Protein AF-0000000074762137 (afdb_homodimer)

Organism: Mortierella alpina (NCBI:txid64518)

Solvent-accessible surface area (backbone atoms only — not comparable to full-atom values): 25986 Å² total; per-residue (Å²): 135,83,81,79,80,78,79,80,78,77,78,78,76,76,74,76,74,73,74,70,76,70,67,78,69,64,58,69,73,72,64,32,48,86,67,64,44,75,36,52,52,67,51,71,64,16,57,84,41,72,77,62,87,37,82,50,92,53,89,66,45,33,40,42,50,35,51,41,64,38,83,47,46,50,62,51,43,52,52,36,68,73,30,60,91,70,42,69,62,80,65,45,64,85,84,57,38,41,32,61,74,41,46,25,63,53,36,62,71,46,37,36,79,34,67,49,49,71,65,58,52,49,47,63,38,29,36,68,95,82,43,31,42,48,27,56,45,54,67,42,70,55,20,36,21,48,36,66,48,69,41,82,88,83,62,45,79,33,32,31,35,28,39,21,52,34,71,41,62,51,56,40,50,52,34,44,52,49,48,50,54,35,41,74,53,65,32,64,44,17,60,52,47,49,75,80,63,68,47,35,34,63,53,30,18,29,98,48,81,78,51,59,91,74,62,41,41,64,43,78,49,12,50,54,26,42,49,45,74,85,134,85,78,78,80,78,80,78,79,78,77,78,76,76,75,76,74,72,73,72,76,71,66,77,69,63,61,68,70,74,64,30,48,87,64,63,45,74,36,52,52,67,51,71,65,17,56,84,41,72,76,62,87,38,83,50,91,53,88,64,43,35,42,42,49,34,49,42,64,37,81,48,47,48,62,51,43,52,49,35,68,74,30,58,90,70,42,69,61,80,64,47,64,84,86,58,37,40,34,62,75,41,46,25,64,52,36,62,72,47,36,36,80,33,67,50,49,71,66,57,52,49,47,62,38,28,36,68,95,79,42,32,41,48,24,54,44,54,65,41,71,54,21,36,21,48,37,67,48,68,39,80,82,86,62,44,78,32,33,32,35,27,38,21,51,35,70,44,61,50,57,38,52,52,34,44,52,50,48,50,53,34,41,74,52,66,31,64,44,18,60,52,45,50,74,77,63,68,48,36,33,63,53,30,16,28,99,46,81,78,49,59,92,75,60,41,41,64,44,78,49,14,50,51,25,41,49,45,73,86

Nearest PDB structures (foldseek):
  1tzz-assembly2_B  TM=5.280E-01  e=1.641E+00  Bradyrhizobium japonicum
  2e2d-assembly1_C  TM=5.302E-01  e=4.550E+00  Bos taurus
  6z88-assembly1_E  TM=2.402E-01  e=9.347E+00  Homo sapiens
  1tzz-assembly2_B  TM=5.204E-01  e=1.436E+00  Bradyrhizobium japonicum
  6z88-assembly1_E  TM=2.472E-01  e=7.737E+00  Homo sapiens

Structure (mmCIF, N/CA/C/O backbone):
data_AF-0000000074762137-model_v1
#
loop_
_entity.id
_entity.type
_entity.pdbx_description
1 polymer 'Swiss Army Knife 2H phosphoesterase domain-containing protein'
#
loop_
_atom_site.group_PDB
_atom_site.id
_atom_site.type_symbol
_atom_site.label_atom_id
_atom_site.label_alt_id
_atom_site.label_comp_id
_atom_site.label_asym_id
_atom_site.label_entity_id
_atom_site.label_seq_id
_atom_site.pdbx_PDB_ins_code
_atom_site.Cartn_x
_atom_site.Cartn_y
_atom_site.Cartn_z
_atom_site.occupancy
_atom_site.B_iso_or_equiv
_atom_site.auth_seq_id
_atom_site.auth_comp_id
_atom_site.auth_asym_id
_atom_site.auth_atom_id
_atom_site.pdbx_PDB_model_num
ATOM 1 N N . MET A 1 1 ? 57.438 55.312 -39.281 1 32.16 1 MET A N 1
ATOM 2 C CA . MET A 1 1 ? 57.188 53.938 -38.781 1 32.16 1 MET A CA 1
ATOM 3 C C . MET A 1 1 ? 55.812 53.844 -38.125 1 32.16 1 MET A C 1
ATOM 5 O O . MET A 1 1 ? 55.594 54.438 -37.062 1 32.16 1 MET A O 1
ATOM 9 N N . ARG A 1 2 ? 54.75 53.844 -38.906 1 40.16 2 ARG A N 1
ATOM 10 C CA . ARG A 1 2 ? 53.312 53.875 -38.594 1 40.16 2 ARG A CA 1
ATOM 11 C C . ARG A 1 2 ? 52.875 52.625 -37.844 1 40.16 2 ARG A C 1
ATOM 13 O O . ARG A 1 2 ? 53.125 51.5 -38.312 1 40.16 2 ARG A O 1
ATOM 20 N N . PHE A 1 3 ? 52.812 52.688 -36.5 1 39.47 3 PHE A N 1
ATOM 21 C CA . PHE A 1 3 ? 52.438 51.688 -35.531 1 39.47 3 PHE A CA 1
ATOM 22 C C . PHE A 1 3 ? 50.969 51.281 -35.719 1 39.47 3 PHE A C 1
ATOM 24 O O . PHE A 1 3 ? 50.062 52.094 -35.719 1 39.47 3 PHE A O 1
ATOM 31 N N . PHE A 1 4 ? 50.719 50.312 -36.656 1 39.91 4 PHE A N 1
ATOM 32 C CA . PHE A 1 4 ? 49.406 49.719 -36.906 1 39.91 4 PHE A CA 1
ATOM 33 C C . PHE A 1 4 ? 48.875 49.031 -35.656 1 39.91 4 PHE A C 1
ATOM 35 O O . PHE A 1 4 ? 49.562 48.188 -35.062 1 39.91 4 PHE A O 1
ATOM 42 N N . ILE A 1 5 ? 48.031 49.75 -34.844 1 35.88 5 ILE A N 1
ATOM 43 C CA . ILE A 1 5 ? 47.312 49.281 -33.688 1 35.88 5 ILE A CA 1
ATOM 44 C C . ILE A 1 5 ? 46.281 48.219 -34.094 1 35.88 5 ILE A C 1
ATOM 46 O O . ILE A 1 5 ? 45.375 48.5 -34.875 1 35.88 5 ILE A O 1
ATOM 50 N N . VAL A 1 6 ? 46.688 46.969 -34.25 1 34.56 6 VAL A N 1
ATOM 51 C CA . VAL A 1 6 ? 45.75 45.875 -34.469 1 34.56 6 VAL A CA 1
ATOM 52 C C . VAL A 1 6 ? 44.812 45.719 -33.312 1 34.56 6 VAL A C 1
ATOM 54 O O . VAL A 1 6 ? 45.219 45.562 -32.156 1 34.56 6 VAL A O 1
ATOM 57 N N . LEU A 1 7 ? 43.594 46.312 -33.406 1 34.81 7 LEU A N 1
ATOM 58 C CA . LEU A 1 7 ? 42.469 46.156 -32.5 1 34.81 7 LEU A CA 1
ATOM 59 C C . LEU A 1 7 ? 42 44.688 -32.5 1 34.81 7 LEU A C 1
ATOM 61 O O . LEU A 1 7 ? 41.562 44.188 -33.531 1 34.81 7 LEU A O 1
ATOM 65 N N . LEU A 1 8 ? 42.594 43.844 -31.688 1 33.62 8 LEU A N 1
ATOM 66 C CA . LEU A 1 8 ? 42.156 42.469 -31.453 1 33.62 8 LEU A CA 1
ATOM 67 C C . LEU A 1 8 ? 40.75 42.438 -30.844 1 33.62 8 LEU A C 1
ATOM 69 O O . LEU A 1 8 ? 40.531 42.969 -29.75 1 33.62 8 LEU A O 1
ATOM 73 N N . LEU A 1 9 ? 39.719 42.469 -31.688 1 31.39 9 LEU A N 1
ATOM 74 C CA . LEU A 1 9 ? 38.312 42.219 -31.281 1 31.39 9 LEU A CA 1
ATOM 75 C C . LEU A 1 9 ? 38.156 40.844 -30.656 1 31.39 9 LEU A C 1
ATOM 77 O O . LEU A 1 9 ? 38.438 39.844 -31.297 1 31.39 9 LEU A O 1
ATOM 81 N N . THR A 1 10 ? 38.344 40.688 -29.328 1 29.91 10 THR A N 1
ATOM 82 C CA . THR A 1 10 ? 38.062 39.5 -28.547 1 29.91 10 THR A CA 1
ATOM 83 C C . THR A 1 10 ? 36.562 39.156 -28.625 1 29.91 10 THR A C 1
ATOM 85 O O . THR A 1 10 ? 35.719 39.969 -28.25 1 29.91 10 THR A O 1
ATOM 88 N N . VAL A 1 11 ? 36.125 38.438 -29.641 1 35.62 11 VAL A N 1
ATOM 89 C CA . VAL A 1 11 ? 34.781 37.844 -29.703 1 35.62 11 VAL A CA 1
ATOM 90 C C . VAL A 1 11 ? 34.531 36.969 -28.469 1 35.62 11 VAL A C 1
ATOM 92 O O . VAL A 1 11 ? 35.25 36 -28.25 1 35.62 11 VAL A O 1
ATOM 95 N N . ALA A 1 12 ? 33.969 37.594 -27.422 1 32.97 12 ALA A N 1
ATOM 96 C CA . ALA A 1 12 ? 33.438 36.906 -26.266 1 32.97 12 ALA A CA 1
ATOM 97 C C . ALA A 1 12 ? 32.375 35.875 -26.703 1 32.97 12 ALA A C 1
ATOM 99 O O . ALA A 1 12 ? 31.297 36.281 -27.172 1 32.97 12 ALA A O 1
ATOM 100 N N . LEU A 1 13 ? 32.75 34.719 -27.25 1 30.59 13 LEU A N 1
ATOM 101 C CA . LEU A 1 13 ? 31.812 33.625 -27.406 1 30.59 13 LEU A CA 1
ATOM 102 C C . LEU A 1 13 ? 31.156 33.25 -26.078 1 30.59 13 LEU A C 1
ATOM 104 O O . LEU A 1 13 ? 31.828 32.844 -25.141 1 30.59 13 LEU A O 1
ATOM 108 N N . ALA A 1 14 ? 30.125 33.938 -25.719 1 26.42 14 ALA A N 1
ATOM 109 C CA . ALA A 1 14 ? 29.234 33.5 -24.656 1 26.42 14 ALA A CA 1
ATOM 110 C C . ALA A 1 14 ? 28.734 32.062 -24.922 1 26.42 14 ALA A C 1
ATOM 112 O O . ALA A 1 14 ? 28.016 31.828 -25.891 1 26.42 14 ALA A O 1
ATOM 113 N N . ALA A 1 15 ? 29.516 31 -24.625 1 30.72 15 ALA A N 1
ATOM 114 C CA . ALA A 1 15 ? 29.016 29.641 -24.516 1 30.72 15 ALA A CA 1
ATOM 115 C C . ALA A 1 15 ? 27.719 29.594 -23.703 1 30.72 15 ALA A C 1
ATOM 117 O O . ALA A 1 15 ? 27.703 29.922 -22.516 1 30.72 15 ALA A O 1
ATOM 118 N N . SER A 1 16 ? 26.641 29.828 -24.266 1 28.28 16 SER A N 1
ATOM 119 C CA . SER A 1 16 ? 25.391 29.453 -23.625 1 28.28 16 SER A CA 1
ATOM 120 C C . SER A 1 16 ? 25.438 28 -23.156 1 28.28 16 SER A C 1
ATOM 122 O O . SER A 1 16 ? 25.516 27.078 -23.969 1 28.28 16 SER A O 1
ATOM 124 N N . ALA A 1 17 ? 26.078 27.719 -22.031 1 29.42 17 ALA A N 1
ATOM 125 C CA . ALA A 1 17 ? 25.844 26.438 -21.375 1 29.42 17 ALA A CA 1
ATOM 126 C C . ALA A 1 17 ? 24.344 26.172 -21.219 1 29.42 17 ALA A C 1
ATOM 128 O O . ALA A 1 17 ? 23.656 26.859 -20.469 1 29.42 17 ALA A O 1
ATOM 129 N N . VAL A 1 18 ? 23.688 25.766 -22.266 1 32.69 18 VAL A N 1
ATOM 130 C CA . VAL A 1 18 ? 22.406 25.109 -22.047 1 32.69 18 VAL A CA 1
ATOM 131 C C . VAL A 1 18 ? 22.562 24.047 -20.969 1 32.69 18 VAL A C 1
ATOM 133 O O . VAL A 1 18 ? 23.234 23.031 -21.172 1 32.69 18 VAL A O 1
ATOM 136 N N . LEU A 1 19 ? 22.562 24.406 -19.719 1 31.77 19 LEU A N 1
ATOM 137 C CA . LEU A 1 19 ? 22.297 23.422 -18.688 1 31.77 19 LEU A CA 1
ATOM 138 C C . LEU A 1 19 ? 21.125 22.516 -19.078 1 31.77 19 LEU A C 1
ATOM 140 O O . LEU A 1 19 ? 19.984 22.984 -19.172 1 31.77 19 LEU A O 1
ATOM 144 N N . GLY A 1 20 ? 21.422 21.578 -20.016 1 31.55 20 GLY A N 1
ATOM 145 C CA . GLY A 1 20 ? 20.438 20.516 -20.172 1 31.55 20 GLY A CA 1
ATOM 146 C C . GLY A 1 20 ? 19.859 20.031 -18.859 1 31.55 20 GLY A C 1
ATOM 147 O O . GLY A 1 20 ? 20.609 19.75 -17.906 1 31.55 20 GLY A O 1
ATOM 148 N N . GLU A 1 21 ? 18.703 20.484 -18.547 1 31.92 21 GLU A N 1
ATOM 149 C CA . GLU A 1 21 ? 17.906 19.953 -17.438 1 31.92 21 GLU A CA 1
ATOM 150 C C . GLU A 1 21 ? 17.906 18.422 -17.453 1 31.92 21 GLU A C 1
ATOM 152 O O . GLU A 1 21 ? 17.391 17.797 -18.375 1 31.92 21 GLU A O 1
ATOM 157 N N . SER A 1 22 ? 19.016 17.812 -17.031 1 31.2 22 SER A N 1
ATOM 158 C CA . SER A 1 22 ? 18.969 16.375 -16.812 1 31.2 22 SER A CA 1
ATOM 159 C C . SER A 1 22 ? 17.703 15.969 -16.062 1 31.2 22 SER A C 1
ATOM 161 O O . SER A 1 22 ? 17.531 16.328 -14.891 1 31.2 22 SER A O 1
ATOM 163 N N . THR A 1 23 ? 16.672 15.898 -16.734 1 32.59 23 THR A N 1
ATOM 164 C CA . THR A 1 23 ? 15.586 15.172 -16.094 1 32.59 23 THR A CA 1
ATOM 165 C C . THR A 1 23 ? 16.094 13.875 -15.469 1 32.59 23 THR A C 1
ATOM 167 O O . THR A 1 23 ? 16.703 13.047 -16.156 1 32.59 23 THR A O 1
ATOM 170 N N . PRO A 1 24 ? 16.438 13.914 -14.266 1 33.12 24 PRO A N 1
ATOM 171 C CA . PRO A 1 24 ? 16.906 12.648 -13.703 1 33.12 24 PRO A CA 1
ATOM 172 C C . PRO A 1 24 ? 16.109 11.453 -14.203 1 33.12 24 PRO A C 1
ATOM 174 O O . PRO A 1 24 ? 14.875 11.445 -14.109 1 33.12 24 PRO A O 1
ATOM 177 N N . GLN A 1 25 ? 16.5 10.789 -15.234 1 34.84 25 GLN A N 1
ATOM 178 C CA . GLN A 1 25 ? 16 9.492 -15.672 1 34.84 25 GLN A CA 1
ATOM 179 C C . GLN A 1 25 ? 15.734 8.578 -14.477 1 34.84 25 GLN A C 1
ATOM 181 O O . GLN A 1 25 ? 16.531 8.531 -13.539 1 34.84 25 GLN A O 1
ATOM 186 N N . ARG A 1 26 ? 14.586 8.25 -14.305 1 40.72 26 ARG A N 1
ATOM 187 C CA . ARG A 1 26 ? 14.195 7.297 -13.273 1 40.72 26 ARG A CA 1
ATOM 188 C C . ARG A 1 26 ? 15.156 6.113 -13.227 1 40.72 26 ARG A C 1
ATOM 190 O O . ARG A 1 26 ? 15.336 5.41 -14.219 1 40.72 26 ARG A O 1
ATOM 197 N N . PRO A 1 27 ? 16.125 6.137 -12.406 1 40.28 27 PRO A N 1
ATOM 198 C CA . PRO A 1 27 ? 17.125 5.059 -12.336 1 40.28 27 PRO A CA 1
ATOM 199 C C . PRO A 1 27 ? 16.516 3.68 -12.578 1 40.28 27 PRO A C 1
ATOM 201 O O . PRO A 1 27 ? 17.234 2.725 -12.875 1 40.28 27 PRO A O 1
ATOM 204 N N . LEU A 1 28 ? 15.281 3.445 -12.133 1 43.53 28 LEU A N 1
ATOM 205 C CA . LEU A 1 28 ? 14.883 2.041 -12.172 1 43.53 28 LEU A CA 1
ATOM 206 C C . LEU A 1 28 ? 14.961 1.501 -13.602 1 43.53 28 LEU A C 1
ATOM 208 O O . LEU A 1 28 ? 15.32 0.338 -13.805 1 43.53 28 LEU A O 1
ATOM 212 N N . SER A 1 29 ? 14.516 2.258 -14.562 1 42.09 29 SER A N 1
ATOM 213 C CA . SER A 1 29 ? 14.539 1.721 -15.914 1 42.09 29 SER A CA 1
ATOM 214 C C . SER A 1 29 ? 15.969 1.466 -16.391 1 42.09 29 SER A C 1
ATOM 216 O O . SER A 1 29 ? 16.234 0.48 -17.078 1 42.09 29 SER A O 1
ATOM 218 N N . SER A 1 30 ? 16.875 2.324 -15.992 1 45.06 30 SER A N 1
ATOM 219 C CA . SER A 1 30 ? 18.203 2.197 -16.594 1 45.06 30 SER A CA 1
ATOM 220 C C . SER A 1 30 ? 18.969 1.028 -15.984 1 45.06 30 SER A C 1
ATOM 222 O O . SER A 1 30 ? 19.984 0.599 -16.531 1 45.06 30 SER A O 1
ATOM 224 N N . LYS A 1 31 ? 18.609 0.609 -14.781 1 51.12 31 LYS A N 1
ATOM 225 C CA . LYS A 1 31 ? 19.5 -0.382 -14.172 1 51.12 31 LYS A CA 1
ATOM 226 C C . LYS A 1 31 ? 18.984 -1.799 -14.422 1 51.12 31 LYS A C 1
ATOM 228 O O . LYS A 1 31 ? 19.562 -2.768 -13.922 1 51.12 31 LYS A O 1
ATOM 233 N N . 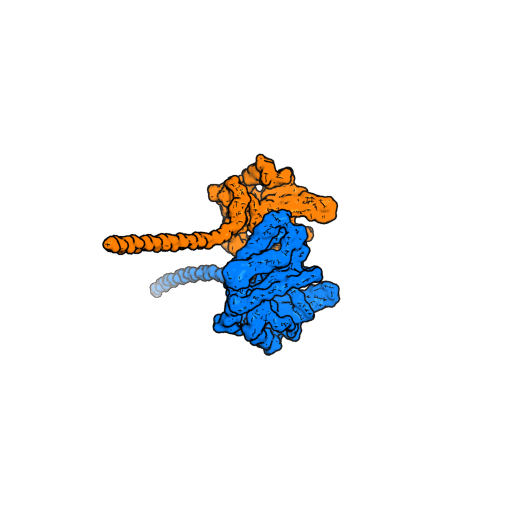LEU A 1 32 ? 17.672 -1.84 -15.039 1 63.25 32 LEU A N 1
ATOM 234 C CA . LEU A 1 32 ? 17.312 -3.217 -15.352 1 63.25 32 LEU A CA 1
ATOM 235 C C . LEU A 1 32 ? 18.297 -3.828 -16.344 1 63.25 32 LEU A C 1
ATOM 237 O O . LEU A 1 32 ? 18.797 -3.143 -17.234 1 63.25 32 LEU A O 1
ATOM 241 N N . LYS A 1 33 ? 18.891 -4.84 -15.828 1 60.72 33 LYS A N 1
ATOM 242 C CA . LYS A 1 33 ? 19.844 -5.516 -16.703 1 60.72 33 LYS A CA 1
ATOM 243 C C . LYS A 1 33 ? 19.234 -5.785 -18.078 1 60.72 33 LYS A C 1
ATOM 245 O O . LYS A 1 33 ? 18.016 -5.969 -18.188 1 60.72 33 LYS A O 1
ATOM 250 N N . ASP A 1 34 ? 19.953 -5.602 -19.109 1 62.69 34 ASP A N 1
ATOM 251 C CA . ASP A 1 34 ? 19.672 -5.59 -20.547 1 62.69 34 ASP A CA 1
ATOM 252 C C . ASP A 1 34 ? 18.938 -6.863 -20.969 1 62.69 34 ASP A C 1
ATOM 254 O O . ASP A 1 34 ? 18.156 -6.852 -21.922 1 62.69 34 ASP A O 1
ATOM 258 N N . ASP A 1 35 ? 19.078 -7.973 -20.094 1 74.94 35 ASP A N 1
ATOM 259 C CA . ASP A 1 35 ? 18.453 -9.164 -20.656 1 74.94 35 ASP A CA 1
ATOM 260 C C . ASP A 1 35 ? 16.969 -9.234 -20.281 1 74.94 35 ASP A C 1
ATOM 262 O O . ASP A 1 35 ? 16.609 -9.195 -19.109 1 74.94 35 ASP A O 1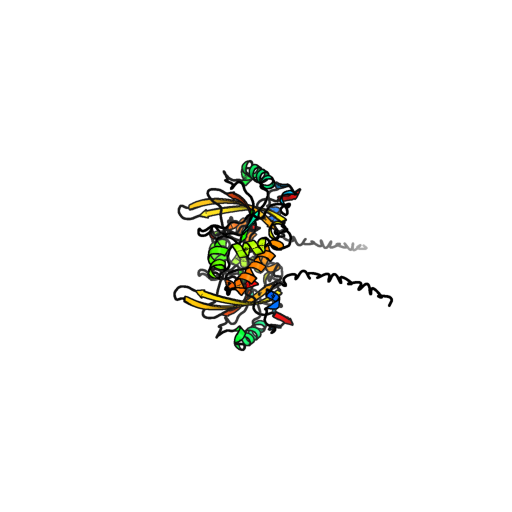
ATOM 266 N N . THR A 1 36 ? 16.172 -9.188 -21.328 1 87.19 36 THR A N 1
ATOM 267 C CA . THR A 1 36 ? 14.711 -9.195 -21.234 1 87.19 36 THR A CA 1
ATOM 268 C C . THR A 1 36 ? 14.18 -10.617 -21.141 1 87.19 36 THR A C 1
ATOM 270 O O . THR A 1 36 ? 14.695 -11.523 -21.812 1 87.19 36 THR A O 1
ATOM 273 N N . ILE A 1 37 ? 13.328 -10.875 -20.219 1 93.19 37 ILE A N 1
ATOM 274 C CA . ILE A 1 37 ? 12.609 -12.141 -20.125 1 93.19 37 ILE A CA 1
ATOM 275 C C . ILE A 1 37 ? 11.383 -12.117 -21.031 1 93.19 37 ILE A C 1
ATOM 277 O O . ILE A 1 37 ? 10.586 -11.18 -20.969 1 93.19 37 ILE A O 1
ATOM 281 N N . VAL A 1 38 ? 11.305 -13.164 -21.844 1 94.25 38 VAL A N 1
ATOM 282 C CA . VAL A 1 38 ? 10.172 -13.242 -22.75 1 94.25 38 VAL A CA 1
ATOM 283 C C . VAL A 1 38 ? 9.141 -14.234 -22.203 1 94.25 38 VAL A C 1
ATOM 285 O O . VAL A 1 38 ? 9.492 -15.359 -21.844 1 94.25 38 VAL A O 1
ATOM 288 N N . ILE A 1 39 ? 7.922 -13.812 -22.219 1 96.69 39 ILE A N 1
ATOM 289 C CA . ILE A 1 39 ? 6.828 -14.664 -21.75 1 96.69 39 ILE A CA 1
ATOM 290 C C . ILE A 1 39 ? 5.801 -14.828 -22.875 1 96.69 39 ILE A C 1
ATOM 292 O O . ILE A 1 39 ? 5.508 -13.883 -23.594 1 96.69 39 ILE A O 1
ATOM 296 N N . ASP A 1 40 ? 5.289 -16 -23 1 96.81 40 ASP A N 1
ATOM 297 C CA . ASP A 1 40 ? 4.262 -16.312 -23.984 1 96.81 40 ASP A CA 1
ATOM 298 C C . ASP A 1 40 ? 2.99 -15.516 -23.719 1 96.81 40 ASP A C 1
ATOM 300 O O . ASP A 1 40 ? 2.484 -15.484 -22.594 1 96.81 40 ASP A O 1
ATOM 304 N N . ARG A 1 41 ? 2.447 -14.914 -24.75 1 96.88 41 ARG A N 1
ATOM 305 C CA . ARG A 1 41 ? 1.282 -14.039 -24.641 1 96.88 41 ARG A CA 1
ATOM 306 C C . ARG A 1 41 ? 0.063 -14.812 -24.156 1 96.88 41 ARG A C 1
ATOM 308 O O . ARG A 1 41 ? -0.865 -14.227 -23.594 1 96.88 41 ARG A O 1
ATOM 315 N N . ASN A 1 42 ? 0.061 -16.094 -24.297 1 96.81 42 ASN A N 1
ATOM 316 C CA . ASN A 1 42 ? -1.079 -16.922 -23.906 1 96.81 42 ASN A CA 1
ATOM 317 C C . ASN A 1 42 ? -1.221 -17 -22.391 1 96.81 42 ASN A C 1
ATOM 319 O O . ASN A 1 42 ? -2.242 -17.469 -21.875 1 96.81 42 ASN A O 1
ATOM 323 N N . VAL A 1 43 ? -0.239 -16.453 -21.703 1 97.31 43 VAL A N 1
ATOM 324 C CA . VAL A 1 43 ? -0.301 -16.391 -20.234 1 97.31 43 VAL A CA 1
ATOM 325 C C . VAL A 1 43 ? -1.521 -15.57 -19.812 1 97.31 43 VAL A C 1
ATOM 327 O O . VAL A 1 43 ? -2.057 -15.781 -18.719 1 97.31 43 VAL A O 1
ATOM 330 N N . PHE A 1 44 ? -1.996 -14.727 -20.688 1 97.56 44 PHE A N 1
ATOM 331 C CA . PHE A 1 44 ? -3.105 -13.836 -20.359 1 97.56 44 PHE A CA 1
ATOM 332 C C . PHE A 1 44 ? -4.441 -14.508 -20.656 1 97.56 44 PHE A C 1
ATOM 334 O O . PHE A 1 44 ? -5.5 -13.984 -20.312 1 97.56 44 PHE A O 1
ATOM 341 N N . ASN A 1 45 ? -4.406 -15.688 -21.281 1 95.88 45 ASN A N 1
ATOM 342 C CA . ASN A 1 45 ? -5.645 -16.391 -21.609 1 95.88 45 ASN A CA 1
ATOM 343 C C . ASN A 1 45 ? -6.195 -17.141 -20.406 1 95.88 45 ASN A C 1
ATOM 345 O O . ASN A 1 45 ? -6.277 -18.375 -20.438 1 95.88 45 ASN A O 1
ATOM 349 N N . THR A 1 46 ? -6.676 -16.375 -19.484 1 96.56 46 THR A N 1
ATOM 350 C CA . THR A 1 46 ? -7.141 -17 -18.25 1 96.56 46 THR A CA 1
ATOM 351 C C . THR A 1 46 ? -8.656 -17.156 -18.266 1 96.56 46 THR A C 1
ATOM 353 O O . THR A 1 46 ? -9.219 -17.875 -17.438 1 96.56 46 THR A O 1
ATOM 356 N N . ALA A 1 47 ? -9.312 -16.625 -19.172 1 93.19 47 ALA A N 1
ATOM 357 C CA . ALA A 1 47 ? -10.773 -16.609 -19.219 1 93.19 47 ALA A CA 1
ATOM 358 C C . ALA A 1 47 ? -11.344 -18.016 -19.281 1 93.19 47 ALA A C 1
ATOM 360 O O . ALA A 1 47 ? -12.43 -18.297 -18.766 1 93.19 47 ALA A O 1
ATOM 361 N N . ASP A 1 48 ? -10.586 -18.906 -19.922 1 87.19 48 ASP A N 1
ATOM 362 C CA . ASP A 1 48 ? -11.094 -20.266 -20.078 1 87.19 48 ASP A CA 1
ATOM 363 C C . ASP A 1 48 ? -10.555 -21.188 -18.984 1 87.19 48 ASP A C 1
ATOM 365 O O . ASP A 1 48 ? -10.891 -22.375 -18.953 1 87.19 48 ASP A O 1
ATOM 369 N N . THR A 1 49 ? -9.727 -20.688 -18.156 1 89.75 49 THR A N 1
ATOM 370 C CA . THR A 1 49 ? -9.25 -21.438 -17.016 1 89.75 49 THR A CA 1
ATOM 371 C C . THR A 1 49 ? -10.289 -21.422 -15.891 1 89.75 49 THR A C 1
ATOM 373 O O . THR A 1 49 ? -10.773 -20.344 -15.5 1 89.75 49 THR A O 1
ATOM 376 N N . PRO A 1 50 ? -10.617 -22.562 -15.422 1 90.06 50 PRO A N 1
ATOM 377 C CA . PRO A 1 50 ? -11.617 -22.578 -14.352 1 90.06 50 PRO A CA 1
ATOM 378 C C . PRO A 1 50 ? -11.141 -21.891 -13.078 1 90.06 50 PRO A C 1
ATOM 380 O O . PRO A 1 50 ? -9.969 -21.984 -12.719 1 90.06 50 PRO A O 1
ATOM 383 N N . PHE A 1 51 ? -12.125 -21.188 -12.508 1 94.75 51 PHE A N 1
ATOM 384 C CA . PHE A 1 51 ? -11.859 -20.641 -11.18 1 94.75 51 PHE A CA 1
ATOM 385 C C . PHE A 1 51 ? -11.656 -21.766 -10.164 1 94.75 51 PHE A C 1
ATOM 387 O O . PHE A 1 51 ? -12.422 -22.734 -10.133 1 94.75 51 PHE A O 1
ATOM 394 N N . ARG A 1 52 ? -10.602 -21.688 -9.398 1 95.12 52 ARG A N 1
ATOM 395 C CA . ARG A 1 52 ? -10.305 -22.672 -8.375 1 95.12 52 ARG A CA 1
ATOM 396 C C . ARG A 1 52 ? -10.523 -22.094 -6.977 1 95.12 52 ARG A C 1
ATOM 398 O O . ARG A 1 52 ? -9.766 -21.234 -6.539 1 95.12 52 ARG A O 1
ATOM 405 N N . PRO A 1 53 ? -11.508 -22.609 -6.25 1 96.38 53 PRO A N 1
ATOM 406 C CA . PRO A 1 53 ? -11.688 -22.172 -4.863 1 96.38 53 PRO A CA 1
ATOM 407 C C . PRO A 1 53 ? -10.594 -22.703 -3.936 1 96.38 53 PRO A C 1
ATOM 409 O O . PRO A 1 53 ? -10.117 -23.828 -4.113 1 96.38 53 PRO A O 1
ATOM 412 N N . HIS A 1 54 ? -10.211 -21.922 -2.949 1 97 54 HIS A N 1
ATOM 413 C CA . HIS A 1 54 ? -9.289 -22.328 -1.892 1 97 54 HIS A CA 1
ATOM 414 C C . HIS A 1 54 ? -9.922 -22.156 -0.515 1 97 54 HIS A C 1
ATOM 416 O O . HIS A 1 54 ? -9.656 -21.188 0.181 1 97 54 HIS A O 1
ATOM 422 N N . ASN A 1 55 ? -10.695 -23.172 -0.204 1 96.56 55 ASN A N 1
ATOM 423 C CA . ASN A 1 55 ? -11.508 -23.156 1.003 1 96.56 55 ASN A CA 1
ATOM 424 C C . ASN A 1 55 ? -11.086 -24.234 1.991 1 96.56 55 ASN A C 1
ATOM 426 O O . ASN A 1 55 ? -11.344 -25.422 1.766 1 96.56 55 ASN A O 1
ATOM 430 N N . GLY A 1 56 ? -10.359 -23.859 2.955 1 93.62 56 GLY A N 1
ATOM 431 C CA . GLY A 1 56 ? -9.938 -24.828 3.963 1 93.62 56 GLY A CA 1
ATOM 432 C C . GLY A 1 56 ? -10.57 -24.578 5.32 1 93.62 56 GLY A C 1
ATOM 433 O O . GLY A 1 56 ? -11.227 -23.562 5.527 1 93.62 56 GLY A O 1
ATOM 434 N N . THR A 1 57 ? -10.453 -25.516 6.203 1 93.38 57 THR A N 1
ATOM 435 C CA . THR A 1 57 ? -11.039 -25.422 7.531 1 93.38 57 THR A CA 1
ATOM 436 C C . THR A 1 57 ? -10.023 -24.891 8.539 1 93.38 57 THR A C 1
ATOM 438 O O . THR A 1 57 ? -10.398 -24.422 9.617 1 93.38 57 THR A O 1
ATOM 441 N N . LYS A 1 58 ? -8.797 -24.969 8.094 1 94.56 58 LYS A N 1
ATOM 442 C CA . LYS A 1 58 ? -7.746 -24.5 9 1 94.56 58 LYS A CA 1
ATOM 443 C C . LYS A 1 58 ? -7.461 -23.016 8.797 1 94.56 58 LYS A C 1
ATOM 445 O O . LYS A 1 58 ? -7.758 -22.453 7.738 1 94.56 58 LYS A O 1
ATOM 450 N N . PRO A 1 59 ? -6.902 -22.391 9.875 1 94.44 59 PRO A N 1
ATOM 451 C CA . PRO A 1 59 ? -6.496 -21 9.719 1 94.44 59 PRO A CA 1
ATOM 452 C C . PRO A 1 59 ? -5.531 -20.797 8.555 1 94.44 59 PRO A C 1
ATOM 454 O O . PRO A 1 59 ? -4.676 -21.641 8.297 1 94.44 59 PRO A O 1
ATOM 457 N N . PHE A 1 60 ? -5.789 -19.719 7.824 1 94.75 60 PHE A N 1
ATOM 458 C CA . PHE A 1 60 ? -4.898 -19.203 6.785 1 94.75 60 PHE A CA 1
ATOM 459 C C . PHE A 1 60 ? -4.871 -20.156 5.586 1 94.75 60 PHE A C 1
ATOM 461 O O . PHE A 1 60 ? -3.875 -20.219 4.863 1 94.75 60 PHE A O 1
ATOM 468 N N . THR A 1 61 ? -5.914 -20.906 5.422 1 96.31 61 THR A N 1
ATOM 469 C CA . THR A 1 61 ? -6.023 -21.781 4.254 1 96.31 61 THR A CA 1
ATOM 470 C C . THR A 1 61 ? -7.027 -21.203 3.252 1 96.31 61 THR A C 1
ATOM 472 O O . THR A 1 61 ? -7.145 -21.719 2.131 1 96.31 61 THR A O 1
ATOM 475 N N . ASN A 1 62 ? -7.695 -20.156 3.701 1 98.25 62 ASN A N 1
ATOM 476 C CA . ASN A 1 62 ? -8.703 -19.531 2.846 1 98.25 62 ASN A CA 1
ATOM 477 C C . ASN A 1 62 ? -8.141 -18.297 2.139 1 98.25 62 ASN A C 1
ATOM 479 O O . ASN A 1 62 ? -7.605 -17.391 2.783 1 98.25 62 ASN A O 1
ATOM 483 N N . TRP A 1 63 ? -8.289 -18.344 0.861 1 98.19 63 TRP A N 1
ATOM 484 C CA . TRP A 1 63 ? -7.871 -17.203 0.054 1 98.19 63 TRP A CA 1
ATOM 485 C C . TRP A 1 63 ? -8.523 -17.25 -1.323 1 98.19 63 TRP A C 1
ATOM 487 O O . TRP A 1 63 ? -9.164 -18.234 -1.687 1 98.19 63 TRP A O 1
ATOM 497 N N . VAL A 1 64 ? -8.469 -16.141 -2.039 1 98.69 64 VAL A N 1
ATOM 498 C CA . VAL A 1 64 ? -9.016 -16.031 -3.389 1 98.69 64 VAL A CA 1
ATOM 499 C C . VAL A 1 64 ? -7.906 -15.656 -4.367 1 98.69 64 VAL A C 1
ATOM 501 O O . VAL A 1 64 ? -7.086 -14.781 -4.078 1 98.69 64 VAL A O 1
ATOM 504 N N . GLY A 1 65 ? -7.91 -16.344 -5.449 1 98.38 65 GLY A N 1
ATOM 505 C CA . GLY A 1 65 ? -6.891 -16.031 -6.434 1 98.38 65 GLY A CA 1
ATOM 506 C C . GLY A 1 65 ? -7.34 -16.266 -7.859 1 98.38 65 GLY A C 1
ATOM 507 O O . GLY A 1 65 ? -8.352 -16.938 -8.094 1 98.38 65 GLY A O 1
ATOM 508 N N . LEU A 1 66 ? -6.703 -15.617 -8.805 1 98.44 66 LEU A N 1
ATOM 509 C CA . LEU A 1 66 ? -6.805 -15.859 -10.234 1 98.44 66 LEU A CA 1
ATOM 510 C C . LEU A 1 66 ? -5.777 -16.891 -10.688 1 98.44 66 LEU A C 1
ATOM 512 O O . LEU A 1 66 ? -4.574 -16.688 -10.523 1 98.44 66 LEU A O 1
ATOM 516 N N . THR A 1 67 ? -6.266 -17.984 -11.258 1 97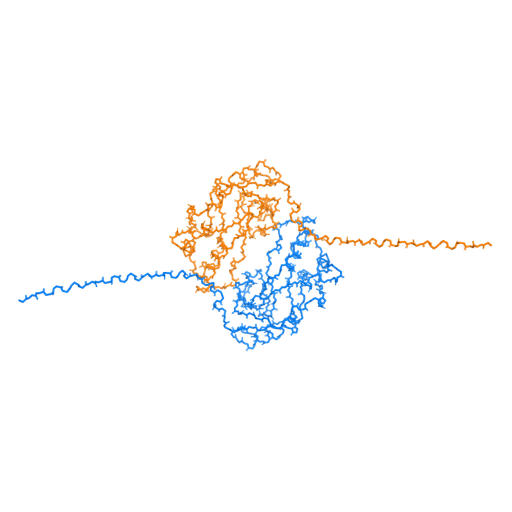.5 67 THR A N 1
ATOM 517 C CA . THR A 1 67 ? -5.41 -19.109 -11.648 1 97.5 67 THR A CA 1
ATOM 518 C C . THR A 1 67 ? -4.867 -18.906 -13.062 1 97.5 67 THR A C 1
ATOM 520 O O . THR A 1 67 ? -5.602 -18.484 -13.961 1 97.5 67 THR A O 1
ATOM 523 N N . LEU A 1 68 ? -3.576 -19.188 -13.203 1 97.44 68 LEU A N 1
ATOM 524 C CA . LEU A 1 68 ? -2.945 -19.141 -14.523 1 97.44 68 LEU A CA 1
ATOM 525 C C . LEU A 1 68 ? -2.551 -20.547 -14.984 1 97.44 68 LEU A C 1
ATOM 527 O O . LEU A 1 68 ? -2.355 -21.438 -14.156 1 97.44 68 LEU A O 1
ATOM 531 N N . ASP A 1 69 ? -2.5 -20.672 -16.297 1 96.62 69 ASP A N 1
ATOM 532 C CA . ASP A 1 69 ? -1.925 -21.891 -16.859 1 96.62 69 ASP A CA 1
ATOM 533 C C . ASP A 1 69 ? -0.416 -21.938 -16.625 1 96.62 69 ASP A C 1
ATOM 535 O O . ASP A 1 69 ? 0.334 -21.172 -17.234 1 96.62 69 ASP A O 1
ATOM 539 N N . TYR A 1 70 ? 0.01 -22.891 -15.891 1 96.62 70 TYR A N 1
ATOM 540 C CA . TYR A 1 70 ? 1.404 -22.984 -15.469 1 96.62 70 TYR A CA 1
ATOM 541 C C . TYR A 1 70 ? 2.312 -23.281 -16.656 1 96.62 70 TYR A C 1
ATOM 543 O O . TYR A 1 70 ? 3.518 -23.031 -16.609 1 96.62 70 TYR A O 1
ATOM 551 N N . SER A 1 71 ? 1.783 -23.797 -17.703 1 96.69 71 SER A N 1
ATOM 552 C CA . SER A 1 71 ? 2.602 -24.141 -18.859 1 96.69 71 SER A CA 1
ATOM 553 C C . SER A 1 71 ? 3.234 -22.906 -19.484 1 96.69 71 SER A C 1
ATOM 555 O O . SER A 1 71 ? 4.258 -23 -20.172 1 96.69 71 SER A O 1
ATOM 557 N N . TYR A 1 72 ? 2.689 -21.703 -19.188 1 96.88 72 TYR A N 1
ATOM 558 C CA . TYR A 1 72 ? 3.246 -20.469 -19.734 1 96.88 72 TYR A CA 1
ATOM 559 C C . TYR A 1 72 ? 4.191 -19.812 -18.734 1 96.88 72 TYR A C 1
ATOM 561 O O . TYR A 1 72 ? 4.898 -18.859 -19.062 1 96.88 72 TYR A O 1
ATOM 569 N N . ILE A 1 73 ? 4.254 -20.312 -17.516 1 97.38 73 ILE A N 1
ATOM 570 C CA . ILE A 1 73 ? 5.074 -19.766 -16.438 1 97.38 73 ILE A CA 1
ATOM 571 C C . ILE A 1 73 ? 6.301 -20.641 -16.219 1 97.38 73 ILE A C 1
ATOM 573 O O . ILE A 1 73 ? 7.387 -20.141 -15.922 1 97.38 73 ILE A O 1
ATOM 577 N N . GLN A 1 74 ? 6.125 -21.938 -16.422 1 97.69 74 GLN A N 1
ATOM 578 C CA . GLN A 1 74 ? 7.18 -22.922 -16.172 1 97.69 74 GLN A CA 1
ATOM 579 C C . GLN A 1 74 ? 8.438 -22.578 -16.969 1 97.69 74 GLN A C 1
ATOM 581 O O . GLN A 1 74 ? 9.547 -22.656 -16.438 1 97.69 74 GLN A O 1
ATOM 586 N N . PRO A 1 75 ? 8.328 -22.203 -18.25 1 97.06 75 PRO A N 1
ATOM 587 C CA . PRO A 1 75 ? 9.539 -21.859 -19 1 97.06 75 PRO A CA 1
ATOM 588 C C . PRO A 1 75 ? 10.297 -20.688 -18.391 1 97.06 75 PRO A C 1
ATOM 590 O O . PRO A 1 75 ? 11.531 -20.625 -18.469 1 97.06 75 PRO A O 1
ATOM 593 N N . VAL A 1 76 ? 9.578 -19.766 -17.828 1 96.81 76 VAL A N 1
ATOM 594 C CA . VAL A 1 76 ? 10.211 -18.609 -17.203 1 96.81 76 VAL A CA 1
ATOM 595 C C . VAL A 1 76 ? 10.992 -19.062 -15.969 1 96.81 76 VAL A C 1
ATOM 597 O O . VAL A 1 76 ? 12.141 -18.656 -15.781 1 96.81 76 VAL A O 1
ATOM 600 N N . PHE A 1 77 ? 10.422 -19.922 -15.172 1 97.56 77 PHE A N 1
ATOM 601 C CA . PHE A 1 77 ? 11.102 -20.484 -14.008 1 97.56 77 PHE A CA 1
ATOM 602 C C . PHE A 1 77 ? 12.367 -21.219 -14.422 1 97.56 77 PHE A C 1
ATOM 604 O O . PHE A 1 77 ? 13.422 -21.047 -13.805 1 97.56 77 PHE A O 1
ATOM 611 N N . ASN A 1 78 ? 12.227 -22.016 -15.445 1 97.19 78 ASN A N 1
ATOM 612 C CA . ASN A 1 78 ? 13.375 -22.766 -15.938 1 97.19 78 ASN A CA 1
ATOM 613 C C . ASN A 1 78 ? 14.508 -21.844 -16.375 1 97.19 78 ASN A C 1
ATOM 615 O O . ASN A 1 78 ? 15.672 -22.094 -16.094 1 97.19 78 ASN A O 1
ATOM 619 N N . LEU A 1 79 ? 14.109 -20.797 -17.047 1 95.62 79 LEU A N 1
ATOM 620 C CA . LEU A 1 79 ? 15.102 -19.812 -17.484 1 95.62 79 LEU A CA 1
ATOM 621 C C . LEU A 1 79 ? 15.805 -19.203 -16.281 1 95.62 79 LEU A C 1
ATOM 623 O O . LEU A 1 79 ? 17.031 -19.062 -16.281 1 95.62 79 LEU A O 1
ATOM 627 N N . ILE A 1 80 ? 15.07 -18.828 -15.281 1 95.38 80 ILE A N 1
ATOM 628 C CA . ILE A 1 80 ? 15.617 -18.234 -14.07 1 95.38 80 ILE A CA 1
ATOM 629 C C . ILE A 1 80 ? 16.594 -19.203 -13.406 1 95.38 80 ILE A C 1
ATOM 631 O O . ILE A 1 80 ? 17.703 -18.812 -13.047 1 95.38 80 ILE A O 1
ATOM 635 N N . MET A 1 81 ? 16.188 -20.438 -13.328 1 96 81 MET A N 1
ATOM 636 C CA . MET A 1 81 ? 16.984 -21.453 -12.648 1 96 81 MET A CA 1
ATOM 637 C C . MET A 1 81 ? 18.281 -21.719 -13.406 1 96 81 MET A C 1
ATOM 639 O O . MET A 1 81 ? 19.297 -22.094 -12.812 1 96 81 MET A O 1
ATOM 643 N N . SER A 1 82 ? 18.234 -21.438 -14.672 1 94.81 82 SER A N 1
ATOM 644 C CA . SER A 1 82 ? 19.422 -21.688 -15.5 1 94.81 82 SER A CA 1
ATOM 645 C C . SER A 1 82 ? 20.312 -20.453 -15.57 1 94.81 82 SER A C 1
ATOM 647 O O . SER A 1 82 ? 21.391 -20.484 -16.172 1 94.81 82 SER A O 1
ATOM 649 N N . THR A 1 83 ? 19.844 -19.375 -15.008 1 93.5 83 THR A N 1
ATOM 650 C CA . THR A 1 83 ? 20.594 -18.109 -15.008 1 93.5 83 THR A CA 1
ATOM 651 C C . THR A 1 83 ? 21.016 -17.734 -13.586 1 93.5 83 THR A C 1
ATOM 653 O O . THR A 1 83 ? 20.266 -17.078 -12.859 1 93.5 83 THR A O 1
ATOM 656 N N . GLU A 1 84 ? 22.203 -17.922 -13.258 1 92 84 GLU A N 1
ATOM 657 C CA . GLU A 1 84 ? 22.688 -17.75 -11.883 1 92 84 GLU A CA 1
ATOM 658 C C . GLU A 1 84 ? 22.547 -16.312 -11.422 1 92 84 GLU A C 1
ATOM 660 O O . GLU A 1 84 ? 22.219 -16.047 -10.258 1 92 84 GLU A O 1
ATOM 665 N N . SER A 1 85 ? 22.75 -15.422 -12.305 1 89.69 85 SER A N 1
ATOM 666 C CA . SER A 1 85 ? 22.703 -14.008 -11.938 1 89.69 85 SER A CA 1
ATOM 667 C C . SER A 1 85 ? 21.297 -13.594 -11.539 1 89.69 85 SER A C 1
ATOM 669 O O . SER A 1 85 ? 21.109 -12.578 -10.867 1 89.69 85 SER A O 1
ATOM 671 N N . ILE A 1 86 ? 20.344 -14.414 -11.914 1 92.56 86 ILE A N 1
ATOM 672 C CA . ILE A 1 86 ? 18.953 -14.102 -11.57 1 92.56 86 ILE A CA 1
ATOM 673 C C . ILE A 1 86 ? 18.531 -14.938 -10.367 1 92.56 86 ILE A C 1
ATOM 675 O O . ILE A 1 86 ? 18.062 -14.391 -9.359 1 92.56 86 ILE A O 1
ATOM 679 N N . ALA A 1 87 ? 18.797 -16.219 -10.469 1 93.12 87 ALA A N 1
ATOM 680 C CA . ALA A 1 87 ? 18.312 -17.141 -9.453 1 93.12 87 ALA A CA 1
ATOM 681 C C . ALA A 1 87 ? 19.031 -16.938 -8.125 1 93.12 87 ALA A C 1
ATOM 683 O O . ALA A 1 87 ? 18.422 -17 -7.059 1 93.12 87 ALA A O 1
ATOM 684 N N . ASN A 1 88 ? 20.281 -16.703 -8.234 1 92.12 88 ASN A N 1
ATOM 685 C CA . ASN A 1 88 ? 21.109 -16.578 -7.039 1 92.12 88 ASN A CA 1
ATOM 686 C C . ASN A 1 88 ? 20.906 -17.75 -6.09 1 92.12 88 ASN A C 1
ATOM 688 O O . ASN A 1 88 ? 20.609 -17.562 -4.91 1 92.12 88 ASN A O 1
ATOM 692 N N . GLY A 1 89 ? 21.016 -18.984 -6.547 1 92.38 89 GLY A N 1
ATOM 693 C CA . GLY A 1 89 ? 20.797 -20.203 -5.785 1 92.38 89 GLY A CA 1
ATOM 694 C C . GLY A 1 89 ? 19.641 -21.031 -6.293 1 92.38 89 GLY A C 1
ATOM 695 O O . GLY A 1 89 ? 19.031 -20.703 -7.309 1 92.38 89 GLY A O 1
ATOM 696 N N . THR A 1 90 ? 19.406 -22.094 -5.551 1 94.62 90 THR A N 1
ATOM 697 C CA . THR A 1 90 ? 18.328 -23 -5.949 1 94.62 90 THR A CA 1
ATOM 698 C C . THR A 1 90 ? 16.984 -22.516 -5.395 1 94.62 90 THR A C 1
ATOM 700 O O . THR A 1 90 ? 16.875 -22.219 -4.203 1 94.62 90 THR A O 1
ATOM 703 N N . LEU A 1 91 ? 16.031 -22.453 -6.289 1 97.31 91 LEU A N 1
ATOM 704 C CA . LEU A 1 91 ? 14.68 -22.062 -5.906 1 97.31 91 LEU A CA 1
ATOM 705 C C . LEU A 1 91 ? 13.719 -23.25 -6.031 1 97.31 91 LEU A C 1
ATOM 707 O O . LEU A 1 91 ? 13.93 -24.141 -6.859 1 97.31 91 LEU A O 1
ATOM 711 N N . ARG A 1 92 ? 12.703 -23.188 -5.188 1 96.81 92 ARG A N 1
ATOM 712 C CA . ARG A 1 92 ? 11.594 -24.125 -5.273 1 96.81 92 ARG A CA 1
ATOM 713 C C . ARG A 1 92 ? 10.359 -23.469 -5.879 1 96.81 92 ARG A C 1
ATOM 715 O O . ARG A 1 92 ? 10.188 -22.25 -5.77 1 96.81 92 ARG A O 1
ATOM 722 N N . THR A 1 93 ? 9.555 -24.297 -6.496 1 95.75 93 THR A N 1
ATOM 723 C CA . THR A 1 93 ? 8.281 -23.828 -7.043 1 95.75 93 THR A CA 1
ATOM 724 C C . THR A 1 93 ? 7.129 -24.688 -6.539 1 95.75 93 THR A C 1
ATOM 726 O O . THR A 1 93 ? 7.332 -25.828 -6.113 1 95.75 93 THR A O 1
ATOM 729 N N . ARG A 1 94 ? 5.953 -24.141 -6.621 1 92.19 94 ARG A N 1
ATOM 730 C CA . ARG A 1 94 ? 4.754 -24.891 -6.23 1 92.19 94 ARG A CA 1
ATOM 731 C C . ARG A 1 94 ? 4.227 -25.719 -7.395 1 92.19 94 ARG A C 1
ATOM 733 O O . ARG A 1 94 ? 3.307 -26.516 -7.219 1 92.19 94 ARG A O 1
ATOM 740 N N . GLY A 1 95 ? 4.688 -25.531 -8.555 1 94.81 95 GLY A N 1
ATOM 741 C CA . GLY A 1 95 ? 4.18 -26.219 -9.727 1 94.81 95 GLY A CA 1
ATOM 742 C C . GLY A 1 95 ? 2.846 -25.688 -10.203 1 94.81 95 GLY A C 1
ATOM 743 O O . GLY A 1 95 ? 2.082 -26.391 -10.859 1 94.81 95 GLY A O 1
ATOM 744 N N . GLU A 1 96 ? 2.504 -24.547 -9.75 1 96.06 96 GLU A N 1
ATOM 745 C CA . GLU A 1 96 ? 1.307 -23.812 -10.148 1 96.06 96 GLU A CA 1
ATOM 746 C C . GLU A 1 96 ? 1.564 -22.312 -10.164 1 96.06 96 GLU A C 1
ATOM 748 O O . GLU A 1 96 ? 2.611 -21.844 -9.711 1 96.06 96 GLU A O 1
ATOM 753 N N . ALA A 1 97 ? 0.665 -21.609 -10.82 1 96.94 97 ALA A N 1
ATOM 754 C CA . ALA A 1 97 ? 0.762 -20.156 -10.875 1 96.94 97 ALA A CA 1
ATOM 755 C C . ALA A 1 97 ? -0.595 -19.5 -10.617 1 96.94 97 ALA A C 1
ATOM 757 O O . ALA A 1 97 ? -1.619 -19.969 -11.117 1 96.94 97 ALA A O 1
ATOM 758 N N . HIS A 1 98 ? -0.554 -18.484 -9.828 1 98.06 98 HIS A N 1
ATOM 759 C CA . HIS A 1 98 ? -1.761 -17.719 -9.547 1 98.06 98 HIS A CA 1
ATOM 760 C C . HIS A 1 98 ? -1.419 -16.297 -9.109 1 98.06 98 HIS A C 1
ATOM 762 O O . HIS A 1 98 ? -0.268 -16 -8.773 1 98.06 98 HIS A O 1
ATOM 768 N N . ILE A 1 99 ? -2.373 -15.469 -9.195 1 98.5 99 ILE A N 1
ATOM 769 C CA . ILE A 1 99 ? -2.377 -14.156 -8.547 1 98.5 99 ILE A CA 1
ATOM 770 C C . ILE A 1 99 ? -3.283 -14.195 -7.32 1 98.5 99 ILE A C 1
ATOM 772 O O . ILE A 1 99 ? -4.496 -14.375 -7.441 1 98.5 99 ILE A O 1
ATOM 776 N N . THR A 1 100 ? -2.715 -14.047 -6.133 1 98.38 100 THR A N 1
ATOM 777 C CA . THR A 1 100 ? -3.539 -13.945 -4.934 1 98.38 100 THR A CA 1
ATOM 778 C C . THR A 1 100 ? -4.211 -12.578 -4.855 1 98.38 100 THR A C 1
ATOM 780 O O . THR A 1 100 ? -3.543 -11.547 -4.922 1 98.38 100 THR A O 1
ATOM 783 N N . VAL A 1 101 ? -5.496 -12.602 -4.723 1 98.81 101 VAL A N 1
ATOM 784 C CA . VAL A 1 101 ? -6.254 -11.359 -4.75 1 98.81 101 VAL A CA 1
ATOM 785 C C . VAL A 1 101 ? -6.723 -11.008 -3.338 1 98.81 101 VAL A C 1
ATOM 787 O O . VAL A 1 101 ? -6.746 -9.836 -2.955 1 98.81 101 VAL A O 1
ATOM 790 N N . ILE A 1 102 ? -7.188 -11.953 -2.594 1 98.81 102 ILE A N 1
ATOM 791 C CA . ILE A 1 102 ? -7.414 -11.859 -1.155 1 98.81 102 ILE A CA 1
ATOM 792 C C . ILE A 1 102 ? -6.484 -12.828 -0.427 1 98.81 102 ILE A C 1
ATOM 794 O O . ILE A 1 102 ? -6.531 -14.039 -0.664 1 98.81 102 ILE A O 1
ATOM 798 N N . THR A 1 103 ? -5.676 -12.344 0.43 1 97.88 103 THR A N 1
ATOM 799 C CA . THR A 1 103 ? -4.684 -13.172 1.106 1 97.88 103 THR A CA 1
ATOM 800 C C . THR A 1 103 ? -5.301 -13.875 2.312 1 97.88 103 THR A C 1
ATOM 802 O O . THR A 1 103 ? -6.312 -13.43 2.85 1 97.88 103 THR A O 1
ATOM 805 N N . PRO A 1 104 ? -4.641 -14.938 2.736 1 97.56 104 PRO A N 1
ATOM 806 C CA . PRO A 1 104 ? -5.148 -15.633 3.92 1 97.56 104 PRO A CA 1
ATOM 807 C C . PRO A 1 104 ? -5.25 -14.727 5.141 1 97.56 104 PRO A C 1
ATOM 809 O O . PRO A 1 104 ? -6.27 -14.719 5.836 1 97.56 104 PRO A O 1
ATOM 812 N N . PRO A 1 105 ? -4.266 -13.844 5.418 1 96.94 105 PRO A N 1
ATOM 813 C CA . PRO A 1 105 ? -4.418 -12.953 6.574 1 96.94 105 PRO A CA 1
ATOM 814 C C . PRO A 1 105 ? -5.57 -11.961 6.41 1 96.94 105 PRO A C 1
ATOM 816 O O . PRO A 1 105 ? -6.27 -11.656 7.379 1 96.94 105 PRO A O 1
ATOM 819 N N . GLU A 1 106 ? -5.77 -11.461 5.23 1 97.94 106 GLU A N 1
ATOM 820 C CA . GLU A 1 106 ? -6.895 -10.562 5.008 1 97.94 106 GLU A CA 1
ATOM 821 C C . GLU A 1 106 ? -8.219 -11.25 5.316 1 97.94 106 GLU A C 1
ATOM 823 O O . GLU A 1 106 ? -9.109 -10.648 5.934 1 97.94 106 GLU A O 1
ATOM 828 N N . PHE A 1 107 ? -8.32 -12.484 4.871 1 98.69 107 PHE A N 1
ATOM 829 C CA . PHE A 1 107 ? -9.57 -13.195 5.113 1 98.69 107 PHE A CA 1
ATOM 830 C C . PHE A 1 107 ? -9.734 -13.508 6.598 1 98.69 107 PHE A C 1
ATOM 832 O O . PHE A 1 107 ? -10.734 -13.133 7.207 1 98.69 107 PHE A O 1
ATOM 839 N N . ASP A 1 108 ? -8.727 -14.117 7.172 1 98.38 108 ASP A N 1
ATOM 840 C CA . ASP A 1 108 ? -8.852 -14.711 8.5 1 98.38 108 ASP A CA 1
ATOM 841 C C . ASP A 1 108 ? -8.891 -13.633 9.578 1 98.38 108 ASP A C 1
ATOM 843 O O . ASP A 1 108 ? -9.586 -13.781 10.586 1 98.38 108 ASP A O 1
ATOM 847 N N . ARG A 1 109 ? -8.164 -12.539 9.375 1 97.19 109 ARG A N 1
ATOM 848 C CA . ARG A 1 109 ? -7.992 -11.586 10.469 1 97.19 109 ARG A CA 1
ATOM 849 C C . ARG A 1 109 ? -8.922 -10.391 10.305 1 97.19 109 ARG A C 1
ATOM 851 O O . ARG A 1 109 ? -9.188 -9.664 11.266 1 97.19 109 ARG A O 1
ATOM 858 N N . VAL A 1 110 ? -9.422 -10.227 9.109 1 98.06 110 VAL A N 1
ATOM 859 C CA . VAL A 1 110 ? -10.164 -8.992 8.875 1 98.06 110 VAL A CA 1
ATOM 860 C C . VAL A 1 110 ? -11.578 -9.32 8.398 1 98.06 110 VAL A C 1
ATOM 862 O O . VAL A 1 110 ? -12.555 -8.992 9.078 1 98.06 110 VAL A O 1
ATOM 865 N N . LEU A 1 111 ? -11.719 -10.047 7.375 1 98.75 111 LEU A N 1
ATOM 866 C CA . LEU A 1 111 ? -13.008 -10.234 6.719 1 98.75 111 LEU A CA 1
ATOM 867 C C . LEU A 1 111 ? -13.883 -11.211 7.5 1 98.75 111 LEU A C 1
ATOM 869 O O . LEU A 1 111 ? -15.047 -10.922 7.766 1 98.75 111 LEU A O 1
ATOM 873 N N . ARG A 1 112 ? -13.328 -12.297 7.844 1 98.56 112 ARG A N 1
ATOM 874 C CA . ARG A 1 112 ? -14.07 -13.367 8.5 1 98.56 112 ARG A CA 1
ATOM 875 C C . ARG A 1 112 ? -14.672 -12.883 9.82 1 98.56 112 ARG A C 1
ATOM 877 O O . ARG A 1 112 ? -15.844 -13.141 10.102 1 98.56 112 ARG A O 1
ATOM 884 N N . PRO A 1 113 ? -13.938 -12.188 10.672 1 97.88 113 PRO A N 1
ATOM 885 C CA . PRO A 1 113 ? -14.508 -11.719 11.938 1 97.88 113 PRO A CA 1
ATOM 886 C C . PRO A 1 113 ? -15.727 -10.82 11.742 1 97.88 113 PRO A C 1
ATOM 888 O O . PRO A 1 113 ? -16.562 -10.703 12.641 1 97.88 113 PRO A O 1
ATOM 891 N N . ALA A 1 114 ? -15.836 -10.211 10.586 1 98.19 114 ALA A N 1
ATOM 892 C CA . ALA A 1 114 ? -16.969 -9.344 10.297 1 98.19 114 ALA A CA 1
ATOM 893 C C . ALA A 1 114 ? -18.141 -10.141 9.719 1 98.19 114 ALA A C 1
ATOM 895 O O . ALA A 1 114 ? -19.188 -9.57 9.383 1 98.19 114 ALA A O 1
ATOM 896 N N . GLY A 1 115 ? -17.906 -11.422 9.508 1 98.31 115 GLY A N 1
ATOM 897 C CA . GLY A 1 115 ? -18.984 -12.273 9.047 1 98.31 115 GLY A CA 1
ATOM 898 C C . GLY A 1 115 ? -18.906 -12.586 7.562 1 98.31 115 GLY A C 1
ATOM 899 O O . GLY A 1 115 ? -19.797 -13.234 7.008 1 98.31 115 GLY A O 1
ATOM 900 N N . VAL A 1 116 ? -17.906 -12.102 6.883 1 98.75 116 VAL A N 1
ATOM 901 C CA . VAL A 1 116 ? -17.703 -12.438 5.477 1 98.75 116 VAL A CA 1
ATOM 902 C C . VAL A 1 116 ? -17.266 -13.891 5.348 1 98.75 116 VAL A C 1
ATOM 904 O O . VAL A 1 116 ? -16.328 -14.328 6.039 1 98.75 116 VAL A O 1
ATOM 907 N N . THR A 1 117 ? -17.875 -14.656 4.48 1 98.5 117 THR A N 1
ATOM 908 C CA . THR A 1 117 ? -17.484 -16.047 4.293 1 98.5 117 THR A CA 1
ATOM 909 C C . THR A 1 117 ? -16.672 -16.219 3.018 1 98.5 117 THR A C 1
ATOM 911 O O . THR A 1 117 ? -16.766 -15.406 2.098 1 98.5 117 THR A O 1
ATOM 914 N N . ILE A 1 118 ? -15.914 -17.281 2.998 1 98.62 118 ILE A N 1
ATOM 915 C CA . ILE A 1 118 ? -15.109 -17.547 1.815 1 98.62 118 ILE A CA 1
ATOM 916 C C . ILE A 1 118 ? -16.016 -17.859 0.627 1 98.62 118 ILE A C 1
ATOM 918 O O . ILE A 1 118 ? -15.695 -17.5 -0.512 1 98.62 118 ILE A O 1
ATOM 922 N N . ASN A 1 119 ? -17.141 -18.438 0.871 1 98.19 119 ASN A N 1
ATOM 923 C CA . ASN A 1 119 ? -18.109 -18.719 -0.191 1 98.19 119 ASN A CA 1
ATOM 924 C C . ASN A 1 119 ? -18.641 -17.438 -0.827 1 98.19 119 ASN A C 1
ATOM 926 O O . ASN A 1 119 ? -18.828 -17.375 -2.043 1 98.19 119 ASN A O 1
ATOM 930 N N . GLU A 1 120 ? -18.875 -16.438 -0.026 1 98.69 120 GLU A N 1
ATOM 931 C CA . GLU A 1 120 ? -19.328 -15.148 -0.557 1 98.69 120 GLU A CA 1
ATOM 932 C C . GLU A 1 120 ? -18.25 -14.523 -1.455 1 98.69 120 GLU A C 1
ATOM 934 O O . GLU A 1 120 ? -18.578 -13.93 -2.488 1 98.69 120 GLU A O 1
ATOM 939 N N . LEU A 1 121 ? -17.016 -14.648 -1.048 1 98.81 121 LEU A N 1
ATOM 940 C CA . LEU A 1 121 ? -15.922 -14.141 -1.872 1 98.81 121 LEU A CA 1
ATOM 941 C C . LEU A 1 121 ? -15.828 -14.914 -3.184 1 98.81 121 LEU A C 1
ATOM 943 O O . LEU A 1 121 ? -15.602 -14.328 -4.242 1 98.81 121 LEU A O 1
ATOM 947 N N . ASP A 1 122 ? -16 -16.203 -3.086 1 98.5 122 ASP A N 1
ATOM 948 C CA . ASP A 1 122 ? -16.016 -17.031 -4.293 1 98.5 122 ASP A CA 1
ATOM 949 C C . ASP A 1 122 ? -17.172 -16.625 -5.215 1 98.5 122 ASP A C 1
ATOM 951 O O . ASP A 1 122 ? -17.016 -16.594 -6.434 1 98.5 122 ASP A O 1
ATOM 955 N N . ASP A 1 123 ? -18.297 -16.359 -4.629 1 98.19 123 ASP A N 1
ATOM 956 C CA . ASP A 1 123 ? -19.453 -15.922 -5.414 1 98.19 123 ASP A CA 1
ATOM 957 C C . ASP A 1 123 ? -19.156 -14.625 -6.164 1 98.19 123 ASP A C 1
ATOM 959 O O . ASP A 1 123 ? -19.5 -14.492 -7.34 1 98.19 123 ASP A O 1
ATOM 963 N N . LEU A 1 124 ? -18.531 -13.68 -5.484 1 98.38 124 LEU A N 1
ATOM 964 C CA . LEU A 1 124 ? -18.125 -12.445 -6.145 1 98.38 124 LEU A CA 1
ATOM 965 C C . LEU A 1 124 ? -17.125 -12.727 -7.262 1 98.38 124 LEU A C 1
ATOM 967 O O . LEU A 1 124 ? -17.172 -12.094 -8.32 1 98.38 124 LEU A O 1
ATOM 971 N N . ALA A 1 125 ? -16.234 -13.68 -7.043 1 98.56 125 ALA A N 1
ATOM 972 C CA . ALA A 1 125 ? -15.18 -14.008 -7.988 1 98.56 125 ALA A CA 1
ATOM 973 C C . ALA A 1 125 ? -15.742 -14.68 -9.242 1 98.56 125 ALA A C 1
ATOM 975 O O . ALA A 1 125 ? -15.141 -14.609 -10.312 1 98.56 125 ALA A O 1
ATOM 976 N N . THR A 1 126 ? -16.875 -15.312 -9.055 1 97.5 126 THR A N 1
ATOM 977 C CA . THR A 1 126 ? -17.469 -16.047 -10.164 1 97.5 126 THR A CA 1
ATOM 978 C C . THR A 1 126 ? -18.734 -15.367 -10.656 1 97.5 126 THR A C 1
ATOM 980 O O . THR A 1 126 ? -19.562 -15.992 -11.328 1 97.5 126 THR A O 1
ATOM 983 N N . ALA A 1 127 ? -18.859 -14.164 -10.336 1 94.06 127 ALA A N 1
ATOM 984 C CA . ALA A 1 127 ? -20.047 -13.43 -10.727 1 94.06 127 ALA A CA 1
ATOM 985 C C . ALA A 1 127 ? -20.156 -13.32 -12.242 1 94.06 127 ALA A C 1
ATOM 987 O O . ALA A 1 127 ? -19.156 -13.438 -12.953 1 94.06 127 ALA A O 1
ATOM 988 N N . GLY A 1 128 ? -21.406 -13.109 -12.727 1 87.94 128 GLY A N 1
ATOM 989 C CA . GLY A 1 128 ? -21.672 -12.953 -14.148 1 87.94 128 GLY A CA 1
ATOM 990 C C . GLY A 1 128 ? -22.156 -14.234 -14.812 1 87.94 128 GLY A C 1
ATOM 991 O O . GLY A 1 128 ? -22.094 -15.312 -14.203 1 87.94 128 GLY A O 1
ATOM 992 N N . PRO A 1 129 ? -22.484 -14.117 -15.984 1 85.62 129 PRO A N 1
ATOM 993 C CA . PRO A 1 129 ? -23.125 -15.242 -16.672 1 85.62 129 PRO A CA 1
ATOM 994 C C . PRO A 1 129 ? -22.172 -16.422 -16.891 1 85.62 129 PRO A C 1
ATOM 996 O O . PRO A 1 129 ? -22.594 -17.578 -16.844 1 85.62 129 PRO A O 1
ATOM 999 N N . GLN A 1 130 ? -20.906 -16.094 -17.047 1 84.94 130 GLN A N 1
ATOM 1000 C CA . GLN A 1 130 ? -19.938 -17.141 -17.344 1 84.94 130 GLN A CA 1
ATOM 1001 C C . GLN A 1 130 ? -19.281 -17.672 -16.062 1 84.94 130 GLN A C 1
ATOM 1003 O O . GLN A 1 130 ? -18.484 -18.594 -16.109 1 84.94 130 GLN A O 1
ATOM 1008 N N . ARG A 1 131 ? -19.625 -17.031 -14.969 1 87.44 131 ARG A N 1
ATOM 1009 C CA . ARG A 1 131 ? -19.125 -17.438 -13.664 1 87.44 131 ARG A CA 1
ATOM 1010 C C . ARG A 1 131 ? -17.594 -17.438 -13.648 1 87.44 131 ARG A C 1
ATOM 1012 O O . ARG A 1 131 ? -16.984 -18.406 -13.211 1 87.44 131 ARG A O 1
ATOM 1019 N N . ASN A 1 132 ? -17.031 -16.484 -14.195 1 93.44 132 ASN A N 1
ATOM 1020 C CA . ASN A 1 132 ? -15.586 -16.438 -14.305 1 93.44 132 ASN A CA 1
ATOM 1021 C C . ASN A 1 132 ? -15.07 -15 -14.242 1 93.44 132 ASN A C 1
ATOM 1023 O O . ASN A 1 132 ? -14.109 -14.648 -14.93 1 93.44 132 ASN A O 1
ATOM 1027 N N . ARG A 1 133 ? -15.672 -14.195 -13.391 1 96.69 133 ARG A N 1
ATOM 1028 C CA . ARG A 1 133 ? -15.344 -12.773 -13.312 1 96.69 133 ARG A CA 1
ATOM 1029 C C . ARG A 1 133 ? -13.852 -12.57 -13.086 1 96.69 133 ARG A C 1
ATOM 1031 O O . ARG A 1 133 ? -13.195 -11.859 -13.852 1 96.69 133 ARG A O 1
ATOM 1038 N N . LEU A 1 134 ? -13.328 -13.219 -12.07 1 97.94 134 LEU A N 1
ATOM 1039 C CA . LEU A 1 134 ? -11.922 -13.016 -11.742 1 97.94 134 LEU A CA 1
ATOM 1040 C C . LEU A 1 134 ? -11.016 -13.602 -12.82 1 97.94 134 LEU A C 1
ATOM 1042 O O . LEU A 1 134 ? -10 -13 -13.18 1 97.94 134 LEU A O 1
ATOM 1046 N N . GLN A 1 135 ? -11.422 -14.727 -13.375 1 98 135 GLN A N 1
ATOM 1047 C CA . GLN A 1 135 ? -10.633 -15.375 -14.414 1 98 135 GLN A CA 1
ATOM 1048 C C . GLN A 1 135 ? -10.625 -14.547 -15.695 1 98 135 GLN A C 1
ATOM 1050 O O . GLN A 1 135 ? -9.734 -14.703 -16.531 1 98 135 GLN A O 1
ATOM 1055 N N . LYS A 1 136 ? -11.539 -13.633 -15.852 1 97.44 136 LYS A N 1
ATOM 1056 C CA . LYS A 1 136 ? -11.602 -12.781 -17.031 1 97.44 136 LYS A CA 1
ATOM 1057 C C . LYS A 1 136 ? -10.883 -11.453 -16.797 1 97.44 136 LYS A C 1
ATOM 1059 O O . LYS A 1 136 ? -10.773 -10.633 -17.703 1 97.44 136 LYS A O 1
ATOM 1064 N N . ALA A 1 137 ? -10.422 -11.258 -15.586 1 97.94 137 ALA A N 1
ATOM 1065 C CA . ALA A 1 137 ? -9.789 -9.992 -15.242 1 97.94 137 ALA A CA 1
ATOM 1066 C C . ALA A 1 137 ? -8.547 -9.75 -16.094 1 97.94 137 ALA A C 1
ATOM 1068 O O . ALA A 1 137 ? -7.762 -10.672 -16.344 1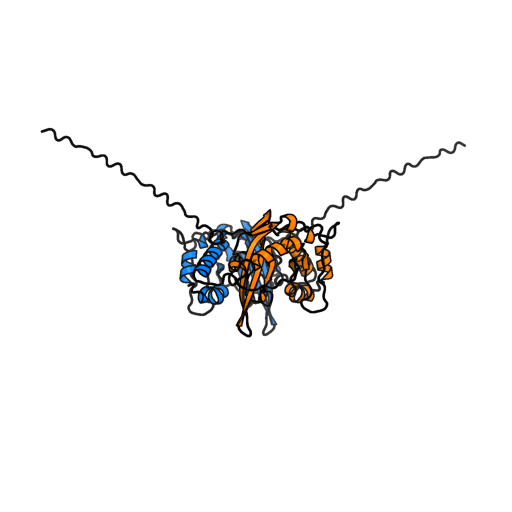 97.94 137 ALA A O 1
ATOM 1069 N N . LYS A 1 138 ? -8.414 -8.547 -16.531 1 97.69 138 LYS A N 1
ATOM 1070 C CA . LYS A 1 138 ? -7.227 -8.141 -17.281 1 97.69 138 LYS A CA 1
ATOM 1071 C C . LYS A 1 138 ? -6.102 -7.711 -16.344 1 97.69 138 LYS A C 1
ATOM 1073 O O . LYS A 1 138 ? -6.355 -7.102 -15.305 1 97.69 138 LYS A O 1
ATOM 1078 N N . PHE A 1 139 ? -4.883 -8.023 -16.781 1 98.19 139 PHE A N 1
ATOM 1079 C CA . PHE A 1 139 ? -3.68 -7.578 -16.094 1 98.19 139 PHE A CA 1
ATOM 1080 C C . PHE A 1 139 ? -2.49 -7.547 -17.047 1 98.19 139 PHE A C 1
ATOM 1082 O O . PHE A 1 139 ? -2.531 -8.156 -18.109 1 98.19 139 PHE A O 1
ATOM 1089 N N . GLY A 1 140 ? -1.509 -6.723 -16.672 1 98 140 GLY A N 1
ATOM 1090 C CA . GLY A 1 140 ? -0.243 -6.699 -17.391 1 98 140 GLY A CA 1
ATOM 1091 C C . GLY A 1 140 ? 0.931 -7.145 -16.531 1 98 140 GLY A C 1
ATOM 1092 O O . GLY A 1 140 ? 0.778 -7.395 -15.336 1 98 140 GLY A O 1
ATOM 1093 N N . MET A 1 141 ? 2.045 -7.324 -17.156 1 97.75 141 MET A N 1
ATOM 1094 C CA . MET A 1 141 ? 3.281 -7.688 -16.469 1 97.75 141 MET A CA 1
ATOM 1095 C C . MET A 1 141 ? 4.277 -6.531 -16.5 1 97.75 141 MET A C 1
ATOM 1097 O O . MET A 1 141 ? 4.59 -6.004 -17.562 1 97.75 141 MET A O 1
ATOM 1101 N N . GLU A 1 142 ? 4.711 -6.199 -15.328 1 96.94 142 GLU A N 1
ATOM 1102 C CA . GLU A 1 142 ? 5.582 -5.039 -15.164 1 96.94 142 GLU A CA 1
ATOM 1103 C C . GLU A 1 142 ? 7.051 -5.43 -15.289 1 96.94 142 GLU A C 1
ATOM 1105 O O . GLU A 1 142 ? 7.793 -4.84 -16.078 1 96.94 142 GLU A O 1
ATOM 1110 N N . CYS A 1 143 ? 7.523 -6.422 -14.586 1 97.44 143 CYS A N 1
ATOM 1111 C CA . CYS A 1 143 ? 8.922 -6.82 -14.531 1 97.44 143 CYS A CA 1
ATOM 1112 C C . CYS A 1 143 ? 9.102 -8.102 -13.734 1 97.44 143 CYS A C 1
ATOM 1114 O O . CYS A 1 143 ? 8.141 -8.609 -13.141 1 97.44 143 CYS A O 1
ATOM 1116 N N . LEU A 1 144 ? 10.289 -8.656 -13.859 1 97.56 144 LEU A N 1
ATOM 1117 C CA . LEU A 1 144 ? 10.734 -9.672 -12.914 1 97.56 144 LEU A CA 1
ATOM 1118 C C . LEU A 1 144 ? 11.25 -9.023 -11.633 1 97.56 144 LEU A C 1
ATOM 1120 O O . LEU A 1 144 ? 12.148 -8.18 -11.672 1 97.56 144 LEU A O 1
ATOM 1124 N N . GLY A 1 145 ? 10.648 -9.43 -10.539 1 97.19 145 GLY A N 1
ATOM 1125 C CA . GLY A 1 145 ? 11.055 -8.898 -9.25 1 97.19 145 GLY A CA 1
ATOM 1126 C C . GLY A 1 145 ? 11.773 -9.914 -8.383 1 97.19 145 GLY A C 1
ATOM 1127 O O . GLY A 1 145 ? 11.5 -11.117 -8.469 1 97.19 145 GLY A O 1
ATOM 1128 N N . ARG A 1 146 ? 12.664 -9.422 -7.555 1 96.81 146 ARG A N 1
ATOM 1129 C CA . ARG A 1 146 ? 13.359 -10.242 -6.566 1 96.81 146 ARG A CA 1
ATOM 1130 C C . ARG A 1 146 ? 13.344 -9.57 -5.195 1 96.81 146 ARG A C 1
ATOM 1132 O O . ARG A 1 146 ? 13.625 -8.375 -5.078 1 96.81 146 ARG A O 1
ATOM 1139 N N . VAL A 1 147 ? 12.961 -10.312 -4.199 1 97.44 147 VAL A N 1
ATOM 1140 C CA . VAL A 1 147 ? 13.023 -9.844 -2.818 1 97.44 147 VAL A CA 1
ATOM 1141 C C . VAL A 1 147 ? 13.898 -10.789 -1.996 1 97.44 147 VAL A C 1
ATOM 1143 O O . VAL A 1 147 ? 13.836 -12.008 -2.164 1 97.44 147 VAL A O 1
ATOM 1146 N N . GLN A 1 148 ? 14.711 -10.211 -1.206 1 96.06 148 GLN A N 1
ATOM 1147 C CA . GLN A 1 148 ? 15.609 -10.922 -0.308 1 96.06 148 GLN A CA 1
ATOM 1148 C C . GLN A 1 148 ? 15.539 -10.359 1.107 1 96.06 148 GLN A C 1
ATOM 1150 O O . GLN A 1 148 ? 15.453 -9.141 1.29 1 96.06 148 GLN A O 1
ATOM 1155 N N . VAL A 1 149 ? 15.5 -11.289 2.07 1 95.75 149 VAL A N 1
ATOM 1156 C CA . VAL A 1 149 ? 15.461 -10.828 3.455 1 95.75 149 VAL A CA 1
ATOM 1157 C C . VAL A 1 149 ? 16.031 -11.906 4.371 1 95.75 149 VAL A C 1
ATOM 1159 O O . VAL A 1 149 ? 16.016 -13.094 4.035 1 95.75 149 VAL A O 1
ATOM 1162 N N . VAL A 1 150 ? 16.594 -11.445 5.426 1 93.81 150 VAL A N 1
ATOM 1163 C CA . VAL A 1 150 ? 17 -12.367 6.484 1 93.81 150 VAL A CA 1
ATOM 1164 C C . VAL A 1 150 ? 15.93 -12.398 7.574 1 93.81 150 VAL A C 1
ATOM 1166 O O . VAL A 1 150 ? 15.578 -11.359 8.141 1 93.81 150 VAL A O 1
ATOM 1169 N N . THR A 1 151 ? 15.352 -13.492 7.785 1 90.62 151 THR A N 1
ATOM 1170 C CA . THR A 1 151 ? 14.25 -13.602 8.734 1 90.62 151 THR A CA 1
ATOM 1171 C C . THR A 1 151 ? 14.719 -14.234 10.039 1 90.62 151 THR A C 1
ATOM 1173 O O . THR A 1 151 ? 15.648 -15.039 10.047 1 90.62 151 THR A O 1
ATOM 1176 N N . LYS A 1 152 ? 14.008 -13.742 11.156 1 80.38 152 LYS A N 1
ATOM 1177 C CA . LYS A 1 152 ? 14.219 -14.289 12.492 1 80.38 152 LYS A CA 1
ATOM 1178 C C . LYS A 1 152 ? 13.211 -15.391 12.797 1 80.38 152 LYS A C 1
ATOM 1180 O O . LYS A 1 152 ? 12.156 -15.477 12.164 1 80.38 152 LYS A O 1
ATOM 1185 N N . PRO A 1 153 ? 13.336 -16.562 13.664 1 77.69 153 PRO A N 1
ATOM 1186 C CA . PRO A 1 153 ? 14.578 -16.797 14.398 1 77.69 153 PRO A CA 1
ATOM 1187 C C . PRO A 1 153 ? 15.625 -17.531 13.562 1 77.69 153 PRO A C 1
ATOM 1189 O O . PRO A 1 153 ? 15.312 -18.047 12.484 1 77.69 153 PRO A O 1
ATOM 1192 N N . LYS A 1 154 ? 16.844 -17.266 13.57 1 80.25 154 LYS A N 1
ATOM 1193 C CA . LYS A 1 154 ? 18 -18.016 13.086 1 80.25 154 LYS A CA 1
ATOM 1194 C C . LYS A 1 154 ? 18.734 -17.25 11.984 1 80.25 154 LYS A C 1
ATOM 1196 O O . LYS A 1 154 ? 19.672 -17.766 11.383 1 80.25 154 LYS A O 1
ATOM 1201 N N . ASN A 1 155 ? 18.078 -16.188 11.656 1 89.25 155 ASN A N 1
ATOM 1202 C CA . ASN A 1 155 ? 18.734 -15.359 10.641 1 89.25 155 ASN A CA 1
ATOM 1203 C C . ASN A 1 155 ? 18.844 -16.094 9.305 1 89.25 155 ASN A C 1
ATOM 1205 O O . ASN A 1 155 ? 19.922 -16.156 8.719 1 89.25 155 ASN A O 1
ATOM 1209 N N . VAL A 1 156 ? 17.75 -16.688 8.773 1 91.94 156 VAL A N 1
ATOM 1210 C CA . VAL A 1 156 ? 17.688 -17.469 7.535 1 91.94 156 VAL A CA 1
ATOM 1211 C C . VAL A 1 156 ? 17.531 -16.516 6.348 1 91.94 156 VAL A C 1
ATOM 1213 O O . VAL A 1 156 ? 16.641 -15.664 6.34 1 91.94 156 VAL A O 1
ATOM 1216 N N . PHE A 1 157 ? 18.438 -16.734 5.418 1 94.56 157 PHE A N 1
ATOM 1217 C CA . PHE A 1 157 ? 18.328 -15.992 4.168 1 94.56 157 PHE A CA 1
ATOM 1218 C C . PHE A 1 157 ? 17.188 -16.531 3.312 1 94.56 157 PHE A C 1
ATOM 1220 O O . PHE A 1 157 ? 17.172 -17.719 2.969 1 94.56 157 PHE A O 1
ATOM 1227 N N . GLN A 1 158 ? 16.266 -15.609 3.039 1 95.56 158 GLN A N 1
ATOM 1228 C CA . GLN A 1 158 ? 15.117 -15.922 2.184 1 95.56 158 GLN A CA 1
ATOM 1229 C C . GLN A 1 158 ? 15.18 -15.133 0.877 1 95.56 158 GLN A C 1
ATOM 1231 O O . GLN A 1 158 ? 15.711 -14.016 0.842 1 95.56 158 GLN A O 1
ATOM 1236 N N . GLN A 1 159 ? 14.625 -15.766 -0.121 1 97 159 GLN A N 1
ATOM 1237 C CA . GLN A 1 159 ? 14.539 -15.117 -1.426 1 97 159 GLN A CA 1
ATOM 1238 C C . GLN A 1 159 ? 13.289 -15.57 -2.178 1 97 159 GLN A C 1
ATOM 1240 O O . GLN A 1 159 ? 12.898 -16.734 -2.107 1 97 159 GLN A O 1
ATOM 1245 N N . ALA A 1 160 ? 12.695 -14.641 -2.842 1 97.75 160 ALA A N 1
ATOM 1246 C CA . ALA A 1 160 ? 11.578 -14.969 -3.727 1 97.75 160 ALA A CA 1
ATOM 1247 C C . ALA A 1 160 ? 11.68 -14.195 -5.039 1 97.75 160 ALA A C 1
ATOM 1249 O O . ALA A 1 160 ? 12.086 -13.031 -5.051 1 97.75 160 ALA A O 1
ATOM 1250 N N . LEU A 1 161 ? 11.391 -14.859 -6.109 1 97.94 161 LEU A N 1
ATOM 1251 C CA . LEU A 1 161 ? 11.25 -14.25 -7.426 1 97.94 161 LEU A CA 1
ATOM 1252 C C . LEU A 1 161 ? 9.797 -14.266 -7.883 1 97.94 161 LEU A C 1
ATOM 1254 O O . LEU A 1 161 ? 9.094 -15.258 -7.699 1 97.94 161 LEU A O 1
ATOM 1258 N N . GLN A 1 162 ? 9.398 -13.133 -8.43 1 98 162 GLN A N 1
ATOM 1259 C CA . GLN A 1 162 ? 8.008 -12.992 -8.836 1 98 162 GLN A CA 1
ATOM 1260 C C . GLN A 1 162 ? 7.883 -12.102 -10.07 1 98 162 GLN A C 1
ATOM 1262 O O . GLN A 1 162 ? 8.789 -11.32 -10.367 1 98 162 GLN A O 1
ATOM 1267 N N . ILE A 1 163 ? 6.848 -12.273 -10.781 1 98.38 163 ILE A N 1
ATOM 1268 C CA . ILE A 1 163 ? 6.453 -11.312 -11.797 1 98.38 163 ILE A CA 1
ATOM 1269 C C . ILE A 1 163 ? 5.559 -10.242 -11.18 1 98.38 163 ILE A C 1
ATOM 1271 O O . ILE A 1 163 ? 4.477 -10.547 -10.672 1 98.38 163 ILE A O 1
ATOM 1275 N N . ILE A 1 164 ? 6.062 -9.039 -11.211 1 98.25 164 ILE A N 1
ATOM 1276 C CA . ILE A 1 164 ? 5.285 -7.898 -10.734 1 98.25 164 ILE A CA 1
ATOM 1277 C C . ILE A 1 164 ? 4.262 -7.492 -11.789 1 98.25 164 ILE A C 1
ATOM 1279 O O . ILE A 1 164 ? 4.574 -7.461 -12.984 1 98.25 164 ILE A O 1
ATOM 1283 N N . LEU A 1 165 ? 3.076 -7.156 -11.312 1 98.62 165 LEU A N 1
ATOM 1284 C CA . LEU A 1 165 ? 2.004 -6.898 -12.266 1 98.62 165 LEU A CA 1
ATOM 1285 C C . LEU A 1 165 ? 1.751 -5.402 -12.406 1 98.62 165 LEU A C 1
ATOM 1287 O O . LEU A 1 165 ? 2.135 -4.617 -11.539 1 98.62 165 LEU A O 1
ATOM 1291 N N . LYS A 1 166 ? 1.169 -5.062 -13.531 1 97.75 166 LYS A N 1
ATOM 1292 C CA . LYS A 1 166 ? 0.631 -3.736 -13.82 1 97.75 166 LYS A CA 1
ATOM 1293 C C . LYS A 1 166 ? -0.745 -3.832 -14.469 1 97.75 166 LYS A C 1
ATOM 1295 O O . LYS A 1 166 ? -1.207 -4.926 -14.805 1 97.75 166 LYS A O 1
ATOM 1300 N N . GLU A 1 167 ? -1.458 -2.746 -14.531 1 97.56 167 GLU A N 1
ATOM 1301 C CA . GLU A 1 167 ? -2.742 -2.658 -15.219 1 97.56 167 GLU A CA 1
ATOM 1302 C C . GLU A 1 167 ? -3.715 -3.721 -14.711 1 97.56 167 GLU A C 1
ATOM 1304 O O . GLU A 1 167 ? -4.293 -4.469 -15.5 1 97.56 167 GLU A O 1
ATOM 1309 N N . TYR A 1 168 ? -3.92 -3.779 -13.445 1 98.31 168 TYR A N 1
ATOM 1310 C CA . TYR A 1 168 ? -4.75 -4.797 -12.805 1 98.31 168 TYR A CA 1
ATOM 1311 C C . TYR A 1 168 ? -6.004 -4.172 -12.203 1 98.31 168 TYR A C 1
ATOM 1313 O O . TYR A 1 168 ? -6.434 -4.562 -11.117 1 98.31 168 TYR A O 1
ATOM 1321 N N . GLU A 1 169 ? -6.605 -3.262 -12.859 1 98.12 169 GLU A N 1
ATOM 1322 C CA . GLU A 1 169 ? -7.754 -2.52 -12.344 1 98.12 169 GLU A CA 1
ATOM 1323 C C . GLU A 1 169 ? -8.938 -3.447 -12.07 1 98.12 169 GLU A C 1
ATOM 1325 O O . GLU A 1 169 ? -9.695 -3.23 -11.125 1 98.12 169 GLU A O 1
ATOM 1330 N N . ASP A 1 170 ? -9.094 -4.48 -12.867 1 98.19 170 ASP A N 1
ATOM 1331 C CA . ASP A 1 170 ? -10.188 -5.422 -12.672 1 98.19 170 ASP A CA 1
ATOM 1332 C C . ASP A 1 170 ? -10.07 -6.141 -11.336 1 98.19 170 ASP A C 1
ATOM 1334 O O . ASP A 1 170 ? -11.07 -6.422 -10.68 1 98.19 170 ASP A O 1
ATOM 1338 N N . LEU A 1 171 ? -8.867 -6.445 -10.961 1 98.75 171 LEU A N 1
ATOM 1339 C CA . LEU A 1 171 ? -8.641 -7.113 -9.68 1 98.75 171 LEU A CA 1
ATOM 1340 C C . LEU A 1 171 ? -8.938 -6.18 -8.516 1 98.75 171 LEU A C 1
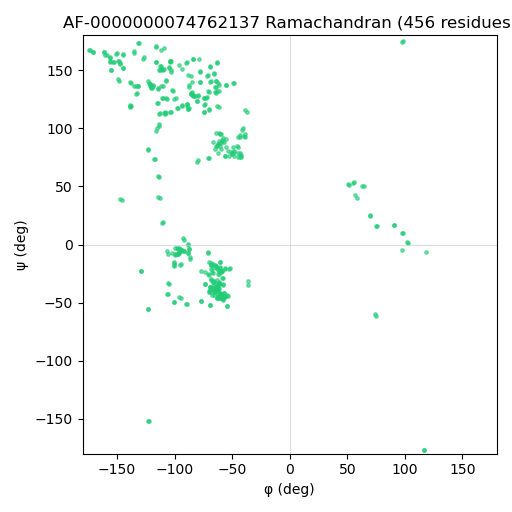ATOM 1342 O O . LEU A 1 171 ? -9.5 -6.605 -7.504 1 98.75 171 LEU A O 1
ATOM 1346 N N . VAL A 1 172 ? -8.609 -4.93 -8.695 1 98.62 172 VAL A N 1
ATOM 1347 C CA . VAL A 1 172 ? -8.898 -3.93 -7.672 1 98.62 172 VAL A CA 1
ATOM 1348 C C . VAL A 1 172 ? -10.414 -3.756 -7.543 1 98.62 172 VAL A C 1
ATOM 1350 O O . VAL A 1 172 ? -10.938 -3.605 -6.434 1 98.62 172 VAL A O 1
ATOM 1353 N N . GLU A 1 173 ? -11.07 -3.809 -8.656 1 98.38 173 GLU A N 1
ATOM 1354 C CA . GLU A 1 173 ? -12.531 -3.701 -8.625 1 98.38 173 GLU A CA 1
ATOM 1355 C C . GLU A 1 173 ? -13.148 -4.836 -7.812 1 98.38 173 GLU A C 1
ATOM 1357 O O . GLU A 1 173 ? -14.078 -4.613 -7.035 1 98.38 173 GLU A O 1
ATOM 1362 N N . TYR A 1 174 ? -12.68 -6.027 -8.062 1 98.62 174 TYR A N 1
ATOM 1363 C CA . TYR A 1 174 ? -13.133 -7.137 -7.234 1 98.62 174 TYR A CA 1
ATOM 1364 C C . TYR A 1 174 ? -12.914 -6.844 -5.758 1 98.62 174 TYR A C 1
ATOM 1366 O O . TYR A 1 174 ? -13.805 -7.07 -4.934 1 98.62 174 TYR A O 1
ATOM 1374 N N . ARG A 1 175 ? -11.766 -6.309 -5.371 1 98.88 175 ARG A N 1
ATOM 1375 C CA . ARG A 1 175 ? -11.453 -6.023 -3.977 1 98.88 175 ARG A CA 1
ATOM 1376 C C . ARG A 1 175 ? -12.359 -4.934 -3.42 1 98.88 175 ARG A C 1
ATOM 1378 O O . ARG A 1 175 ? -12.719 -4.961 -2.24 1 98.88 175 ARG A O 1
ATOM 1385 N N . TRP A 1 176 ? -12.742 -4 -4.258 1 98.75 176 TRP A N 1
ATOM 1386 C CA . TRP A 1 176 ? -13.695 -2.988 -3.826 1 98.75 176 TRP A CA 1
ATOM 1387 C C . TRP A 1 176 ? -15.062 -3.615 -3.549 1 98.75 176 TRP A C 1
ATOM 1389 O O . TRP A 1 176 ? -15.758 -3.213 -2.613 1 98.75 176 TRP A O 1
ATOM 1399 N N . ASP A 1 177 ? -15.445 -4.594 -4.352 1 98.69 177 ASP A N 1
ATOM 1400 C CA . ASP A 1 177 ? -16.688 -5.305 -4.07 1 98.69 177 ASP A CA 1
ATOM 1401 C C . ASP A 1 177 ? -16.609 -6.059 -2.746 1 98.69 177 ASP A C 1
ATOM 1403 O O . ASP A 1 177 ? -17.578 -6.102 -1.989 1 98.69 177 ASP A O 1
ATOM 1407 N N . VAL A 1 178 ? -15.484 -6.613 -2.518 1 98.88 178 VAL A N 1
ATOM 1408 C CA . VAL A 1 178 ? -15.258 -7.281 -1.239 1 98.88 178 VAL A CA 1
ATOM 1409 C C . VAL A 1 178 ? -15.367 -6.266 -0.101 1 98.88 178 VAL A C 1
ATOM 1411 O O . VAL A 1 178 ? -15.992 -6.543 0.927 1 98.88 178 VAL A O 1
ATOM 1414 N N . PHE A 1 179 ? -14.758 -5.121 -0.294 1 98.81 179 PHE A N 1
ATOM 1415 C CA . PHE A 1 179 ? -14.828 -4.039 0.683 1 98.81 179 PHE A CA 1
ATOM 1416 C C . PHE A 1 179 ? -16.266 -3.66 0.973 1 98.81 179 PHE A C 1
ATOM 1418 O O . PHE A 1 179 ? -16.656 -3.518 2.135 1 98.81 179 PHE A O 1
ATOM 1425 N N . ASN A 1 180 ? -17.047 -3.535 -0.037 1 98.44 180 ASN A N 1
ATOM 1426 C CA . ASN A 1 180 ? -18.438 -3.174 0.133 1 98.44 180 ASN A CA 1
ATOM 1427 C C . ASN A 1 180 ? -19.203 -4.234 0.922 1 98.44 180 ASN A C 1
ATOM 1429 O O . ASN A 1 180 ? -19.984 -3.906 1.819 1 98.44 180 ASN A O 1
ATOM 1433 N N . LEU A 1 181 ? -19 -5.43 0.573 1 98.69 181 LEU A N 1
ATOM 1434 C CA . LEU A 1 181 ? -19.609 -6.527 1.319 1 98.69 181 LEU A CA 1
ATOM 1435 C C . LEU A 1 181 ? -19.188 -6.484 2.785 1 98.69 181 LEU A C 1
ATOM 1437 O O . LEU A 1 181 ? -20.016 -6.617 3.68 1 98.69 181 LEU A O 1
ATOM 1441 N N . PHE A 1 182 ? -17.891 -6.285 3.037 1 98.81 182 PHE A N 1
ATOM 1442 C CA . PHE A 1 182 ? -17.297 -6.211 4.363 1 98.81 182 PHE A CA 1
ATOM 1443 C C . PHE A 1 182 ? -17.938 -5.113 5.191 1 98.81 182 PHE A C 1
ATOM 1445 O O . PHE A 1 182 ? -18.344 -5.344 6.336 1 98.81 182 PHE A O 1
ATOM 1452 N N . VAL A 1 183 ? -18.094 -3.986 4.641 1 98.06 183 VAL A N 1
ATOM 1453 C CA . VAL A 1 183 ? -18.672 -2.838 5.336 1 98.06 183 VAL A CA 1
ATOM 1454 C C . VAL A 1 183 ? -20.156 -3.07 5.582 1 98.06 183 VAL A C 1
ATOM 1456 O O . VAL A 1 183 ? -20.672 -2.748 6.656 1 98.06 183 VAL A O 1
ATOM 1459 N N . GLN A 1 184 ? -20.844 -3.621 4.613 1 97.75 184 GLN A N 1
ATOM 1460 C CA . GLN A 1 184 ? -22.266 -3.926 4.75 1 97.75 184 GLN A CA 1
ATOM 1461 C C . GLN A 1 184 ? -22.516 -4.867 5.926 1 97.75 184 GLN A C 1
ATOM 1463 O O . GLN A 1 184 ? -23.531 -4.754 6.617 1 97.75 184 GLN A O 1
ATOM 1468 N N . LYS A 1 185 ? -21.594 -5.625 6.207 1 98.12 185 LYS A N 1
ATOM 1469 C CA . LYS A 1 185 ? -21.734 -6.609 7.277 1 98.12 185 LYS A CA 1
ATOM 1470 C C . LYS A 1 185 ? -21.25 -6.043 8.609 1 98.12 185 LYS A C 1
ATOM 1472 O O . LYS A 1 185 ? -21.141 -6.77 9.594 1 98.12 185 LYS A O 1
ATOM 1477 N N . GLY A 1 186 ? -20.906 -4.852 8.555 1 97.38 186 GLY A N 1
ATOM 1478 C CA . GLY A 1 186 ? -20.547 -4.176 9.789 1 97.38 186 GLY A CA 1
ATOM 1479 C C . GLY A 1 186 ? -19.047 -4.117 10.023 1 97.38 186 GLY A C 1
ATOM 1480 O O . GLY A 1 186 ? -18.609 -3.758 11.117 1 97.38 186 GLY A O 1
ATOM 1481 N N . GLY A 1 187 ? -18.25 -4.492 9 1 98.12 187 GLY A N 1
ATOM 1482 C CA . GLY A 1 187 ? -16.797 -4.402 9.133 1 98.12 187 GLY A CA 1
ATOM 1483 C C . GLY A 1 187 ? -16.297 -2.977 9.258 1 98.12 187 GLY A C 1
ATOM 1484 O O . GLY A 1 187 ? -16.906 -2.049 8.719 1 98.12 187 GLY A O 1
ATOM 1485 N N . ASN A 1 188 ? -15.242 -2.816 9.984 1 97.44 188 ASN A N 1
ATOM 1486 C CA . ASN A 1 188 ? -14.578 -1.524 10.117 1 97.44 188 ASN A CA 1
ATOM 1487 C C . ASN A 1 188 ? -13.789 -1.172 8.859 1 97.44 188 ASN A C 1
ATOM 1489 O O . ASN A 1 188 ? -12.758 -1.782 8.578 1 97.44 188 ASN A O 1
ATOM 1493 N N . PRO A 1 189 ? -14.18 -0.154 8.156 1 97.31 189 PRO A N 1
ATOM 1494 C CA . PRO A 1 189 ? -13.539 0.165 6.875 1 97.31 189 PRO A CA 1
ATOM 1495 C C . PRO A 1 189 ? -12.047 0.436 7.008 1 97.31 189 PRO A C 1
ATOM 1497 O O . PRO A 1 189 ? -11.289 0.249 6.051 1 97.31 189 PRO A O 1
ATOM 1500 N N . ALA A 1 190 ? -11.633 0.805 8.141 1 96.81 190 ALA A N 1
ATOM 1501 C CA . ALA A 1 190 ? -10.234 1.161 8.352 1 96.81 190 ALA A CA 1
ATOM 1502 C C . ALA A 1 190 ? -9.336 -0.066 8.242 1 96.81 190 ALA A C 1
ATOM 1504 O O . ALA A 1 190 ? -8.117 0.06 8.109 1 96.81 190 ALA A O 1
ATOM 1505 N N . LEU A 1 191 ? -9.898 -1.203 8.305 1 97.44 191 LEU A N 1
ATOM 1506 C CA . LEU A 1 191 ? -9.094 -2.402 8.492 1 97.44 191 LEU A CA 1
ATOM 1507 C C . LEU A 1 191 ? -8.852 -3.111 7.164 1 97.44 191 LEU A C 1
ATOM 1509 O O . LEU A 1 191 ? -8.07 -4.062 7.094 1 97.44 191 LEU A O 1
ATOM 1513 N N . PHE A 1 192 ? -9.5 -2.676 6.141 1 98.06 192 PHE A N 1
ATOM 1514 C CA . PHE A 1 192 ? -9.344 -3.281 4.824 1 98.06 192 PHE A CA 1
ATOM 1515 C C . PHE A 1 192 ? -9.266 -2.211 3.74 1 98.06 192 PHE A C 1
ATOM 1517 O O . PHE A 1 192 ? -10.195 -1.421 3.574 1 98.06 192 PHE A O 1
ATOM 1524 N N . ASP A 1 193 ? -8.156 -2.205 3.062 1 97.5 193 ASP A N 1
ATOM 1525 C CA . ASP A 1 193 ? -7.965 -1.299 1.936 1 97.5 193 ASP A CA 1
ATOM 1526 C C . ASP A 1 193 ? -7.871 -2.07 0.621 1 97.5 193 ASP A C 1
ATOM 1528 O O . ASP A 1 193 ? -6.871 -2.744 0.36 1 97.5 193 ASP A O 1
ATOM 1532 N N . PRO A 1 194 ? -8.867 -1.893 -0.244 1 98 194 PRO A N 1
ATOM 1533 C CA . PRO A 1 194 ? -8.852 -2.613 -1.519 1 98 194 PRO A CA 1
ATOM 1534 C C . PRO A 1 194 ? -7.637 -2.268 -2.377 1 98 194 PRO A C 1
ATOM 1536 O O . PRO A 1 194 ? -7.242 -3.055 -3.24 1 98 194 PRO A O 1
ATOM 1539 N N . GLU A 1 195 ? -7.016 -1.133 -2.082 1 96.56 195 GLU A N 1
ATOM 1540 C CA . GLU A 1 195 ? -5.941 -0.682 -2.959 1 96.56 195 GLU A CA 1
ATOM 1541 C C . GLU A 1 195 ? -4.57 -1.002 -2.363 1 96.56 195 GLU A C 1
ATOM 1543 O O . GLU A 1 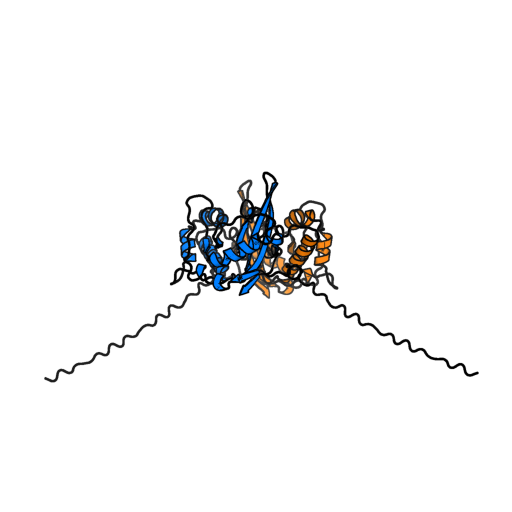195 ? -3.545 -0.825 -3.023 1 96.56 195 GLU A O 1
ATOM 1548 N N . ASN A 1 196 ? -4.578 -1.31 -1.086 1 94.88 196 ASN A N 1
ATOM 1549 C CA . ASN A 1 196 ? -3.355 -1.896 -0.545 1 94.88 196 ASN A CA 1
ATOM 1550 C C . ASN A 1 196 ? -3.137 -3.314 -1.067 1 94.88 196 ASN A C 1
ATOM 1552 O O . ASN A 1 196 ? -3.311 -4.285 -0.33 1 94.88 196 ASN A O 1
ATOM 1556 N N . PHE A 1 197 ? -2.754 -3.365 -2.283 1 94 197 PHE A N 1
ATOM 1557 C CA . PHE A 1 197 ? -2.742 -4.578 -3.092 1 94 197 PHE A CA 1
ATOM 1558 C C . PHE A 1 197 ? -1.479 -4.645 -3.943 1 94 197 PHE A C 1
ATOM 1560 O O . PHE A 1 197 ? -1.176 -3.713 -4.688 1 94 197 PHE A O 1
ATOM 1567 N N . SER A 1 198 ? -0.673 -5.664 -3.727 1 95.75 198 SER A N 1
ATOM 1568 C CA . SER A 1 198 ? 0.563 -5.875 -4.473 1 95.75 198 SER A CA 1
ATOM 1569 C C . SER A 1 198 ? 0.513 -7.176 -5.266 1 95.75 198 SER A C 1
ATOM 1571 O O . SER A 1 198 ? 1.238 -8.125 -4.961 1 95.75 198 SER A O 1
ATOM 1573 N N . PRO A 1 199 ? -0.247 -7.18 -6.32 1 97.75 199 PRO A N 1
ATOM 1574 C CA . PRO A 1 199 ? -0.4 -8.43 -7.062 1 97.75 199 PRO A CA 1
ATOM 1575 C C . PRO A 1 199 ? 0.884 -8.859 -7.773 1 97.75 199 PRO A C 1
ATOM 1577 O O . PRO A 1 199 ? 1.623 -8.008 -8.281 1 97.75 199 PRO A O 1
ATOM 1580 N N . HIS A 1 200 ? 1.127 -10.086 -7.758 1 98.44 200 HIS A N 1
ATOM 1581 C CA . HIS A 1 200 ? 2.297 -10.68 -8.391 1 98.44 200 HIS A CA 1
ATOM 1582 C C . HIS A 1 200 ? 2.086 -12.172 -8.633 1 98.44 200 HIS A C 1
ATOM 1584 O O . HIS A 1 200 ? 1.129 -12.758 -8.125 1 98.44 200 HIS A O 1
ATOM 1590 N N . ILE A 1 201 ? 2.867 -12.711 -9.453 1 98.31 201 ILE A N 1
ATOM 1591 C CA . ILE A 1 201 ? 2.955 -14.148 -9.68 1 98.31 201 ILE A CA 1
ATOM 1592 C C . ILE A 1 201 ? 4.266 -14.688 -9.102 1 98.31 201 ILE A C 1
ATOM 1594 O O . ILE A 1 201 ? 5.348 -14.359 -9.602 1 98.31 201 ILE A O 1
ATOM 1598 N N . THR A 1 202 ? 4.164 -15.469 -8.086 1 98.12 202 THR A N 1
ATOM 1599 C CA . THR A 1 202 ? 5.359 -16.062 -7.508 1 98.12 202 THR A CA 1
ATOM 1600 C C . THR A 1 202 ? 5.918 -17.156 -8.43 1 98.12 202 THR A C 1
ATOM 1602 O O . THR A 1 202 ? 5.199 -18.062 -8.828 1 98.12 202 THR A O 1
ATOM 1605 N N . LEU A 1 203 ? 7.152 -17.031 -8.75 1 98 203 LEU A N 1
ATOM 1606 C CA . LEU A 1 203 ? 7.816 -18 -9.617 1 98 203 LEU A CA 1
ATOM 1607 C C . LEU A 1 203 ? 8.539 -19.062 -8.789 1 98 203 LEU A C 1
ATOM 1609 O O . LEU A 1 203 ? 8.492 -20.25 -9.117 1 98 203 LEU A O 1
ATOM 1613 N N . GLY A 1 204 ? 9.227 -18.641 -7.824 1 98 204 GLY A N 1
ATOM 1614 C CA . GLY A 1 204 ? 9.984 -19.516 -6.957 1 98 204 GLY A CA 1
ATOM 1615 C C . GLY A 1 204 ? 10.555 -18.812 -5.734 1 98 204 GLY A C 1
ATOM 1616 O O . GLY A 1 204 ? 10.508 -17.578 -5.648 1 98 204 GLY A O 1
ATOM 1617 N N . TYR A 1 205 ? 10.984 -19.625 -4.785 1 97.81 205 TYR A N 1
ATOM 1618 C CA . TYR A 1 205 ? 11.516 -19.078 -3.545 1 97.81 205 TYR A CA 1
ATOM 1619 C C . TYR A 1 205 ? 12.508 -20.047 -2.906 1 97.81 205 TYR A C 1
ATOM 1621 O O . TYR A 1 205 ? 12.523 -21.234 -3.232 1 97.81 205 TYR A O 1
ATOM 1629 N N . ARG A 1 206 ? 13.336 -19.438 -2.105 1 95.56 206 ARG A N 1
ATOM 1630 C CA . ARG A 1 206 ? 14.273 -20.234 -1.307 1 95.56 206 ARG A CA 1
ATOM 1631 C C . ARG A 1 206 ? 13.695 -20.531 0.075 1 95.56 206 ARG A C 1
ATOM 1633 O O . ARG A 1 206 ? 13.375 -19.609 0.827 1 95.56 206 ARG A O 1
ATOM 1640 N N . HIS A 1 207 ? 13.469 -21.734 0.531 1 92.25 207 HIS A N 1
ATOM 1641 C CA . HIS A 1 207 ? 12.961 -22.25 1.796 1 92.25 207 HIS A CA 1
ATOM 1642 C C . HIS A 1 207 ? 11.453 -22.047 1.906 1 92.25 207 HIS A C 1
ATOM 1644 O O . HIS A 1 207 ? 10.703 -23.031 2.012 1 92.25 207 HIS A O 1
ATOM 1650 N N . ARG A 1 208 ? 11.016 -20.797 1.876 1 92.25 208 ARG A N 1
ATOM 1651 C CA . ARG A 1 208 ? 9.586 -20.5 1.871 1 92.25 208 ARG A CA 1
ATOM 1652 C C . ARG A 1 208 ? 9.297 -19.203 1.123 1 92.25 208 ARG A C 1
ATOM 1654 O O . ARG A 1 208 ? 10.211 -18.406 0.873 1 92.25 208 ARG A O 1
ATOM 1661 N N . ASP A 1 209 ? 8.078 -19.031 0.819 1 92.56 209 ASP A N 1
ATOM 1662 C CA . ASP A 1 209 ? 7.688 -17.766 0.228 1 92.56 209 ASP A CA 1
ATOM 1663 C C . ASP A 1 209 ? 7.785 -16.625 1.249 1 92.56 209 ASP A C 1
ATOM 1665 O O . ASP A 1 209 ? 7.777 -16.875 2.457 1 92.56 209 ASP A O 1
ATOM 1669 N N . ILE A 1 210 ? 7.988 -15.469 0.693 1 93.31 210 ILE A N 1
ATOM 1670 C CA . ILE A 1 210 ? 8.117 -14.258 1.499 1 93.31 210 ILE A CA 1
ATOM 1671 C C . ILE A 1 210 ? 6.863 -13.398 1.347 1 93.31 210 ILE A C 1
ATOM 1673 O O . ILE A 1 210 ? 6.309 -13.297 0.252 1 93.31 210 ILE A O 1
ATOM 1677 N N . PHE A 1 211 ? 6.418 -12.789 2.451 1 90.5 211 PHE A N 1
ATOM 1678 C CA . PHE A 1 211 ? 5.195 -11.992 2.441 1 90.5 211 PHE A CA 1
ATOM 1679 C C . PHE A 1 211 ? 5.43 -10.641 3.104 1 90.5 211 PHE A C 1
ATOM 1681 O O . PHE A 1 211 ? 6.516 -10.367 3.619 1 90.5 211 PHE A O 1
ATOM 1688 N N . GLU A 1 212 ? 4.438 -9.812 3.029 1 88.88 212 GLU A N 1
ATOM 1689 C CA . GLU A 1 212 ? 4.531 -8.477 3.609 1 88.88 212 GLU A CA 1
ATOM 1690 C C . GLU A 1 212 ? 4.836 -8.547 5.102 1 88.88 212 GLU A C 1
ATOM 1692 O O . GLU A 1 212 ? 5.531 -7.68 5.641 1 88.88 212 GLU A O 1
ATOM 1697 N N . GLY A 1 213 ? 4.336 -9.492 5.75 1 88.44 213 GLY A N 1
ATOM 1698 C CA . GLY A 1 213 ? 4.598 -9.695 7.168 1 88.44 213 GLY A CA 1
ATOM 1699 C C . GLY A 1 213 ? 6.066 -9.914 7.477 1 88.44 213 GLY A C 1
ATOM 1700 O O . GLY A 1 213 ? 6.488 -9.789 8.633 1 88.44 213 GLY A O 1
ATOM 1701 N N . ASP A 1 214 ? 6.844 -10.195 6.465 1 91.88 214 ASP A N 1
ATOM 1702 C CA . ASP A 1 214 ? 8.289 -10.367 6.617 1 91.88 214 ASP A CA 1
ATOM 1703 C C . ASP A 1 214 ? 9.016 -9.039 6.469 1 91.88 214 ASP A C 1
ATOM 1705 O O . ASP A 1 214 ? 10.25 -9 6.484 1 91.88 214 ASP A O 1
ATOM 1709 N N . GLY A 1 215 ? 8.281 -7.957 6.234 1 91.31 215 GLY A N 1
ATOM 1710 C CA . GLY A 1 215 ? 8.867 -6.625 6.172 1 91.31 215 GLY A CA 1
ATOM 1711 C C . GLY A 1 215 ? 9.312 -6.238 4.773 1 91.31 215 GLY A C 1
ATOM 1712 O O . GLY A 1 215 ? 10.125 -5.328 4.602 1 91.31 215 GLY A O 1
ATOM 1713 N N . VAL A 1 216 ? 8.789 -6.988 3.754 1 96 216 VAL A N 1
ATOM 1714 C CA . VAL A 1 216 ? 9.242 -6.707 2.395 1 96 216 VAL A CA 1
ATOM 1715 C C . VAL A 1 216 ? 8.07 -6.199 1.556 1 96 216 VAL A C 1
ATOM 1717 O O . VAL A 1 216 ? 6.906 -6.449 1.885 1 96 216 VAL A O 1
ATOM 1720 N N . PHE A 1 217 ? 8.422 -5.496 0.521 1 97 217 PHE A N 1
ATOM 1721 C CA . PHE A 1 217 ? 7.461 -5.062 -0.487 1 97 217 PHE A CA 1
ATOM 1722 C C . PHE A 1 217 ? 7.742 -5.723 -1.829 1 97 217 PHE A C 1
ATOM 1724 O O . PHE A 1 217 ? 8.898 -5.809 -2.254 1 97 217 PHE A O 1
ATOM 1731 N N . LYS A 1 218 ? 6.707 -6.219 -2.475 1 96.88 218 LYS A N 1
ATOM 1732 C CA . LYS A 1 218 ? 6.828 -6.914 -3.754 1 96.88 218 LYS A CA 1
ATOM 1733 C C . LYS A 1 218 ? 6.148 -6.125 -4.871 1 96.88 218 LYS A C 1
ATOM 1735 O O . LYS A 1 218 ? 5.254 -6.637 -5.547 1 96.88 218 LYS A O 1
ATOM 1740 N N . ARG A 1 219 ? 6.586 -4.957 -5.066 1 97.25 219 ARG A N 1
ATOM 1741 C CA . ARG A 1 219 ? 6.109 -4.078 -6.129 1 97.25 219 ARG A CA 1
ATOM 1742 C C . ARG A 1 219 ? 7.262 -3.637 -7.031 1 97.25 219 ARG A C 1
ATOM 1744 O O . ARG A 1 219 ? 8.195 -4.402 -7.273 1 97.25 219 ARG A O 1
ATOM 1751 N N . LYS A 1 220 ? 7.191 -2.547 -7.613 1 97.25 220 LYS A N 1
ATOM 1752 C CA . LYS A 1 220 ? 8.211 -2.078 -8.555 1 97.25 220 LYS A CA 1
ATOM 1753 C C . LYS A 1 220 ? 9.562 -1.912 -7.859 1 97.25 220 LYS A C 1
ATOM 1755 O O . LYS A 1 220 ? 10.602 -1.94 -8.516 1 97.25 220 LYS A O 1
ATOM 1760 N N . ASN A 1 221 ? 9.555 -1.694 -6.582 1 97.19 221 ASN A N 1
ATOM 1761 C CA . ASN A 1 221 ? 10.781 -1.6 -5.809 1 97.19 221 ASN A CA 1
ATOM 1762 C C . ASN A 1 221 ? 11.641 -2.855 -5.957 1 97.19 221 ASN A C 1
ATOM 1764 O O . ASN A 1 221 ? 12.852 -2.812 -5.75 1 97.19 221 ASN A O 1
ATOM 1768 N N . ALA A 1 222 ? 11.039 -3.961 -6.367 1 97 222 ALA A N 1
ATOM 1769 C CA . ALA A 1 222 ? 11.711 -5.262 -6.387 1 97 222 ALA A CA 1
ATOM 1770 C C . ALA A 1 222 ? 12.203 -5.598 -7.789 1 97 222 ALA A C 1
ATOM 1772 O O . ALA A 1 222 ? 12.836 -6.637 -8 1 97 222 ALA A O 1
ATOM 1773 N N . CYS A 1 223 ? 11.93 -4.762 -8.742 1 97.06 223 CYS A N 1
ATOM 1774 C CA . CYS A 1 223 ? 12.203 -5.082 -10.133 1 97.06 223 CYS A CA 1
ATOM 1775 C C . CYS A 1 223 ? 13.703 -5.234 -10.375 1 97.06 223 CYS A C 1
ATOM 1777 O O . CYS A 1 223 ? 14.492 -4.367 -9.992 1 97.06 223 CYS A O 1
ATOM 1779 N N . ILE A 1 224 ? 14.047 -6.312 -11.141 1 95.06 224 ILE A N 1
ATOM 1780 C CA . ILE A 1 224 ? 15.461 -6.52 -11.414 1 95.06 224 ILE A CA 1
ATOM 1781 C C . ILE A 1 224 ? 15.672 -6.711 -12.922 1 95.06 224 ILE A C 1
ATOM 1783 O O . ILE A 1 224 ? 16.797 -6.586 -13.414 1 95.06 224 ILE A O 1
ATOM 1787 N N . ARG A 1 225 ? 14.578 -7.145 -13.641 1 95.38 225 ARG A N 1
ATOM 1788 C CA . ARG A 1 225 ? 14.672 -7.359 -15.078 1 95.38 225 ARG A CA 1
ATOM 1789 C C . ARG A 1 225 ? 13.367 -6.992 -15.781 1 95.38 225 ARG A C 1
ATOM 1791 O O . ARG A 1 225 ? 12.281 -7.156 -15.211 1 95.38 225 ARG A O 1
ATOM 1798 N N . ASN A 1 226 ? 13.523 -6.598 -17.047 1 95.12 226 ASN A N 1
ATOM 1799 C CA . ASN A 1 226 ? 12.352 -6.32 -17.859 1 95.12 226 ASN A CA 1
ATOM 1800 C C . ASN A 1 226 ? 11.703 -7.609 -18.359 1 95.12 226 ASN A C 1
ATOM 1802 O O . ASN A 1 226 ? 12.391 -8.609 -18.578 1 95.12 226 ASN A O 1
ATOM 1806 N N . ILE A 1 227 ? 10.422 -7.469 -18.5 1 95.62 227 ILE A N 1
ATOM 1807 C CA . ILE A 1 227 ? 9.648 -8.555 -19.094 1 95.62 227 ILE A CA 1
ATOM 1808 C C . ILE A 1 227 ? 8.984 -8.07 -20.375 1 95.62 227 ILE A C 1
ATOM 1810 O O . ILE A 1 227 ? 8.469 -6.945 -20.422 1 95.62 227 ILE A O 1
ATOM 1814 N N . VAL A 1 228 ? 9.055 -8.914 -21.391 1 94.12 228 VAL A N 1
ATOM 1815 C CA . VAL A 1 228 ? 8.312 -8.68 -22.625 1 94.12 228 VAL A CA 1
ATOM 1816 C C . VAL A 1 228 ? 7.375 -9.852 -22.906 1 94.12 228 VAL A C 1
ATOM 1818 O O . VAL A 1 228 ? 7.742 -11.008 -22.688 1 94.12 228 VAL A O 1
ATOM 1821 N N . VAL A 1 229 ? 6.211 -9.5 -23.328 1 94 229 VAL A N 1
ATOM 1822 C CA . VAL A 1 229 ? 5.223 -10.523 -23.656 1 94 229 VAL A CA 1
ATOM 1823 C C . VAL A 1 229 ? 5.059 -10.617 -25.172 1 94 229 VAL A C 1
ATOM 1825 O O . VAL A 1 229 ? 4.828 -9.602 -25.844 1 94 229 VAL A O 1
ATOM 1828 N N . GLU A 1 230 ? 5.215 -11.766 -25.734 1 90.56 230 GLU A N 1
ATOM 1829 C CA . GLU A 1 230 ? 5.129 -12.008 -27.172 1 90.56 230 GLU A CA 1
ATOM 1830 C C . GLU A 1 230 ? 4.184 -13.164 -27.484 1 90.56 230 GLU A C 1
ATOM 1832 O O . GLU A 1 230 ? 4.055 -14.094 -26.688 1 90.56 230 GLU A O 1
ATOM 1837 N N . MET B 1 1 ? -72.75 -21.406 -45.312 1 31.67 1 MET B N 1
ATOM 1838 C CA . MET B 1 1 ? -72.312 -20.844 -44.062 1 31.67 1 MET B CA 1
ATOM 1839 C C . MET B 1 1 ? -70.812 -20.656 -44.031 1 31.67 1 MET B C 1
ATOM 1841 O O . MET B 1 1 ? -70.062 -21.625 -44.031 1 31.67 1 MET B O 1
ATOM 1845 N N . ARG B 1 2 ? -70.312 -19.609 -44.688 1 38.81 2 ARG B N 1
ATOM 1846 C CA . ARG B 1 2 ? -68.938 -19.188 -44.969 1 38.81 2 ARG B CA 1
ATOM 1847 C C . ARG B 1 2 ? -68.25 -18.797 -43.688 1 38.81 2 ARG B C 1
ATOM 1849 O O . ARG B 1 2 ? -68.688 -17.906 -42.969 1 38.81 2 ARG B O 1
ATOM 1856 N N . PHE B 1 3 ? -67.625 -19.797 -43 1 38.81 3 PHE B N 1
ATOM 1857 C CA . PHE B 1 3 ? -66.875 -19.672 -41.75 1 38.81 3 PHE B CA 1
ATOM 1858 C C . PHE B 1 3 ? -65.688 -18.75 -41.938 1 38.81 3 PHE B C 1
ATOM 1860 O O . PHE B 1 3 ? -64.875 -18.969 -42.812 1 38.81 3 PHE B O 1
ATOM 1867 N N . PHE B 1 4 ? -65.875 -17.453 -41.719 1 39.28 4 PHE B N 1
ATOM 1868 C CA . PHE B 1 4 ? -64.875 -16.391 -41.688 1 39.28 4 PHE B CA 1
ATOM 1869 C C . PHE B 1 4 ? -63.812 -16.688 -40.625 1 39.28 4 PHE B C 1
ATOM 1871 O O . PHE B 1 4 ? -64.125 -16.875 -39.438 1 39.28 4 PHE B O 1
ATOM 1878 N N . ILE B 1 5 ? -62.688 -17.375 -40.969 1 35.5 5 ILE B N 1
ATOM 1879 C CA . ILE B 1 5 ? -61.5 -17.672 -40.156 1 35.5 5 ILE B CA 1
ATOM 1880 C C . ILE B 1 5 ? -60.812 -16.375 -39.812 1 35.5 5 ILE B C 1
ATOM 1882 O O . ILE B 1 5 ? -60.344 -15.633 -40.688 1 35.5 5 ILE B O 1
ATOM 1886 N N . VAL B 1 6 ? -61.25 -15.688 -38.75 1 33.72 6 VAL B N 1
ATOM 1887 C CA . VAL B 1 6 ? -60.562 -14.539 -38.188 1 33.72 6 VAL B CA 1
ATOM 1888 C C . VAL B 1 6 ? -59.156 -14.953 -37.75 1 33.72 6 VAL B C 1
ATOM 1890 O O . VAL B 1 6 ? -59 -15.852 -36.906 1 33.72 6 VAL B O 1
ATOM 1893 N N . LEU B 1 7 ? -58.125 -14.758 -38.594 1 35.66 7 LEU B N 1
ATOM 1894 C CA . LEU B 1 7 ? -56.688 -14.898 -38.312 1 35.66 7 LEU B CA 1
ATOM 1895 C C . LEU B 1 7 ? -56.25 -13.906 -37.25 1 35.66 7 LEU B C 1
ATOM 1897 O O . LEU B 1 7 ? -56.281 -12.695 -37.469 1 35.66 7 LEU B O 1
ATOM 1901 N N . LEU B 1 8 ? -56.5 -14.164 -35.969 1 33.34 8 LEU B N 1
ATOM 1902 C CA . LEU B 1 8 ? -55.969 -13.359 -34.875 1 33.34 8 LEU B CA 1
ATOM 1903 C C . LEU B 1 8 ? -54.438 -13.359 -34.875 1 33.34 8 LEU B C 1
ATOM 1905 O O . LEU B 1 8 ? -53.812 -14.414 -34.719 1 33.34 8 LEU B O 1
ATOM 1909 N N . LEU B 1 9 ? -53.844 -12.43 -35.625 1 31.91 9 LEU B N 1
ATOM 1910 C CA . LEU B 1 9 ? -52.406 -12.141 -35.594 1 31.91 9 LEU B CA 1
ATOM 1911 C C . LEU B 1 9 ? -51.969 -11.703 -34.188 1 31.91 9 LEU B C 1
ATOM 1913 O O . LEU B 1 9 ? -52.438 -10.672 -33.688 1 31.91 9 LEU B O 1
ATOM 1917 N N . THR B 1 10 ? -51.719 -12.617 -33.25 1 29.52 10 THR B N 1
ATOM 1918 C CA . THR B 1 10 ? -51.125 -12.32 -31.969 1 29.52 10 THR B CA 1
ATOM 1919 C C . THR B 1 10 ? -49.75 -11.672 -32.156 1 29.52 10 THR B C 1
ATOM 1921 O O . THR B 1 10 ? -48.844 -12.258 -32.781 1 29.52 10 THR B O 1
ATOM 1924 N N . VAL B 1 11 ? -49.656 -10.352 -32.25 1 36.06 11 VAL B N 1
ATOM 1925 C CA . VAL B 1 11 ? -48.406 -9.57 -32.188 1 36.06 11 VAL B CA 1
ATOM 1926 C C . VAL B 1 11 ? -47.688 -9.875 -30.875 1 36.06 11 VAL B C 1
ATOM 1928 O O . VAL B 1 11 ? -48.219 -9.617 -29.797 1 36.06 11 VAL B O 1
ATOM 1931 N N . ALA B 1 12 ? -46.844 -10.922 -30.875 1 30.81 12 ALA B N 1
ATOM 1932 C CA . ALA B 1 12 ? -45.906 -11.172 -29.797 1 30.81 12 ALA B CA 1
ATOM 1933 C C . ALA B 1 12 ? -45 -9.977 -29.578 1 30.81 12 ALA B C 1
ATOM 1935 O O . ALA B 1 12 ? -44.188 -9.641 -30.453 1 30.81 12 ALA B O 1
ATOM 1936 N N . LEU B 1 13 ? -45.5 -8.891 -28.938 1 31.36 13 LEU B N 1
ATOM 1937 C CA . LEU B 1 13 ? -44.594 -7.859 -28.438 1 31.36 13 LEU B CA 1
ATOM 1938 C C . LEU B 1 13 ? -43.438 -8.477 -27.625 1 31.36 13 LEU B C 1
ATOM 1940 O O . LEU B 1 13 ? -43.688 -9.047 -26.562 1 31.36 13 LEU B O 1
ATOM 1944 N N . ALA B 1 14 ? -42.406 -8.922 -28.281 1 31.69 14 ALA B N 1
ATOM 1945 C CA . ALA B 1 14 ? -41.125 -9.211 -27.641 1 31.69 14 ALA B CA 1
ATOM 1946 C C . ALA B 1 14 ? -40.656 -8.031 -26.797 1 31.69 14 ALA B C 1
ATOM 1948 O O . ALA B 1 14 ? -40.375 -6.949 -27.328 1 31.69 14 ALA B O 1
ATOM 1949 N N . ALA B 1 15 ? -41.188 -7.844 -25.562 1 29.27 15 ALA B N 1
ATOM 1950 C CA . ALA B 1 15 ? -40.531 -6.969 -24.578 1 29.27 15 ALA B CA 1
ATOM 1951 C C . ALA B 1 15 ? -39.031 -7.234 -24.5 1 29.27 15 ALA B C 1
ATOM 1953 O O . ALA B 1 15 ? -38.625 -8.336 -24.141 1 29.27 15 ALA B O 1
ATOM 1954 N N . SER B 1 16 ? -38.25 -6.66 -25.328 1 29.55 16 SER B N 1
ATOM 1955 C CA . SER B 1 16 ? -36.812 -6.594 -25.062 1 29.55 16 SER B CA 1
ATOM 1956 C C . SER B 1 16 ? -36.531 -6.02 -23.688 1 29.55 16 SER B C 1
ATOM 1958 O O . SER B 1 16 ? -36.812 -4.848 -23.422 1 29.55 16 SER B O 1
ATOM 1960 N N . ALA B 1 17 ? -36.719 -6.801 -22.625 1 29.41 17 ALA B N 1
ATOM 1961 C CA . ALA B 1 17 ? -36.094 -6.398 -21.359 1 29.41 17 ALA B CA 1
ATOM 1962 C C . ALA B 1 17 ? -34.625 -6.039 -21.562 1 29.41 17 ALA B C 1
ATOM 1964 O O . ALA B 1 17 ? -33.812 -6.91 -21.859 1 29.41 17 ALA B O 1
ATOM 1965 N N . VAL B 1 18 ? -34.375 -4.863 -22.047 1 32.06 18 VAL B N 1
ATOM 1966 C CA . VAL B 1 18 ? -33.031 -4.344 -21.844 1 32.06 18 VAL B CA 1
ATOM 1967 C C . VAL B 1 18 ? -32.625 -4.508 -20.391 1 32.06 18 VAL B C 1
ATOM 1969 O O . VAL B 1 18 ? -33.188 -3.855 -19.5 1 32.06 18 VAL B O 1
ATOM 1972 N N . LEU B 1 19 ? -32.281 -5.691 -19.969 1 31.03 19 LEU B N 1
ATOM 1973 C CA . LEU B 1 19 ? -31.5 -5.762 -18.734 1 31.03 19 LEU B CA 1
ATOM 1974 C C . LEU B 1 19 ? -30.422 -4.695 -18.703 1 31.03 19 LEU B C 1
ATOM 1976 O O . LEU B 1 19 ? -29.5 -4.723 -19.516 1 31.03 19 LEU B O 1
ATOM 1980 N N . GLY B 1 20 ? -30.828 -3.422 -18.406 1 31.2 20 GLY B N 1
ATOM 1981 C CA . GLY B 1 20 ? -29.828 -2.438 -18.031 1 31.2 20 GLY B CA 1
ATOM 1982 C C . GLY B 1 20 ? -28.734 -3.008 -17.156 1 31.2 20 GLY B C 1
ATOM 1983 O O . GLY B 1 20 ? -29.016 -3.66 -16.141 1 31.2 20 GLY B O 1
ATOM 1984 N N . GLU B 1 21 ? -27.672 -3.389 -17.75 1 31.34 21 GLU B N 1
ATOM 1985 C CA . GLU B 1 21 ? -26.453 -3.73 -17.031 1 31.34 21 GLU B CA 1
ATOM 1986 C C . GLU B 1 21 ? -26.172 -2.73 -15.906 1 31.34 21 GLU B C 1
ATOM 1988 O O . GLU B 1 21 ? -25.922 -1.554 -16.172 1 31.34 21 GLU B O 1
ATOM 1993 N N . SER B 1 22 ? -26.906 -2.807 -14.805 1 31.42 22 SER B N 1
ATOM 1994 C CA . SER B 1 22 ? -26.516 -2.039 -13.633 1 31.42 22 SER B CA 1
ATOM 1995 C C . SER B 1 22 ? -25.016 -2.121 -13.398 1 31.42 22 SER B C 1
ATOM 1997 O O . SER B 1 22 ? -24.484 -3.191 -13.086 1 31.42 22 SER B O 1
ATOM 1999 N N . THR B 1 23 ? -24.328 -1.394 -14.125 1 32.94 23 THR B N 1
ATOM 2000 C CA . THR B 1 23 ? -22.969 -1.196 -13.633 1 32.94 23 THR B CA 1
ATOM 2001 C C . THR B 1 23 ? -22.953 -0.947 -12.125 1 32.94 23 THR B C 1
ATOM 2003 O O . THR B 1 23 ? -23.609 -0.02 -11.648 1 32.94 23 THR B O 1
ATOM 2006 N N . PRO B 1 24 ? -22.812 -1.924 -11.375 1 32.31 24 PRO B N 1
ATOM 2007 C CA . PRO B 1 24 ? -22.797 -1.636 -9.945 1 32.31 24 PRO B CA 1
ATOM 2008 C C . PRO B 1 24 ? -22.016 -0.359 -9.609 1 32.31 24 PRO B C 1
ATOM 2010 O O . PRO B 1 24 ? -20.875 -0.203 -10.016 1 32.31 24 PRO B O 1
ATOM 2013 N N . GLN B 1 25 ? -22.641 0.766 -9.523 1 34.19 25 GLN B N 1
ATOM 2014 C CA . GLN B 1 25 ? -22.078 1.992 -8.969 1 34.19 25 GLN B CA 1
ATOM 2015 C C . GLN B 1 25 ? -21.188 1.692 -7.77 1 34.19 25 GLN B C 1
ATOM 2017 O O . GLN B 1 25 ? -21.547 0.892 -6.902 1 34.19 25 GLN B O 1
ATOM 2022 N N . ARG B 1 26 ? -19.984 1.927 -7.871 1 38.69 26 ARG B N 1
ATOM 2023 C CA . ARG B 1 26 ? -19.031 1.796 -6.77 1 38.69 26 ARG B CA 1
ATOM 2024 C C . ARG B 1 26 ? -19.625 2.336 -5.469 1 38.69 26 ARG B C 1
ATOM 2026 O O . ARG B 1 26 ? -20.047 3.49 -5.406 1 38.69 26 ARG B O 1
ATOM 2033 N N . PRO B 1 27 ? -20.125 1.509 -4.656 1 40.25 27 PRO B N 1
ATOM 2034 C CA . PRO B 1 27 ? -20.797 1.895 -3.41 1 40.25 27 PRO B CA 1
ATOM 2035 C C . PRO B 1 27 ? -20.141 3.105 -2.746 1 40.25 27 PRO B C 1
ATOM 2037 O O . PRO B 1 27 ? -20.75 3.754 -1.897 1 40.25 27 PRO B O 1
ATOM 2040 N N . LEU B 1 28 ? -18.812 3.273 -2.91 1 45.03 28 LEU B N 1
ATOM 2041 C CA . LEU B 1 28 ? -18.281 4.348 -2.076 1 45.03 28 LEU B CA 1
ATOM 2042 C C . LEU B 1 28 ? -18.953 5.676 -2.406 1 45.03 28 LEU B C 1
ATOM 2044 O O . LEU B 1 28 ? -19.188 6.5 -1.518 1 45.03 28 LEU B O 1
ATOM 2048 N N . SER B 1 29 ? -19.109 5.945 -3.684 1 42.69 29 SER B N 1
ATOM 2049 C CA . SER B 1 29 ? -19.656 7.258 -4.02 1 42.69 29 SER B CA 1
ATOM 2050 C C . SER B 1 29 ? -21.078 7.426 -3.475 1 42.69 29 SER B C 1
ATOM 2052 O O . SER B 1 29 ? -21.438 8.516 -3.025 1 42.69 29 SER B O 1
ATOM 2054 N N . SER B 1 30 ? -21.844 6.379 -3.521 1 45 30 SER B N 1
ATOM 2055 C CA . SER B 1 30 ? -23.25 6.586 -3.18 1 45 30 SER B CA 1
ATOM 2056 C C . SER B 1 30 ? -23.422 6.785 -1.68 1 45 30 SER B C 1
ATOM 2058 O O . SER B 1 30 ? -24.484 7.242 -1.23 1 45 30 SER B O 1
ATOM 2060 N N . LYS B 1 31 ? -22.484 6.297 -0.885 1 50.59 31 LYS B N 1
ATOM 2061 C CA . LYS B 1 31 ? -22.797 6.352 0.541 1 50.59 31 LYS B CA 1
ATOM 2062 C C . LYS B 1 31 ? -22.188 7.594 1.188 1 50.59 31 LYS B C 1
ATOM 2064 O O . LYS B 1 31 ? -22.281 7.773 2.402 1 50.59 31 LYS B O 1
ATOM 2069 N N . LEU B 1 32 ? -21.328 8.336 0.302 1 62.56 32 LEU B N 1
ATOM 2070 C CA . LEU B 1 32 ? -20.859 9.562 0.958 1 62.56 32 LEU B CA 1
ATOM 2071 C C . LEU B 1 32 ? -22.047 10.477 1.276 1 62.56 32 LEU B C 1
ATOM 2073 O O . LEU B 1 32 ? -23 10.562 0.501 1 62.56 32 LEU B O 1
ATOM 2077 N N . LYS B 1 33 ? -22.141 10.688 2.531 1 60.53 33 LYS B N 1
ATOM 2078 C CA . LYS B 1 33 ? -23.219 11.578 2.938 1 60.53 33 LYS B CA 1
ATOM 2079 C C . LYS B 1 33 ? -23.219 12.859 2.111 1 60.53 33 LYS B C 1
ATOM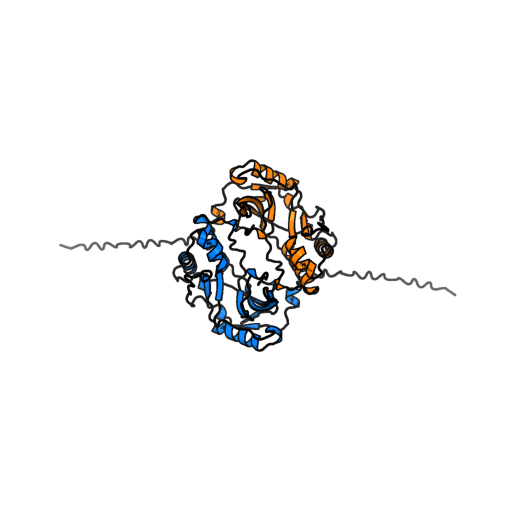 2081 O O . LYS B 1 33 ? -22.172 13.312 1.661 1 60.53 33 LYS B O 1
ATOM 2086 N N . ASP B 1 34 ? -24.328 13.344 1.71 1 62.81 34 ASP B N 1
ATOM 2087 C CA . ASP B 1 34 ? -24.703 14.414 0.788 1 62.81 34 ASP B CA 1
ATOM 2088 C C . ASP B 1 34 ? -23.984 15.711 1.14 1 62.81 34 ASP B C 1
ATOM 2090 O O . ASP B 1 34 ? -23.703 16.531 0.261 1 62.81 34 ASP B O 1
ATOM 2094 N N . ASP B 1 35 ? -23.484 15.805 2.449 1 74.94 35 ASP B N 1
ATOM 2095 C CA . ASP B 1 35 ? -22.938 17.125 2.699 1 74.94 35 ASP B CA 1
ATOM 2096 C C . ASP B 1 35 ? -21.453 17.203 2.312 1 74.94 35 ASP B C 1
ATOM 2098 O O . ASP B 1 35 ? -20.656 16.391 2.773 1 74.94 35 ASP B O 1
ATOM 2102 N N . THR B 1 36 ? -21.219 18.078 1.384 1 87.31 36 THR B N 1
ATOM 2103 C CA . THR B 1 36 ? -19.891 18.312 0.812 1 87.31 36 THR B CA 1
ATOM 2104 C C . THR B 1 36 ? -19.094 19.312 1.652 1 87.31 36 THR B C 1
ATOM 2106 O O . THR B 1 36 ? -19.656 20.297 2.141 1 87.31 36 THR B O 1
ATOM 2109 N N . ILE B 1 37 ? -17.906 18.984 2.006 1 93.06 37 ILE B N 1
ATOM 2110 C CA . ILE B 1 37 ? -16.984 19.906 2.656 1 93.06 37 ILE B CA 1
ATOM 2111 C C . ILE B 1 37 ? -16.281 20.766 1.607 1 93.06 37 ILE B C 1
ATOM 2113 O O . ILE B 1 37 ? -15.742 20.25 0.631 1 93.06 37 ILE B O 1
ATOM 2117 N N . VAL B 1 38 ? -16.359 22.062 1.85 1 94.31 38 VAL B N 1
ATOM 2118 C CA . VAL B 1 38 ? -15.734 22.984 0.914 1 94.31 38 VAL B CA 1
ATOM 2119 C C . VAL B 1 38 ? -14.398 23.469 1.482 1 94.31 38 VAL B C 1
ATOM 2121 O O . VAL B 1 38 ? -14.328 23.891 2.637 1 94.31 38 VAL B O 1
ATOM 2124 N N . ILE B 1 39 ? -13.398 23.422 0.654 1 96.81 39 ILE B N 1
ATOM 2125 C CA . ILE B 1 39 ? -12.07 23.875 1.052 1 96.81 39 ILE B CA 1
ATOM 2126 C C . ILE B 1 39 ? -11.602 24.984 0.113 1 96.81 39 ILE B C 1
ATOM 2128 O O . ILE B 1 39 ? -11.828 24.922 -1.098 1 96.81 39 ILE B O 1
ATOM 2132 N N . ASP B 1 40 ? -10.992 25.984 0.659 1 96.94 40 ASP B N 1
ATOM 2133 C CA . ASP B 1 40 ? -10.445 27.094 -0.106 1 96.94 40 ASP B CA 1
ATOM 2134 C C . ASP B 1 40 ? -9.367 26.625 -1.072 1 96.94 40 ASP B C 1
ATOM 2136 O O . ASP B 1 40 ? -8.438 25.922 -0.676 1 96.94 40 ASP B O 1
ATOM 2140 N N . ARG B 1 41 ? -9.438 27.047 -2.316 1 96.94 41 ARG B N 1
ATOM 2141 C CA . ARG B 1 41 ? -8.531 26.609 -3.369 1 96.94 41 ARG B CA 1
ATOM 2142 C C . ARG B 1 41 ? -7.098 27.016 -3.061 1 96.94 41 ARG B C 1
ATOM 2144 O O . ARG B 1 41 ? -6.148 26.406 -3.553 1 96.94 41 ARG B O 1
ATOM 2151 N N . ASN B 1 42 ? -6.906 28 -2.215 1 96.94 42 ASN B N 1
ATOM 2152 C CA . ASN B 1 42 ? -5.574 28.5 -1.895 1 96.94 42 ASN B CA 1
ATOM 2153 C C . ASN B 1 42 ? -4.789 27.5 -1.055 1 96.94 42 ASN B C 1
ATOM 2155 O O . ASN B 1 42 ? -3.578 27.641 -0.876 1 96.94 42 ASN B O 1
ATOM 2159 N N . VAL B 1 43 ? -5.469 26.438 -0.65 1 97.38 43 VAL B N 1
ATOM 2160 C CA . VAL B 1 43 ? -4.805 25.375 0.09 1 97.38 43 VAL B CA 1
ATOM 2161 C C . VAL B 1 43 ? -3.703 24.75 -0.769 1 97.38 43 VAL B C 1
ATOM 2163 O O . VAL B 1 43 ? -2.725 24.219 -0.243 1 97.38 43 VAL B O 1
ATOM 2166 N N . PHE B 1 44 ? -3.83 24.891 -2.055 1 97.69 44 PHE B N 1
ATOM 2167 C CA . PHE B 1 44 ? -2.885 24.266 -2.98 1 97.69 44 PHE B CA 1
ATOM 2168 C C . PHE B 1 44 ? -1.702 25.203 -3.236 1 97.69 44 PHE B C 1
ATOM 2170 O O . PHE B 1 44 ? -0.722 24.797 -3.871 1 97.69 44 PHE B O 1
ATOM 2177 N N . ASN B 1 45 ? -1.773 26.438 -2.744 1 95.94 45 ASN B N 1
ATOM 2178 C CA . ASN B 1 45 ? -0.684 27.391 -2.951 1 95.94 45 ASN B CA 1
ATOM 2179 C C . ASN B 1 45 ? 0.46 27.141 -1.968 1 95.94 45 ASN B C 1
ATOM 2181 O O . ASN B 1 45 ? 0.725 27.984 -1.104 1 95.94 45 ASN B O 1
ATOM 2185 N N . THR B 1 46 ? 1.165 26.078 -2.229 1 96.62 46 THR B N 1
ATOM 2186 C CA . THR B 1 46 ? 2.223 25.703 -1.296 1 96.62 46 THR B CA 1
ATOM 2187 C C . THR B 1 46 ? 3.59 26.109 -1.836 1 96.62 46 THR B C 1
ATOM 2189 O O . THR B 1 46 ? 4.578 26.125 -1.099 1 96.62 46 THR B O 1
ATOM 2192 N N . ALA B 1 47 ? 3.656 26.547 -2.996 1 93.5 47 ALA B N 1
ATOM 2193 C CA . ALA B 1 47 ? 4.926 26.844 -3.652 1 93.5 47 ALA B CA 1
ATOM 2194 C C . ALA B 1 47 ? 5.676 27.953 -2.924 1 93.5 47 ALA B C 1
ATOM 2196 O O . ALA B 1 47 ? 6.906 27.969 -2.902 1 93.5 47 ALA B O 1
ATOM 2197 N N . ASP B 1 48 ? 4.926 28.844 -2.312 1 87.75 48 ASP B N 1
ATOM 2198 C CA . ASP B 1 48 ? 5.57 29.984 -1.654 1 87.75 48 ASP B CA 1
ATOM 2199 C C . ASP B 1 48 ? 5.746 29.719 -0.16 1 87.75 48 ASP B C 1
ATOM 2201 O O . ASP B 1 48 ? 6.289 30.562 0.562 1 87.75 48 ASP B O 1
ATOM 2205 N N . THR B 1 49 ? 5.258 28.625 0.289 1 90.06 49 THR B N 1
ATOM 2206 C CA . THR B 1 49 ? 5.484 28.219 1.672 1 90.06 49 THR B CA 1
ATOM 2207 C C . THR B 1 49 ? 6.871 27.609 1.838 1 90.06 49 THR B C 1
ATOM 2209 O O . THR B 1 49 ? 7.25 26.703 1.086 1 90.06 49 THR B O 1
ATOM 2212 N N . PRO B 1 50 ? 7.574 28.109 2.779 1 90.44 50 PRO B N 1
ATOM 2213 C CA . PRO B 1 50 ? 8.922 27.562 2.963 1 90.44 50 PRO B CA 1
ATOM 2214 C C . PRO B 1 50 ? 8.906 26.078 3.375 1 90.44 50 PRO B C 1
ATOM 2216 O O . PRO B 1 50 ? 8.039 25.672 4.148 1 90.44 50 PRO B O 1
ATOM 2219 N N . PHE B 1 51 ? 9.891 25.406 2.766 1 94.88 51 PHE B N 1
ATOM 2220 C CA . PHE B 1 51 ? 10.117 24.031 3.232 1 94.88 51 PHE B CA 1
ATOM 2221 C C . PHE B 1 51 ? 10.594 24.031 4.684 1 94.88 51 PHE B C 1
ATOM 2223 O O . PHE B 1 51 ? 11.477 24.812 5.055 1 94.88 51 PHE B O 1
ATOM 2230 N N . ARG B 1 52 ? 9.969 23.219 5.496 1 95.12 52 ARG B N 1
ATOM 2231 C CA . ARG B 1 52 ? 10.336 23.109 6.902 1 95.12 52 ARG B CA 1
ATOM 2232 C C . ARG B 1 52 ? 11.008 21.766 7.184 1 95.12 52 ARG B C 1
ATOM 2234 O O . ARG B 1 52 ? 10.367 20.719 7.141 1 95.12 52 ARG B O 1
ATOM 2241 N N . PRO B 1 53 ? 12.281 21.797 7.523 1 96.38 53 PRO B N 1
ATOM 2242 C CA . PRO B 1 53 ? 12.945 20.547 7.914 1 96.38 53 PRO B CA 1
ATOM 2243 C C . PRO B 1 53 ? 12.484 20.031 9.273 1 96.38 53 PRO B C 1
ATOM 2245 O O . PRO B 1 53 ? 12.211 20.828 10.18 1 96.38 53 PRO B O 1
ATOM 2248 N N . HIS B 1 54 ? 12.422 18.734 9.438 1 97 54 HIS B N 1
ATOM 2249 C CA . HIS B 1 54 ? 12.141 18.062 10.711 1 97 54 HIS B CA 1
ATOM 2250 C C . HIS B 1 54 ? 13.25 17.094 11.086 1 97 54 HIS B C 1
ATOM 2252 O O . HIS B 1 54 ? 13.109 15.883 10.891 1 97 54 HIS B O 1
ATOM 2258 N N . ASN B 1 55 ? 14.266 17.703 11.648 1 96.56 55 ASN B N 1
ATOM 2259 C CA . ASN B 1 55 ? 15.5 16.984 11.945 1 96.56 55 ASN B CA 1
ATOM 2260 C C . ASN B 1 55 ? 15.766 16.922 13.445 1 96.56 55 ASN B C 1
ATOM 2262 O O . ASN B 1 55 ? 16.188 17.922 14.047 1 96.56 55 ASN B O 1
ATOM 2266 N N . GLY B 1 56 ? 15.414 15.859 14.023 1 93.62 56 GLY B N 1
ATOM 2267 C CA . GLY B 1 56 ? 15.672 15.703 15.445 1 93.62 56 GLY B CA 1
ATOM 2268 C C . GLY B 1 56 ? 16.766 14.688 15.75 1 93.62 56 GLY B C 1
ATOM 2269 O O . GLY B 1 56 ? 17.219 13.984 14.852 1 93.62 56 GLY B O 1
ATOM 2270 N N . THR B 1 57 ? 17.203 14.656 16.953 1 93.38 57 THR B N 1
ATOM 2271 C CA . THR B 1 57 ? 18.281 13.758 17.375 1 93.38 57 THR B CA 1
ATOM 2272 C C . THR B 1 57 ? 17.703 12.477 17.984 1 93.38 57 THR B C 1
ATOM 2274 O O . THR B 1 57 ? 18.406 11.469 18.094 1 93.38 57 THR B O 1
ATOM 2277 N N . LYS B 1 58 ? 16.469 12.617 18.328 1 94.75 58 LYS B N 1
ATOM 2278 C CA . LYS B 1 58 ? 15.836 11.453 18.953 1 94.75 58 LYS B CA 1
ATOM 2279 C C . LYS B 1 58 ? 15.211 10.539 17.906 1 94.75 58 LYS B C 1
ATOM 2281 O O . LYS B 1 58 ? 14.914 10.969 16.797 1 94.75 58 LYS B O 1
ATOM 2286 N N . PRO B 1 59 ? 15.062 9.258 18.328 1 94.62 59 PRO B N 1
ATOM 2287 C CA . PRO B 1 59 ? 14.359 8.344 17.422 1 94.62 59 PRO B CA 1
ATOM 2288 C C . PRO B 1 59 ? 12.969 8.844 17.031 1 94.62 59 PRO B C 1
ATOM 2290 O O . PRO B 1 59 ? 12.266 9.422 17.859 1 94.62 59 PRO B O 1
ATOM 2293 N N . PHE B 1 60 ? 12.664 8.695 15.758 1 94.94 60 PHE B N 1
ATOM 2294 C CA . PHE B 1 60 ? 11.336 8.922 15.203 1 94.94 60 PHE B CA 1
ATOM 2295 C C . PHE B 1 60 ? 10.992 10.406 15.219 1 94.94 60 PHE B C 1
ATOM 2297 O O . PHE B 1 60 ? 9.812 10.773 15.289 1 94.94 60 PHE B O 1
ATOM 2304 N N . THR B 1 61 ? 11.992 11.227 15.211 1 96.38 61 THR B N 1
ATOM 2305 C CA . THR B 1 61 ? 11.766 12.672 15.141 1 96.38 61 THR B CA 1
ATOM 2306 C C . THR B 1 61 ? 12.125 13.203 13.758 1 96.38 61 THR B C 1
ATOM 2308 O O . THR B 1 61 ? 11.883 14.367 13.453 1 96.38 61 THR B O 1
ATOM 2311 N N . ASN B 1 62 ? 12.672 12.289 12.945 1 98.25 62 ASN B N 1
ATOM 2312 C CA . ASN B 1 62 ? 13.078 12.672 11.594 1 98.25 62 ASN B CA 1
ATOM 2313 C C . ASN B 1 62 ? 12.039 12.242 10.562 1 98.25 62 ASN B C 1
ATOM 2315 O O . ASN B 1 62 ? 11.656 11.078 10.508 1 98.25 62 ASN B O 1
ATOM 2319 N N . TRP B 1 63 ? 11.641 13.227 9.828 1 98.19 63 TRP B N 1
ATOM 2320 C CA . TRP B 1 63 ? 10.703 12.953 8.742 1 98.19 63 TRP B CA 1
ATOM 2321 C C . TRP B 1 63 ? 10.703 14.086 7.723 1 98.19 63 TRP B C 1
ATOM 2323 O O . TRP B 1 63 ? 11.32 15.133 7.945 1 98.19 63 TRP B O 1
ATOM 2333 N N . VAL B 1 64 ? 10.141 13.844 6.559 1 98.69 64 VAL B N 1
ATOM 2334 C CA . VAL B 1 64 ? 10.023 14.836 5.496 1 98.69 64 VAL B CA 1
ATOM 2335 C C . VAL B 1 64 ? 8.555 15.062 5.16 1 98.69 64 VAL B C 1
ATOM 2337 O O . VAL B 1 64 ? 7.777 14.109 5.051 1 98.69 64 VAL B O 1
ATOM 2340 N N . GLY B 1 65 ? 8.234 16.312 5.051 1 98.38 65 GLY B N 1
ATOM 2341 C CA . GLY B 1 65 ? 6.844 16.594 4.715 1 98.38 65 GLY B CA 1
ATOM 2342 C C . GLY 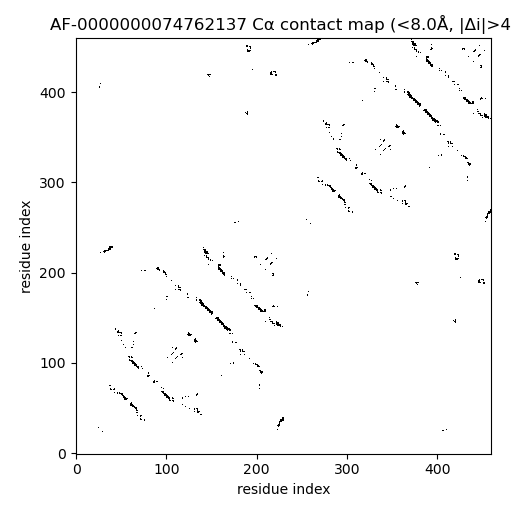B 1 65 ? 6.68 17.859 3.9 1 98.38 65 GLY B C 1
ATOM 2343 O O . GLY B 1 65 ? 7.602 18.672 3.816 1 98.38 65 GLY B O 1
ATOM 2344 N N . LEU B 1 66 ? 5.59 17.969 3.189 1 98.44 66 LEU B N 1
ATOM 2345 C CA . LEU B 1 66 ? 5.113 19.172 2.521 1 98.44 66 LEU B CA 1
ATOM 2346 C C . LEU B 1 66 ? 4.219 20 3.447 1 98.44 66 LEU B C 1
ATOM 2348 O O . LEU B 1 66 ? 3.188 19.5 3.912 1 98.44 66 LEU B O 1
ATOM 2352 N N . THR B 1 67 ? 4.625 21.234 3.695 1 97.5 67 THR B N 1
ATOM 2353 C CA . THR B 1 67 ? 3.918 22.094 4.637 1 97.5 67 THR B CA 1
ATOM 2354 C C . THR B 1 67 ? 2.793 22.844 3.939 1 97.5 67 THR B C 1
ATOM 2356 O O . THR B 1 67 ? 2.973 23.359 2.828 1 97.5 67 THR B O 1
ATOM 2359 N N . LEU B 1 68 ? 1.65 22.891 4.621 1 97.56 68 LEU B N 1
ATOM 2360 C CA . LEU B 1 68 ? 0.52 23.672 4.125 1 97.56 68 LEU B CA 1
ATOM 2361 C C . LEU B 1 68 ? 0.243 24.859 5.031 1 97.56 68 LEU B C 1
ATOM 2363 O O . LEU B 1 68 ? 0.604 24.844 6.207 1 97.56 68 LEU B O 1
ATOM 2367 N N . ASP B 1 69 ? -0.352 25.875 4.395 1 96.75 69 ASP B N 1
ATOM 2368 C CA . ASP B 1 69 ? -0.861 26.984 5.195 1 96.75 69 ASP B CA 1
ATOM 2369 C C . ASP B 1 69 ? -2.088 26.562 6.004 1 96.75 69 ASP B C 1
ATOM 2371 O O . ASP B 1 69 ? -3.158 26.328 5.438 1 96.75 69 ASP B O 1
ATOM 2375 N N . TYR B 1 70 ? -1.965 26.578 7.285 1 96.69 70 TYR B N 1
ATOM 2376 C CA . TYR B 1 70 ? -3.002 26.078 8.172 1 96.69 70 TYR B CA 1
ATOM 2377 C C . TYR B 1 70 ? -4.25 26.938 8.117 1 96.69 70 TYR B C 1
ATOM 2379 O O . TYR B 1 70 ? -5.34 26.5 8.477 1 96.69 70 TYR B O 1
ATOM 2387 N N . SER B 1 71 ? -4.125 28.141 7.668 1 96.81 71 SER B N 1
ATOM 2388 C CA . SER B 1 71 ? -5.277 29.047 7.617 1 96.81 71 SER B CA 1
ATOM 2389 C C . SER B 1 71 ? -6.34 28.531 6.656 1 96.81 71 SER B C 1
ATOM 2391 O O . SER B 1 71 ? -7.516 28.875 6.773 1 96.81 71 SER B O 1
ATOM 2393 N N . TYR B 1 72 ? -5.965 27.609 5.738 1 96.94 72 TYR B N 1
ATOM 2394 C CA . TYR B 1 72 ? -6.926 27.047 4.797 1 96.94 72 TYR B CA 1
ATOM 2395 C C . TYR B 1 72 ? -7.457 25.719 5.289 1 96.94 72 TYR B C 1
ATOM 2397 O O . TYR B 1 72 ? -8.406 25.172 4.727 1 96.94 72 TYR B O 1
ATOM 2405 N N . ILE B 1 73 ? -6.902 25.172 6.352 1 97.5 73 ILE B N 1
ATOM 2406 C CA . ILE B 1 73 ? -7.273 23.875 6.906 1 97.5 73 ILE B CA 1
ATOM 2407 C C . ILE B 1 73 ? -8.086 24.078 8.188 1 97.5 73 ILE B C 1
ATOM 2409 O O . ILE B 1 73 ? -9.016 23.312 8.461 1 97.5 73 ILE B O 1
ATOM 2413 N N . GLN B 1 74 ? -7.762 25.125 8.914 1 97.69 74 GLN B N 1
ATOM 2414 C CA . GLN B 1 74 ? -8.391 25.406 10.203 1 97.69 74 GLN B CA 1
ATOM 2415 C C . GLN B 1 74 ? -9.906 25.5 10.062 1 97.69 74 GLN B C 1
ATOM 2417 O O . GLN B 1 74 ? -10.648 24.969 10.883 1 97.69 74 GLN B O 1
ATOM 2422 N N . PRO B 1 75 ? -10.43 26.188 9.031 1 97.12 75 PRO B N 1
ATOM 2423 C CA . PRO B 1 75 ? -11.883 26.25 8.898 1 97.12 75 PRO B CA 1
ATOM 2424 C C . PRO B 1 75 ? -12.523 24.875 8.711 1 97.12 75 PRO B C 1
ATOM 2426 O O . PRO B 1 75 ? -13.648 24.656 9.164 1 97.12 75 PRO B O 1
ATOM 2429 N N . VAL B 1 76 ? -11.844 24 8.062 1 96.88 76 VAL B N 1
ATOM 2430 C CA . VAL B 1 76 ? -12.344 22.656 7.867 1 96.88 76 VAL B CA 1
ATOM 2431 C C . VAL B 1 76 ? -12.43 21.922 9.211 1 96.88 76 VAL B C 1
ATOM 2433 O O . VAL B 1 76 ? -13.438 21.297 9.516 1 96.88 76 VAL B O 1
ATOM 2436 N N . PHE B 1 77 ? -11.414 22.062 10.023 1 97.62 77 PHE B N 1
ATOM 2437 C CA . PHE B 1 77 ? -11.406 21.469 11.352 1 97.62 77 PHE B CA 1
ATOM 2438 C C . PHE B 1 77 ? -12.555 22.016 12.195 1 97.62 77 PHE B C 1
ATOM 2440 O O . PHE B 1 77 ? -13.258 21.25 12.859 1 97.62 77 PHE B O 1
ATOM 2447 N N . ASN B 1 78 ? -12.703 23.297 12.133 1 97.19 78 ASN B N 1
ATOM 2448 C CA . ASN B 1 78 ? -13.789 23.922 12.891 1 97.19 78 ASN B CA 1
ATOM 2449 C C . ASN B 1 78 ? -15.148 23.391 12.469 1 97.19 78 ASN B C 1
ATOM 2451 O O . ASN B 1 78 ? -16.016 23.125 13.312 1 97.19 78 ASN B O 1
ATOM 2455 N N . LEU B 1 79 ? -15.305 23.25 11.18 1 95.75 79 LEU B N 1
ATOM 2456 C CA . LEU B 1 79 ? -16.547 22.703 10.672 1 95.75 79 LEU B CA 1
ATOM 2457 C C . LEU B 1 79 ? -16.781 21.281 11.195 1 95.75 79 LEU B C 1
ATOM 2459 O O . LEU B 1 79 ? -17.891 20.953 11.641 1 95.75 79 LEU B O 1
ATOM 2463 N N . ILE B 1 80 ? -15.773 20.469 11.172 1 95.5 80 ILE B N 1
ATOM 2464 C CA . ILE B 1 80 ? -15.859 19.094 11.648 1 95.5 80 ILE B CA 1
ATOM 2465 C C . ILE B 1 80 ? -16.25 19.078 13.125 1 95.5 80 ILE B C 1
ATOM 2467 O O . ILE B 1 80 ? -17.156 18.359 13.531 1 95.5 80 ILE B O 1
ATOM 2471 N N . MET B 1 81 ? -15.602 19.953 13.875 1 96.06 81 MET B N 1
ATOM 2472 C CA . MET B 1 81 ? -15.82 19.984 15.32 1 96.06 81 MET B CA 1
ATOM 2473 C C . MET B 1 81 ? -17.234 20.453 15.648 1 96.06 81 MET B C 1
ATOM 2475 O O . MET B 1 81 ? -17.797 20.078 16.672 1 96.06 81 MET B O 1
ATOM 2479 N N . SER B 1 82 ? -17.797 21.172 14.719 1 94.94 82 SER B N 1
ATOM 2480 C CA . SER B 1 82 ? -19.141 21.688 14.945 1 94.94 82 SER B CA 1
ATOM 2481 C C . SER B 1 82 ? -20.203 20.734 14.406 1 94.94 82 SER B C 1
ATOM 2483 O O . SER B 1 82 ? -21.406 20.984 14.555 1 94.94 82 SER B O 1
ATOM 2485 N N . THR B 1 83 ? -19.781 19.688 13.75 1 93.81 83 THR B N 1
ATOM 2486 C CA . THR B 1 83 ? -20.672 18.688 13.18 1 93.81 83 THR B CA 1
ATOM 2487 C C . THR B 1 83 ? -20.516 17.344 13.867 1 93.81 83 THR B C 1
ATOM 2489 O O . THR B 1 83 ? -19.672 16.531 13.477 1 93.81 83 THR B O 1
ATOM 2492 N N . GLU B 1 84 ? -21.375 17.016 14.703 1 92.31 84 GLU B N 1
ATOM 2493 C CA . GLU B 1 84 ? -21.234 15.828 15.547 1 92.31 84 GLU B CA 1
ATOM 2494 C C . GLU B 1 84 ? -21.203 14.555 14.711 1 92.31 84 GLU B C 1
ATOM 2496 O O . GLU B 1 84 ? -20.469 13.617 15.023 1 92.31 84 GLU B O 1
ATOM 2501 N N . SER B 1 85 ? -21.969 14.547 13.688 1 90 85 SER B N 1
ATOM 2502 C CA . SER B 1 85 ? -22.047 13.352 12.859 1 90 85 SER B CA 1
ATOM 2503 C C . SER B 1 85 ? -20.719 13.062 12.172 1 90 85 SER B C 1
ATOM 2505 O O . SER B 1 85 ? -20.469 11.938 11.734 1 90 85 SER B O 1
ATOM 2507 N N . ILE B 1 86 ? -19.875 14.07 12.133 1 92.69 86 ILE B N 1
ATOM 2508 C CA . ILE B 1 86 ? -18.562 13.891 11.508 1 92.69 86 ILE B CA 1
ATOM 2509 C C . ILE B 1 86 ? -17.5 13.672 12.586 1 92.69 86 ILE B C 1
ATOM 2511 O O . ILE B 1 86 ? -16.766 12.68 12.555 1 92.69 86 ILE B O 1
ATOM 2515 N N . ALA B 1 87 ? -17.531 14.547 13.562 1 93.25 87 ALA B N 1
ATOM 2516 C CA . ALA B 1 87 ? -16.469 14.547 14.578 1 93.25 87 ALA B CA 1
ATOM 2517 C C . ALA B 1 87 ? -16.578 13.312 15.469 1 93.25 87 ALA B C 1
ATOM 2519 O O . ALA B 1 87 ? -15.562 12.719 15.844 1 93.25 87 ALA B O 1
ATOM 2520 N N . ASN B 1 88 ? -17.766 12.984 15.781 1 92.62 88 ASN B N 1
ATOM 2521 C CA . ASN B 1 88 ? -18.016 11.875 16.703 1 92.62 88 ASN B CA 1
ATOM 2522 C C . ASN B 1 88 ? -17.203 12.023 17.984 1 92.62 88 ASN B C 1
ATOM 2524 O O . ASN B 1 88 ? -16.453 11.117 18.375 1 92.62 88 ASN B O 1
ATOM 2528 N N . GLY B 1 89 ? -17.25 13.156 18.656 1 92.62 89 GLY B N 1
ATOM 2529 C CA . GLY B 1 89 ? -16.484 13.477 19.859 1 92.62 89 GLY B CA 1
ATOM 2530 C C . GLY B 1 89 ? -15.523 14.625 19.672 1 92.62 89 GLY B C 1
ATOM 2531 O O . GLY B 1 89 ? -15.484 15.25 18.594 1 92.62 89 GLY B O 1
ATOM 2532 N N . THR B 1 90 ? -14.797 14.867 20.734 1 94.81 90 THR B N 1
ATOM 2533 C CA . THR B 1 90 ? -13.852 15.969 20.703 1 94.81 90 THR B CA 1
ATOM 2534 C C . THR B 1 90 ? -12.516 15.523 20.109 1 94.81 90 THR B C 1
ATOM 2536 O O . THR B 1 90 ? -11.961 14.5 20.5 1 94.81 90 THR B O 1
ATOM 2539 N N . LEU B 1 91 ? -12.062 16.297 19.141 1 97.38 91 LEU B N 1
ATOM 2540 C CA . LEU B 1 91 ? -10.781 16.031 18.5 1 97.38 91 LEU B CA 1
ATOM 2541 C C . LEU B 1 91 ? -9.758 17.109 18.859 1 97.38 91 LEU B C 1
ATOM 2543 O O . LEU B 1 91 ? -10.125 18.266 19.125 1 97.38 91 LEU B O 1
ATOM 2547 N N . ARG B 1 92 ? -8.516 16.672 18.859 1 96.88 92 ARG B N 1
ATOM 2548 C CA . ARG B 1 92 ? -7.387 17.578 19.016 1 96.88 92 ARG B CA 1
ATOM 2549 C C . ARG B 1 92 ? -6.684 17.797 17.672 1 96.88 92 ARG B C 1
ATOM 2551 O O . ARG B 1 92 ? -6.719 16.938 16.797 1 96.88 92 ARG B O 1
ATOM 2558 N N . THR B 1 93 ? -6.094 18.969 17.594 1 95.62 93 THR B N 1
ATOM 2559 C CA . THR B 1 93 ? -5.301 19.281 16.406 1 95.62 93 THR B CA 1
ATOM 2560 C C . THR B 1 93 ? -3.895 19.719 16.812 1 95.62 93 THR B C 1
ATOM 2562 O O . THR B 1 93 ? -3.666 20.141 17.953 1 95.62 93 THR B O 1
ATOM 2565 N N . ARG B 1 94 ? -2.992 19.656 15.875 1 92.06 94 ARG B N 1
ATOM 2566 C CA . ARG B 1 94 ? -1.623 20.109 16.109 1 92.06 94 ARG B CA 1
ATOM 2567 C C . ARG B 1 94 ? -1.484 21.594 15.844 1 92.06 94 ARG B C 1
ATOM 2569 O O . ARG B 1 94 ? -0.442 22.188 16.141 1 92.06 94 ARG B O 1
ATOM 2576 N N . GLY B 1 95 ? -2.414 22.203 15.258 1 94.69 95 GLY B N 1
ATOM 2577 C CA . GLY B 1 95 ? -2.326 23.609 14.883 1 94.69 95 GLY B CA 1
ATOM 2578 C C . GLY B 1 95 ? -1.457 23.844 13.664 1 94.69 95 GLY B C 1
ATOM 2579 O O . GLY B 1 95 ? -0.919 24.938 13.484 1 94.69 95 GLY B O 1
ATOM 2580 N N . GLU B 1 96 ? -1.183 22.828 12.961 1 96.06 96 GLU B N 1
ATOM 2581 C CA . GLU B 1 96 ? -0.44 22.859 11.703 1 96.06 96 GLU B CA 1
ATOM 2582 C C . GLU B 1 96 ? -0.973 21.812 10.727 1 96.06 96 GLU B C 1
ATOM 2584 O O . GLU B 1 96 ? -1.78 20.953 11.109 1 96.06 96 GLU B O 1
ATOM 2589 N N . ALA B 1 97 ? -0.618 22 9.484 1 97 97 ALA B N 1
ATOM 2590 C CA . ALA B 1 97 ? -1.008 21.031 8.453 1 97 97 ALA B CA 1
ATOM 2591 C C . ALA B 1 97 ? 0.174 20.688 7.555 1 97 97 ALA B C 1
ATOM 2593 O O . ALA B 1 97 ? 0.952 21.562 7.172 1 97 97 ALA B O 1
ATOM 2594 N N . HIS B 1 98 ? 0.287 19.438 7.293 1 98.06 98 HIS B N 1
ATOM 2595 C CA . HIS B 1 98 ? 1.323 18.953 6.387 1 98.06 98 HIS B CA 1
ATOM 2596 C C . HIS B 1 98 ? 0.932 17.609 5.766 1 98.06 98 HIS B C 1
ATOM 2598 O O . HIS B 1 98 ? 0.002 16.953 6.234 1 98.06 98 HIS B O 1
ATOM 2604 N N . ILE B 1 99 ? 1.564 17.312 4.715 1 98.5 99 ILE B N 1
ATOM 2605 C CA . ILE B 1 99 ? 1.586 15.961 4.141 1 98.5 99 ILE B CA 1
ATOM 2606 C C . ILE B 1 99 ? 2.916 15.289 4.461 1 98.5 99 ILE B C 1
ATOM 2608 O O . ILE B 1 99 ? 3.973 15.734 4 1 98.5 99 ILE B O 1
ATOM 2612 N N . THR B 1 100 ? 2.891 14.234 5.258 1 98.31 100 THR B N 1
ATOM 2613 C CA . THR B 1 100 ? 4.109 13.477 5.5 1 98.31 100 THR B CA 1
ATOM 2614 C C . THR B 1 100 ? 4.469 12.625 4.285 1 98.31 100 THR B C 1
ATOM 2616 O O . THR B 1 100 ? 3.646 11.844 3.803 1 98.31 100 THR B O 1
ATOM 2619 N N . VAL B 1 101 ? 5.672 12.797 3.832 1 98.81 101 VAL B N 1
ATOM 2620 C CA . VAL B 1 101 ? 6.09 12.125 2.605 1 98.81 101 VAL B CA 1
ATOM 2621 C C . VAL B 1 101 ? 7.035 10.977 2.941 1 98.81 101 VAL B C 1
ATOM 2623 O O . VAL B 1 101 ? 6.988 9.914 2.311 1 98.81 101 VAL B O 1
ATOM 2626 N N . ILE B 1 102 ? 7.945 11.18 3.822 1 98.81 102 ILE B N 1
ATOM 2627 C CA . ILE B 1 102 ? 8.734 10.133 4.465 1 98.81 102 ILE B CA 1
ATOM 2628 C C . ILE B 1 102 ? 8.414 10.086 5.957 1 98.81 102 ILE B C 1
ATOM 2630 O O . ILE B 1 102 ? 8.594 11.078 6.668 1 98.81 102 ILE B O 1
ATOM 2634 N N . THR B 1 103 ? 7.973 8.984 6.438 1 97.88 103 THR B N 1
ATOM 2635 C CA . THR B 1 103 ? 7.551 8.867 7.828 1 97.88 103 THR B CA 1
ATOM 2636 C C . THR B 1 103 ? 8.75 8.602 8.742 1 97.88 103 THR B C 1
ATOM 2638 O O . THR B 1 103 ? 9.781 8.102 8.281 1 97.88 103 THR B O 1
ATOM 2641 N N . PRO B 1 104 ? 8.555 8.891 10.016 1 97.5 104 PRO B N 1
ATOM 2642 C CA . PRO B 1 104 ? 9.648 8.609 10.953 1 97.5 104 PRO B CA 1
ATOM 2643 C C . PRO B 1 104 ? 10.078 7.145 10.938 1 97.5 104 PRO B C 1
ATOM 2645 O O . PRO B 1 104 ? 11.273 6.848 10.883 1 97.5 104 PRO B O 1
ATOM 2648 N N . PRO B 1 105 ? 9.148 6.172 10.883 1 96.88 105 PRO B N 1
ATOM 2649 C CA . PRO B 1 105 ? 9.594 4.777 10.828 1 96.88 105 PRO B CA 1
ATOM 2650 C C . PRO B 1 105 ? 10.344 4.449 9.547 1 96.88 105 PRO B C 1
ATOM 2652 O O . PRO B 1 105 ? 11.32 3.688 9.57 1 96.88 105 PRO B O 1
ATOM 2655 N N . GLU B 1 106 ? 9.922 4.973 8.445 1 97.88 106 GLU B N 1
ATOM 2656 C CA . GLU B 1 106 ? 10.641 4.746 7.195 1 97.88 106 GLU B CA 1
ATOM 2657 C C . GLU B 1 106 ? 12.078 5.246 7.293 1 97.88 106 GLU B C 1
ATOM 2659 O O . GLU B 1 106 ? 13.008 4.578 6.836 1 97.88 106 GLU B O 1
ATOM 2664 N N . PHE B 1 107 ? 12.211 6.418 7.883 1 98.69 107 PHE B N 1
ATOM 2665 C CA . PHE B 1 107 ? 13.555 6.973 7.992 1 98.69 107 PHE B CA 1
ATOM 2666 C C . PHE B 1 107 ? 14.398 6.164 8.969 1 98.69 107 PHE B C 1
ATOM 2668 O O . PHE B 1 107 ? 15.469 5.668 8.617 1 98.69 107 PHE B O 1
ATOM 2675 N N . ASP B 1 108 ? 13.883 5.965 10.148 1 98.44 108 ASP B N 1
ATOM 2676 C CA . ASP B 1 108 ? 14.68 5.449 11.258 1 98.44 108 ASP B CA 1
ATOM 2677 C C . ASP B 1 108 ? 14.969 3.957 11.086 1 98.44 108 ASP B C 1
ATOM 2679 O O . ASP B 1 108 ? 16.031 3.475 11.453 1 98.44 108 ASP B O 1
ATOM 2683 N N . ARG B 1 109 ? 14.031 3.215 10.5 1 97.25 109 ARG B N 1
ATOM 2684 C CA . ARG B 1 109 ? 14.156 1.761 10.508 1 97.25 109 ARG B CA 1
ATOM 2685 C C . ARG B 1 109 ? 14.688 1.254 9.164 1 97.25 109 ARG B C 1
ATOM 2687 O O . ARG B 1 109 ? 15.195 0.136 9.078 1 97.25 109 ARG B O 1
ATOM 2694 N N . VAL B 1 110 ? 14.57 2.102 8.148 1 98.12 110 VAL B N 1
ATOM 2695 C CA . VAL B 1 110 ? 14.891 1.576 6.828 1 98.12 110 VAL B CA 1
ATOM 2696 C C . VAL B 1 110 ? 15.992 2.414 6.191 1 98.12 110 VAL B C 1
ATOM 2698 O O . VAL B 1 110 ? 17.078 1.905 5.91 1 98.12 110 VAL B O 1
ATOM 2701 N N . LEU B 1 111 ? 15.812 3.66 6.086 1 98.75 111 LEU B N 1
ATOM 2702 C CA . LEU B 1 111 ? 16.703 4.508 5.301 1 98.75 111 LEU B CA 1
ATOM 2703 C C . LEU B 1 111 ? 18 4.777 6.062 1 98.75 111 LEU B C 1
ATOM 2705 O O . LEU B 1 111 ? 19.094 4.621 5.508 1 98.75 111 LEU B O 1
ATOM 2709 N N . ARG B 1 112 ? 17.875 5.16 7.281 1 98.56 112 ARG B N 1
ATOM 2710 C CA . ARG B 1 112 ? 19.016 5.555 8.094 1 98.56 112 ARG B CA 1
ATOM 2711 C C . ARG B 1 112 ? 20.016 4.41 8.227 1 98.56 112 ARG B C 1
ATOM 2713 O O . ARG B 1 112 ? 21.219 4.605 8.055 1 98.56 112 ARG B O 1
ATOM 2720 N N . PRO B 1 113 ? 19.609 3.189 8.5 1 97.94 113 PRO B N 1
ATOM 2721 C CA . PRO B 1 113 ? 20.562 2.086 8.633 1 97.94 113 PRO B CA 1
ATOM 2722 C C . PRO B 1 113 ? 21.375 1.854 7.363 1 97.94 113 PRO B C 1
ATOM 2724 O O . PRO B 1 113 ? 22.484 1.312 7.426 1 97.94 113 PRO B O 1
ATOM 2727 N N . ALA B 1 114 ? 20.859 2.285 6.23 1 98.19 114 ALA B N 1
ATOM 2728 C CA . ALA B 1 114 ? 21.578 2.133 4.961 1 98.19 114 ALA B CA 1
ATOM 2729 C C . ALA B 1 114 ? 22.516 3.309 4.715 1 98.19 114 ALA B C 1
ATOM 2731 O O . ALA B 1 114 ? 23.172 3.371 3.68 1 98.19 114 ALA B O 1
ATOM 2732 N N . GLY B 1 115 ? 22.469 4.262 5.613 1 98.31 115 GLY B N 1
ATOM 2733 C CA . GLY B 1 115 ? 23.391 5.383 5.508 1 98.31 115 GLY B CA 1
ATOM 2734 C C . GLY B 1 115 ? 22.75 6.633 4.938 1 98.31 115 GLY B C 1
ATOM 2735 O O . GLY B 1 115 ? 23.422 7.641 4.719 1 98.31 115 GLY B O 1
ATOM 2736 N N . VAL B 1 116 ? 21.469 6.602 4.648 1 98.75 116 VAL B N 1
ATOM 2737 C CA . VAL B 1 116 ? 20.766 7.793 4.188 1 98.75 116 VAL B CA 1
ATOM 2738 C C . VAL B 1 116 ? 20.609 8.773 5.344 1 98.75 116 VAL B C 1
ATOM 2740 O O . VAL B 1 116 ? 20.172 8.391 6.434 1 98.75 116 VAL B O 1
ATOM 2743 N N . THR B 1 117 ? 20.922 10.039 5.141 1 98.5 117 THR B N 1
ATOM 2744 C CA . THR B 1 117 ? 20.766 11.039 6.191 1 98.5 117 THR B CA 1
ATOM 2745 C C . THR B 1 117 ? 19.531 11.898 5.949 1 98.5 117 THR B C 1
ATOM 2747 O O . THR B 1 117 ? 19.078 12.016 4.812 1 98.5 117 THR B O 1
ATOM 2750 N N . ILE B 1 118 ? 19.062 12.477 7.012 1 98.62 118 ILE B N 1
ATOM 2751 C CA . ILE B 1 118 ? 17.891 13.344 6.887 1 98.62 118 ILE B CA 1
ATOM 2752 C C . ILE B 1 118 ? 18.25 14.57 6.055 1 98.62 118 ILE B C 1
ATOM 2754 O O . ILE B 1 118 ? 17.422 15.086 5.305 1 98.62 118 ILE B O 1
ATOM 2758 N N . ASN B 1 119 ? 19.453 15 6.121 1 98.19 119 ASN B N 1
ATOM 2759 C CA . ASN B 1 119 ? 19.906 16.141 5.328 1 98.19 119 ASN B CA 1
ATOM 2760 C C . ASN B 1 119 ? 19.859 15.836 3.834 1 98.19 119 ASN B C 1
ATOM 2762 O O . ASN B 1 119 ? 19.5 16.703 3.029 1 98.19 119 ASN B O 1
ATOM 2766 N N . GLU B 1 120 ? 20.234 14.633 3.457 1 98.69 120 GLU B N 1
ATOM 2767 C CA . GLU B 1 120 ? 20.156 14.234 2.055 1 98.69 120 GLU B CA 1
ATOM 2768 C C . GLU B 1 120 ? 18.703 14.25 1.562 1 98.69 120 GLU B C 1
ATOM 2770 O O . GLU B 1 120 ? 18.438 14.648 0.427 1 98.69 120 GLU B O 1
ATOM 2775 N N . LEU B 1 121 ? 17.797 13.812 2.416 1 98.81 121 LEU B N 1
ATOM 2776 C CA . LEU B 1 121 ? 16.391 13.844 2.061 1 98.81 121 LEU B CA 1
ATOM 2777 C C . LEU B 1 121 ? 15.898 15.281 1.924 1 98.81 121 LEU B C 1
ATOM 2779 O O . LEU B 1 121 ? 15.125 15.594 1.012 1 98.81 121 LEU B O 1
ATOM 2783 N N . ASP B 1 122 ? 16.344 16.109 2.826 1 98.5 122 ASP B N 1
ATOM 2784 C CA . ASP B 1 122 ? 16.016 17.531 2.734 1 98.5 122 ASP B CA 1
ATOM 2785 C C . ASP B 1 122 ? 16.562 18.141 1.442 1 98.5 122 ASP B C 1
ATOM 2787 O O . ASP B 1 122 ? 15.883 18.953 0.806 1 98.5 122 ASP B O 1
ATOM 2791 N N . ASP B 1 123 ? 17.75 17.766 1.072 1 98.19 123 ASP B N 1
ATOM 2792 C CA . ASP B 1 123 ? 18.344 18.25 -0.165 1 98.19 123 ASP B CA 1
ATOM 2793 C C . ASP B 1 123 ? 17.5 17.859 -1.377 1 98.19 123 ASP B C 1
ATOM 2795 O O . ASP B 1 123 ? 17.281 18.672 -2.275 1 98.19 123 ASP B O 1
ATOM 2799 N N . LEU B 1 124 ? 17.062 16.609 -1.387 1 98.44 124 LEU B N 1
ATOM 2800 C CA . LEU B 1 124 ? 16.188 16.156 -2.459 1 98.44 124 LEU B CA 1
ATOM 2801 C C . LEU B 1 124 ? 14.883 16.953 -2.455 1 98.44 124 LEU B C 1
ATOM 2803 O O . LEU B 1 124 ? 14.352 17.297 -3.518 1 98.44 124 LEU B O 1
ATOM 2807 N N . ALA B 1 125 ? 14.391 17.281 -1.268 1 98.56 125 ALA B N 1
ATOM 2808 C CA . ALA B 1 125 ? 13.109 17.969 -1.109 1 98.56 125 ALA B CA 1
ATOM 2809 C C . ALA B 1 125 ? 13.203 19.422 -1.576 1 98.56 125 ALA B C 1
ATOM 2811 O O . ALA B 1 125 ? 12.203 20.016 -1.97 1 98.56 125 ALA B O 1
ATOM 2812 N N . THR B 1 126 ? 14.398 19.922 -1.514 1 97.5 126 THR B N 1
ATOM 2813 C CA . THR B 1 126 ? 14.594 21.328 -1.856 1 97.5 126 THR B CA 1
ATOM 2814 C C . THR B 1 126 ? 15.375 21.469 -3.162 1 97.5 126 THR B C 1
ATOM 2816 O O . THR B 1 126 ? 15.938 22.531 -3.449 1 97.5 126 THR B O 1
ATOM 2819 N N . ALA B 1 127 ? 15.398 20.453 -3.895 1 94.12 127 ALA B N 1
ATOM 2820 C CA . ALA B 1 127 ? 16.141 20.469 -5.152 1 94.12 127 ALA B CA 1
ATOM 2821 C C . ALA B 1 127 ? 15.57 21.484 -6.121 1 94.12 127 ALA B C 1
ATOM 2823 O O . ALA B 1 127 ? 14.398 21.875 -6.012 1 94.12 127 ALA B O 1
ATOM 2824 N N . GLY B 1 128 ? 16.438 21.938 -7.062 1 87.88 128 GLY B N 1
ATOM 2825 C CA . GLY B 1 128 ? 16.047 22.906 -8.078 1 87.88 128 GLY B CA 1
ATOM 2826 C C . GLY B 1 128 ? 16.422 24.328 -7.727 1 87.88 128 GLY B C 1
ATOM 2827 O O . GLY B 1 128 ? 16.844 24.609 -6.602 1 87.88 128 GLY B O 1
ATOM 2828 N N . PRO B 1 129 ? 16.203 25.141 -8.617 1 85.19 129 PRO B N 1
ATOM 2829 C CA . PRO B 1 129 ? 16.688 26.516 -8.461 1 85.19 129 PRO B CA 1
ATOM 2830 C C . PRO B 1 129 ? 15.969 27.281 -7.355 1 85.19 129 PRO B C 1
ATOM 2832 O O . PRO B 1 129 ? 16.578 28.109 -6.676 1 85.19 129 PRO B O 1
ATOM 2835 N N . GLN B 1 130 ? 14.719 26.906 -7.137 1 85.31 130 GLN B N 1
ATOM 2836 C CA . GLN B 1 130 ? 13.938 27.641 -6.152 1 85.31 130 GLN B CA 1
ATOM 2837 C C . GLN B 1 130 ? 14.008 26.969 -4.785 1 85.31 130 GLN B C 1
ATOM 2839 O O . GLN B 1 130 ? 13.453 27.469 -3.805 1 85.31 130 GLN B O 1
ATOM 2844 N N . ARG B 1 131 ? 14.641 25.812 -4.762 1 87.56 131 ARG B N 1
ATOM 2845 C CA . ARG B 1 131 ? 14.828 25.078 -3.521 1 87.56 131 ARG B CA 1
ATOM 2846 C C . ARG B 1 131 ? 13.492 24.766 -2.857 1 87.56 131 ARG B C 1
ATOM 2848 O O . ARG B 1 131 ? 13.32 24.984 -1.658 1 87.56 131 ARG B O 1
ATOM 2855 N N . ASN B 1 132 ? 12.57 24.422 -3.623 1 93.56 132 ASN B N 1
ATOM 2856 C CA . ASN B 1 132 ? 11.227 24.172 -3.104 1 93.56 132 ASN B CA 1
ATOM 2857 C C . ASN B 1 132 ? 10.523 23.047 -3.867 1 93.56 132 ASN B C 1
ATOM 2859 O O . ASN B 1 132 ? 9.312 23.109 -4.09 1 93.56 132 ASN B O 1
ATOM 2863 N N . ARG B 1 133 ? 11.266 22.031 -4.219 1 96.75 133 ARG B N 1
ATOM 2864 C CA . ARG B 1 133 ? 10.727 20.953 -5.039 1 96.75 133 ARG B CA 1
ATOM 2865 C C . ARG B 1 133 ? 9.469 20.359 -4.418 1 96.75 133 ARG B C 1
ATOM 2867 O O . ARG B 1 133 ? 8.422 20.297 -5.07 1 96.75 133 ARG B O 1
ATOM 2874 N N . LEU B 1 134 ? 9.555 19.969 -3.168 1 98 134 LEU B N 1
ATOM 2875 C CA . LEU B 1 134 ? 8.414 19.328 -2.531 1 98 134 LEU B CA 1
ATOM 2876 C C . LEU B 1 134 ? 7.273 20.328 -2.334 1 98 134 LEU B C 1
ATOM 2878 O O . LEU B 1 134 ? 6.105 19.969 -2.527 1 98 134 LEU B O 1
ATOM 2882 N N . GLN B 1 135 ? 7.629 21.547 -2.006 1 98.06 135 GLN B N 1
ATOM 2883 C CA . GLN B 1 135 ? 6.609 22.562 -1.787 1 98.06 135 GLN B CA 1
ATOM 2884 C C . GLN B 1 135 ? 5.895 22.922 -3.088 1 98.06 135 GLN B C 1
ATOM 2886 O O . GLN B 1 135 ? 4.777 23.438 -3.068 1 98.06 135 GLN B O 1
ATOM 2891 N N . LYS B 1 136 ? 6.457 22.594 -4.215 1 97.44 136 LYS B N 1
ATOM 2892 C CA . LYS B 1 136 ? 5.848 22.875 -5.512 1 97.44 136 LYS B CA 1
ATOM 2893 C C . LYS B 1 136 ? 5.059 21.672 -6.016 1 97.44 136 LYS B C 1
ATOM 2895 O O . LYS B 1 136 ? 4.41 21.75 -7.062 1 97.44 136 LYS B O 1
ATOM 2900 N N . ALA B 1 137 ? 5.109 20.594 -5.281 1 97.88 137 ALA B N 1
ATOM 2901 C CA . ALA B 1 137 ? 4.449 19.359 -5.723 1 97.88 137 ALA B CA 1
ATOM 2902 C C . ALA B 1 137 ? 2.941 19.578 -5.844 1 97.88 137 ALA B C 1
ATOM 2904 O O . ALA B 1 137 ? 2.326 20.219 -4.988 1 97.88 137 ALA B O 1
ATOM 2905 N N . LYS B 1 138 ? 2.406 19.031 -6.883 1 97.69 138 LYS B N 1
ATOM 2906 C CA . LYS B 1 138 ? 0.961 19.078 -7.086 1 97.69 138 LYS B CA 1
ATOM 2907 C C . LYS B 1 138 ? 0.282 17.891 -6.398 1 97.69 138 LYS B C 1
ATOM 2909 O O . LYS B 1 138 ? 0.826 16.781 -6.367 1 97.69 138 LYS B O 1
ATOM 2914 N N . PHE B 1 139 ? -0.915 18.172 -5.902 1 98.25 139 PHE B N 1
ATOM 2915 C CA . PHE B 1 139 ? -1.771 17.141 -5.328 1 98.25 139 PHE B CA 1
ATOM 2916 C C . PHE B 1 139 ? -3.234 17.562 -5.375 1 98.25 139 PHE B C 1
ATOM 2918 O O . PHE B 1 139 ? -3.539 18.75 -5.562 1 98.25 139 PHE B O 1
ATOM 2925 N N . GLY B 1 140 ? -4.098 16.562 -5.32 1 98 140 GLY B N 1
ATOM 2926 C CA . GLY B 1 140 ? -5.527 16.797 -5.195 1 98 140 GLY B CA 1
ATOM 2927 C C . GLY B 1 140 ? -6.109 16.266 -3.9 1 98 140 GLY B C 1
ATOM 2928 O O . GLY B 1 140 ? -5.418 15.602 -3.129 1 98 140 GLY B O 1
ATOM 2929 N N . MET B 1 141 ? -7.32 16.625 -3.643 1 97.75 141 MET B N 1
ATOM 2930 C CA . MET B 1 141 ? -8.047 16.125 -2.473 1 97.75 141 MET B CA 1
ATOM 2931 C C . MET B 1 141 ? -9.164 15.18 -2.883 1 97.75 141 MET B C 1
ATOM 2933 O O . MET B 1 141 ? -10 15.523 -3.719 1 97.75 141 MET B O 1
ATOM 2937 N N . GLU B 1 142 ? -9.109 14.039 -2.293 1 96.94 142 GLU B N 1
ATOM 2938 C CA . GLU B 1 142 ? -10.031 12.969 -2.658 1 96.94 142 GLU B CA 1
ATOM 2939 C C . GLU B 1 142 ? -11.312 13.039 -1.824 1 96.94 142 GLU B C 1
ATOM 2941 O O . GLU B 1 142 ? -12.414 13.047 -2.371 1 96.94 142 GLU B O 1
ATOM 2946 N N . CYS B 1 143 ? -11.242 13.117 -0.517 1 97.44 143 CYS B N 1
ATOM 2947 C CA . CYS B 1 143 ? -12.375 13.062 0.394 1 97.44 143 CYS B CA 1
ATOM 2948 C C . CYS B 1 143 ? -11.938 13.336 1.829 1 97.44 143 CYS B C 1
ATOM 2950 O O . CYS B 1 143 ? -10.742 13.438 2.109 1 97.44 143 CYS B O 1
ATOM 2952 N N . LEU B 1 144 ? -12.938 13.562 2.652 1 97.56 144 LEU B N 1
ATOM 2953 C CA . LEU B 1 144 ? -12.727 13.477 4.094 1 97.56 144 LEU B CA 1
ATOM 2954 C C . LEU B 1 144 ? -12.758 12.031 4.566 1 97.56 144 LEU B C 1
ATOM 2956 O O . LEU B 1 144 ? -13.734 11.312 4.32 1 97.56 144 LEU B O 1
ATOM 2960 N N . GLY B 1 145 ? -11.672 11.648 5.207 1 97.19 145 GLY B N 1
ATOM 2961 C CA . GLY B 1 145 ? -11.586 10.289 5.723 1 97.19 145 GLY B CA 1
ATOM 2962 C C . GLY B 1 145 ? -11.664 10.227 7.238 1 97.19 145 GLY B C 1
ATOM 2963 O O . GLY B 1 145 ? -11.234 11.148 7.93 1 97.19 145 GLY B O 1
ATOM 2964 N N . ARG B 1 146 ? -12.188 9.117 7.734 1 96.88 146 ARG B N 1
ATOM 2965 C CA . ARG B 1 146 ? -12.219 8.828 9.164 1 96.88 146 ARG B CA 1
ATOM 2966 C C . ARG B 1 146 ? -11.758 7.406 9.445 1 96.88 146 ARG B C 1
ATOM 2968 O O . ARG B 1 146 ? -12.188 6.465 8.781 1 96.88 146 ARG B O 1
ATOM 2975 N N . VAL B 1 147 ? -10.844 7.262 10.359 1 97.44 147 VAL B N 1
ATOM 2976 C CA . VAL B 1 147 ? -10.406 5.949 10.828 1 97.44 147 VAL B CA 1
ATOM 2977 C C . VAL B 1 147 ? -10.648 5.832 12.336 1 97.44 147 VAL B C 1
ATOM 2979 O O . VAL B 1 147 ? -10.43 6.785 13.078 1 97.44 147 VAL B O 1
ATOM 2982 N N . GLN B 1 148 ? -11.141 4.723 12.703 1 96.19 148 GLN B N 1
ATOM 2983 C CA . GLN B 1 148 ? -11.414 4.387 14.102 1 96.19 148 GLN B CA 1
ATOM 2984 C C . GLN B 1 148 ? -10.859 3.01 14.453 1 96.19 148 GLN B C 1
ATOM 2986 O O . GLN B 1 148 ? -10.945 2.078 13.648 1 96.19 148 GLN B O 1
ATOM 2991 N N . VAL B 1 149 ? -10.242 2.949 15.625 1 95.88 149 VAL B N 1
ATOM 2992 C CA . VAL B 1 149 ? -9.711 1.659 16.047 1 95.88 149 VAL B CA 1
ATOM 2993 C C . VAL B 1 149 ? -9.609 1.617 17.578 1 95.88 149 VAL B C 1
ATOM 2995 O O . VAL B 1 149 ? -9.508 2.66 18.219 1 95.88 149 VAL B O 1
ATOM 2998 N N . VAL B 1 150 ? -9.75 0.461 18.062 1 93.88 150 VAL B N 1
ATOM 2999 C CA . VAL B 1 150 ? -9.477 0.244 19.484 1 93.88 150 VAL B CA 1
ATOM 3000 C C . VAL B 1 150 ? -8.062 -0.305 19.672 1 93.88 150 VAL B C 1
ATOM 3002 O O . VAL B 1 150 ? -7.715 -1.339 19.094 1 93.88 150 VAL B O 1
ATOM 3005 N N . THR B 1 151 ? -7.25 0.384 20.312 1 90.62 151 THR B N 1
ATOM 3006 C CA . THR B 1 151 ? -5.852 -0.006 20.453 1 90.62 151 THR B CA 1
ATOM 3007 C C . THR B 1 151 ? -5.59 -0.597 21.828 1 90.62 151 THR B C 1
ATOM 3009 O O . THR B 1 151 ? -6.266 -0.245 22.797 1 90.62 151 THR B O 1
ATOM 3012 N N . LYS B 1 152 ? -4.578 -1.536 21.828 1 80.75 152 LYS B N 1
ATOM 3013 C CA . LYS B 1 152 ? -4.094 -2.146 23.062 1 80.75 152 LYS B CA 1
ATOM 3014 C C . LYS B 1 152 ? -2.85 -1.429 23.578 1 80.75 152 LYS B C 1
ATOM 3016 O O . LYS B 1 152 ? -2.164 -0.742 22.812 1 80.75 152 LYS B O 1
ATOM 3021 N N . PRO B 1 153 ? -2.426 -1.365 24.828 1 78.69 153 PRO B N 1
ATOM 3022 C CA . PRO B 1 153 ? -3.205 -1.953 25.922 1 78.69 153 PRO B CA 1
ATOM 3023 C C . PRO B 1 153 ? -4.371 -1.069 26.344 1 78.69 153 PRO B C 1
ATOM 3025 O O . PRO B 1 153 ? -4.516 0.054 25.859 1 78.69 153 PRO B O 1
ATOM 3028 N N . LYS B 1 154 ? -5.395 -1.48 26.984 1 81.81 154 LYS B N 1
ATOM 3029 C CA . LYS B 1 154 ? -6.488 -0.839 27.719 1 81.81 154 LYS B CA 1
ATOM 3030 C C . LYS B 1 154 ? -7.73 -0.706 26.844 1 81.81 154 LYS B C 1
ATOM 3032 O O . LYS B 1 154 ? -8.727 -0.111 27.266 1 81.81 154 LYS B O 1
ATOM 3037 N N . ASN B 1 155 ? -7.504 -1.102 25.594 1 89.5 155 ASN B N 1
ATOM 3038 C CA . ASN B 1 155 ? -8.656 -1.067 24.703 1 89.5 155 ASN B CA 1
ATOM 3039 C C . ASN B 1 155 ? -9.18 0.353 24.516 1 89.5 155 ASN B C 1
ATOM 3041 O O . ASN B 1 155 ? -10.383 0.6 24.672 1 89.5 155 ASN B O 1
ATOM 3045 N N . VAL B 1 156 ? -8.328 1.362 24.188 1 92.06 156 VAL B N 1
ATOM 3046 C CA . VAL B 1 156 ? -8.656 2.773 24.016 1 92.06 156 VAL B CA 1
ATOM 3047 C C . VAL B 1 156 ? -9.211 3.014 22.609 1 92.06 156 VAL B C 1
ATOM 3049 O O . VAL B 1 156 ? -8.594 2.609 21.625 1 92.06 156 VAL B O 1
ATOM 3052 N N . PHE B 1 157 ? -10.352 3.65 22.625 1 94.62 157 PHE B N 1
ATOM 3053 C CA . PHE B 1 157 ? -10.938 4.062 21.344 1 94.62 157 PHE B CA 1
ATOM 3054 C C . PHE B 1 157 ? -10.188 5.258 20.766 1 94.62 157 PHE B C 1
ATOM 3056 O O . PHE B 1 157 ? -10.094 6.305 21.406 1 94.62 157 PHE B O 1
ATOM 3063 N N . GLN B 1 158 ? -9.656 5.004 19.562 1 95.69 158 GLN B N 1
ATOM 3064 C CA . GLN B 1 158 ? -8.953 6.043 18.828 1 95.69 158 GLN B CA 1
ATOM 3065 C C . GLN B 1 158 ? -9.711 6.438 17.562 1 95.69 158 GLN B C 1
ATOM 3067 O O . GLN B 1 158 ? -10.422 5.617 16.984 1 95.69 158 GLN B O 1
ATOM 3072 N N . GLN B 1 159 ? -9.508 7.68 17.219 1 97.06 159 GLN B N 1
ATOM 3073 C CA . GLN B 1 159 ? -10.109 8.195 15.992 1 97.06 159 GLN B CA 1
ATOM 3074 C C . GLN B 1 159 ? -9.234 9.281 15.359 1 97.06 159 GLN B C 1
ATOM 3076 O O . GLN B 1 159 ? -8.633 10.086 16.078 1 97.06 159 GLN B O 1
ATOM 3081 N N . ALA B 1 160 ? -9.195 9.25 14.086 1 97.81 160 ALA B N 1
ATOM 3082 C CA . ALA B 1 160 ? -8.531 10.32 13.352 1 97.81 160 ALA B CA 1
ATOM 3083 C C . ALA B 1 160 ? -9.328 10.719 12.109 1 97.81 160 ALA B C 1
ATOM 3085 O O . ALA B 1 160 ? -9.922 9.867 11.453 1 97.81 160 ALA B O 1
ATOM 3086 N N . LEU B 1 161 ? -9.383 11.984 11.859 1 97.94 161 LEU B N 1
ATOM 3087 C CA . LEU B 1 161 ? -9.945 12.539 10.633 1 97.94 161 LEU B CA 1
ATOM 3088 C C . LEU B 1 161 ? -8.852 13.164 9.773 1 97.94 161 LEU B C 1
ATOM 3090 O O . LEU B 1 161 ? -7.957 13.836 10.289 1 97.94 161 LEU B O 1
ATOM 3094 N N . GLN B 1 162 ? -8.953 12.875 8.5 1 98.06 162 GLN B N 1
ATOM 3095 C CA . GLN B 1 162 ? -7.926 13.336 7.574 1 98.06 162 GLN B CA 1
ATOM 3096 C C . GLN B 1 162 ? -8.516 13.633 6.199 1 98.06 162 GLN B C 1
ATOM 3098 O O . GLN B 1 162 ? -9.594 13.148 5.859 1 98.06 162 GLN B O 1
ATOM 3103 N N . ILE B 1 163 ? -7.863 14.469 5.484 1 98.38 163 ILE B N 1
ATOM 3104 C CA . ILE B 1 163 ? -8.141 14.625 4.062 1 98.38 163 ILE B CA 1
ATOM 3105 C C . ILE B 1 163 ? -7.297 13.633 3.26 1 98.38 163 ILE B C 1
ATOM 3107 O O . ILE B 1 163 ? -6.066 13.695 3.295 1 98.38 163 ILE B O 1
ATOM 3111 N N . ILE B 1 164 ? -8 12.75 2.6 1 98.31 164 ILE B N 1
ATOM 3112 C CA . ILE B 1 164 ? -7.328 11.797 1.724 1 98.31 164 ILE B CA 1
ATOM 3113 C C . ILE B 1 164 ? -6.957 12.477 0.408 1 98.31 164 ILE B C 1
ATOM 3115 O O . ILE B 1 164 ? -7.746 13.242 -0.145 1 98.31 164 ILE B O 1
ATOM 3119 N N . LEU B 1 165 ? -5.762 12.141 -0.073 1 98.62 165 LEU B N 1
ATOM 3120 C CA . LEU B 1 165 ? -5.277 12.859 -1.247 1 98.62 165 LEU B CA 1
ATOM 3121 C C . LEU B 1 165 ? -5.41 12 -2.502 1 98.62 165 LEU B C 1
ATOM 3123 O O . LEU B 1 165 ? -5.539 10.773 -2.41 1 98.62 165 LEU B O 1
ATOM 3127 N N . LYS B 1 166 ? -5.449 12.688 -3.609 1 97.69 166 LYS B N 1
ATOM 3128 C CA . LYS B 1 166 ? -5.359 12.109 -4.949 1 97.69 166 LYS B CA 1
ATOM 3129 C C . LYS B 1 166 ? -4.406 12.914 -5.828 1 97.69 166 LYS B C 1
ATOM 3131 O O . LYS B 1 166 ? -3.928 13.977 -5.426 1 97.69 166 LYS B O 1
ATOM 3136 N N . GLU B 1 167 ? -4 12.352 -6.938 1 97.5 167 GLU B N 1
ATOM 3137 C CA . GLU B 1 167 ? -3.178 13.039 -7.926 1 97.5 167 GLU B CA 1
ATOM 3138 C C . GLU B 1 167 ? -1.896 13.578 -7.297 1 97.5 167 GLU B C 1
ATOM 3140 O O . GLU B 1 167 ? -1.583 14.766 -7.438 1 97.5 167 GLU B O 1
ATOM 3145 N N . TYR B 1 168 ? -1.158 12.742 -6.652 1 98.31 168 TYR B N 1
ATOM 3146 C CA . TYR B 1 168 ? 0.046 13.141 -5.93 1 98.31 168 TYR B CA 1
ATOM 3147 C C . TYR B 1 168 ? 1.289 12.531 -6.566 1 98.31 168 TYR B C 1
ATOM 3149 O O . TYR B 1 168 ? 2.211 12.109 -5.867 1 98.31 168 TYR B O 1
ATOM 3157 N N . GLU B 1 169 ? 1.366 12.5 -7.836 1 98.06 169 GLU B N 1
ATOM 3158 C CA . GLU B 1 169 ? 2.455 11.859 -8.57 1 98.06 169 GLU B CA 1
ATOM 3159 C C . GLU B 1 169 ? 3.793 12.523 -8.266 1 98.06 169 GLU B C 1
ATOM 3161 O O . GLU B 1 169 ? 4.828 11.852 -8.219 1 98.06 169 GLU B O 1
ATOM 3166 N N . ASP B 1 170 ? 3.789 13.82 -8.039 1 98.25 170 ASP B N 1
ATOM 3167 C CA . ASP B 1 170 ? 5.027 14.539 -7.727 1 98.25 170 ASP B CA 1
ATOM 3168 C C . ASP B 1 170 ? 5.633 14.039 -6.414 1 98.25 170 ASP B C 1
ATOM 3170 O O . ASP B 1 170 ? 6.855 13.969 -6.277 1 98.25 170 ASP B O 1
ATOM 3174 N N . LEU B 1 171 ? 4.789 13.742 -5.477 1 98.75 171 LEU B N 1
ATOM 3175 C CA . LEU B 1 171 ? 5.262 13.242 -4.191 1 98.75 171 LEU B CA 1
ATOM 3176 C C . LEU B 1 171 ? 5.844 11.836 -4.336 1 98.75 171 LEU B C 1
ATOM 3178 O O . LEU B 1 171 ? 6.855 11.516 -3.707 1 98.75 171 LEU B O 1
ATOM 3182 N N . VAL B 1 172 ? 5.234 11.062 -5.18 1 98.62 172 VAL B N 1
ATOM 3183 C CA . VAL B 1 172 ? 5.738 9.719 -5.449 1 98.62 172 VAL B CA 1
ATOM 3184 C C . VAL B 1 172 ? 7.094 9.805 -6.145 1 98.62 172 VAL B C 1
ATOM 3186 O O . VAL B 1 172 ? 8 9.023 -5.855 1 98.62 172 VAL B O 1
ATOM 3189 N N . GLU B 1 173 ? 7.215 10.766 -7.012 1 98.38 173 GLU B N 1
ATOM 3190 C CA . GLU B 1 173 ? 8.492 10.953 -7.691 1 98.38 173 GLU B CA 1
ATOM 3191 C C . GLU B 1 173 ? 9.609 11.266 -6.691 1 98.38 173 GLU B C 1
ATOM 3193 O O . GLU B 1 173 ? 10.719 10.742 -6.812 1 98.38 173 GLU B O 1
ATOM 3198 N N . TYR B 1 174 ? 9.312 12.148 -5.785 1 98.62 174 TYR B N 1
ATOM 3199 C CA . TYR B 1 174 ? 10.281 12.398 -4.723 1 98.62 174 TYR B CA 1
ATOM 3200 C C . TYR B 1 174 ? 10.664 11.109 -4.016 1 98.62 174 TYR B C 1
ATOM 3202 O O . TYR B 1 174 ? 11.844 10.844 -3.775 1 98.62 174 TYR B O 1
ATOM 3210 N N . ARG B 1 175 ? 9.703 10.242 -3.699 1 98.81 175 ARG B N 1
ATOM 3211 C CA . ARG B 1 175 ? 9.969 8.992 -2.992 1 98.81 175 ARG B CA 1
ATOM 3212 C C . ARG B 1 175 ? 10.797 8.039 -3.848 1 98.81 175 ARG B C 1
ATOM 3214 O O . ARG B 1 175 ? 11.625 7.289 -3.326 1 98.81 175 ARG B O 1
ATOM 3221 N N . TRP B 1 176 ? 10.594 8.078 -5.129 1 98.75 176 TRP B N 1
ATOM 3222 C CA . TRP B 1 176 ? 11.422 7.281 -6.023 1 98.75 176 TRP B CA 1
ATOM 3223 C C . TRP B 1 176 ? 12.867 7.773 -6.004 1 98.75 176 TRP B C 1
ATOM 3225 O O . TRP B 1 176 ? 13.805 6.973 -6.07 1 98.75 176 TRP B O 1
ATOM 3235 N N . ASP B 1 177 ? 13.047 9.094 -5.906 1 98.69 177 ASP B N 1
ATOM 3236 C CA . ASP B 1 177 ? 14.406 9.617 -5.777 1 98.69 177 ASP B CA 1
ATOM 3237 C C . ASP B 1 177 ? 15.047 9.164 -4.465 1 98.69 177 ASP B C 1
ATOM 3239 O O . ASP B 1 177 ? 16.234 8.844 -4.426 1 98.69 177 ASP B O 1
ATOM 3243 N N . VAL B 1 178 ? 14.258 9.148 -3.469 1 98.88 178 VAL B N 1
ATOM 3244 C CA . VAL B 1 178 ? 14.734 8.641 -2.186 1 98.88 178 VAL B CA 1
ATOM 3245 C C . VAL B 1 178 ? 15.117 7.168 -2.32 1 98.88 178 VAL B C 1
ATOM 3247 O O . VAL B 1 178 ? 16.156 6.746 -1.818 1 98.88 178 VAL B O 1
ATOM 3250 N N . PHE B 1 179 ? 14.297 6.41 -2.998 1 98.81 179 PHE B N 1
ATOM 3251 C CA . PHE B 1 179 ? 14.555 5 -3.25 1 98.81 179 PHE B CA 1
ATOM 3252 C C . PHE B 1 179 ? 15.883 4.816 -3.977 1 98.81 179 PHE B C 1
ATOM 3254 O O . PHE B 1 179 ? 16.688 3.963 -3.6 1 98.81 179 PHE B O 1
ATOM 3261 N N . ASN B 1 180 ? 16.109 5.598 -4.945 1 98.5 180 ASN B N 1
ATOM 3262 C CA . ASN B 1 180 ? 17.344 5.508 -5.707 1 98.5 180 ASN B CA 1
ATOM 3263 C C . ASN B 1 180 ? 18.562 5.809 -4.832 1 98.5 180 ASN B C 1
ATOM 3265 O O . ASN B 1 180 ? 19.562 5.098 -4.898 1 98.5 180 ASN B O 1
ATOM 3269 N N . LEU B 1 181 ? 18.453 6.824 -4.086 1 98.75 181 LEU B N 1
ATOM 3270 C CA . LEU B 1 181 ? 19.516 7.148 -3.143 1 98.75 181 LEU B CA 1
ATOM 3271 C C . LEU B 1 181 ? 19.766 5.992 -2.176 1 98.75 181 LEU B C 1
ATOM 3273 O O . LEU B 1 181 ? 20.906 5.605 -1.938 1 98.75 181 LEU B O 1
ATOM 3277 N N . PHE B 1 182 ? 18.688 5.414 -1.635 1 98.88 182 PHE B N 1
ATOM 3278 C CA . PHE B 1 182 ? 18.703 4.301 -0.694 1 98.88 182 PHE B CA 1
ATOM 3279 C C . PHE B 1 182 ? 19.422 3.096 -1.291 1 98.88 182 PHE B C 1
ATOM 3281 O O . PHE B 1 182 ? 20.312 2.518 -0.659 1 98.88 182 PHE B O 1
ATOM 3288 N N . VAL B 1 183 ? 19.094 2.766 -2.457 1 98.12 183 VAL B N 1
ATOM 3289 C CA . VAL B 1 183 ? 19.672 1.606 -3.129 1 98.12 183 VAL B CA 1
ATOM 3290 C C . VAL B 1 183 ? 21.141 1.876 -3.457 1 98.12 183 VAL B C 1
ATOM 3292 O O . VAL B 1 183 ? 21.984 0.993 -3.309 1 98.12 183 VAL B O 1
ATOM 3295 N N . GLN B 1 184 ? 21.453 3.074 -3.898 1 97.81 184 GLN B N 1
ATOM 3296 C CA . GLN B 1 184 ? 22.812 3.455 -4.211 1 97.81 184 GLN B CA 1
ATOM 3297 C C . GLN B 1 184 ? 23.719 3.303 -2.988 1 97.81 184 GLN B C 1
ATOM 3299 O O . GLN B 1 184 ? 24.891 2.932 -3.117 1 97.81 184 GLN B O 1
ATOM 3304 N N . LYS B 1 185 ? 23.172 3.438 -1.89 1 98.12 185 LYS B N 1
ATOM 3305 C CA . LYS B 1 185 ? 23.953 3.367 -0.65 1 98.12 185 LYS B CA 1
ATOM 3306 C C . LYS B 1 185 ? 23.969 1.945 -0.099 1 98.12 185 LYS B C 1
ATOM 3308 O O . LYS B 1 185 ? 24.438 1.718 1.021 1 98.12 185 LYS B O 1
ATOM 3313 N N . GLY B 1 186 ? 23.422 1.106 -0.848 1 97.38 186 GLY B N 1
ATOM 3314 C CA . GLY B 1 186 ? 23.5 -0.299 -0.48 1 97.38 186 GLY B CA 1
ATOM 3315 C C . GLY B 1 186 ? 22.25 -0.794 0.242 1 97.38 186 GLY B C 1
ATOM 3316 O O . GLY B 1 186 ? 22.25 -1.899 0.788 1 97.38 186 GLY B O 1
ATOM 3317 N N . GLY B 1 187 ? 21.188 0.032 0.267 1 98.19 187 GLY B N 1
ATOM 3318 C CA . GLY B 1 187 ? 19.938 -0.397 0.888 1 98.19 187 GLY B CA 1
ATOM 3319 C C . GLY B 1 187 ? 19.281 -1.549 0.158 1 98.19 187 GLY B C 1
ATOM 3320 O O . GLY B 1 187 ? 19.391 -1.671 -1.062 1 98.19 187 GLY B O 1
ATOM 3321 N N . ASN B 1 188 ? 18.625 -2.387 0.9 1 97.44 188 ASN B N 1
ATOM 3322 C CA . ASN B 1 188 ? 17.844 -3.479 0.338 1 97.44 188 ASN B CA 1
ATOM 3323 C C . ASN B 1 188 ? 16.547 -2.973 -0.274 1 97.44 188 ASN B C 1
ATOM 3325 O O . ASN B 1 188 ? 15.633 -2.562 0.447 1 97.44 188 ASN B O 1
ATOM 3329 N N . PRO B 1 189 ? 16.391 -3.078 -1.565 1 97.38 189 PRO B N 1
ATOM 3330 C CA . PRO B 1 189 ? 15.211 -2.506 -2.232 1 97.38 189 PRO B CA 1
ATOM 3331 C C . PRO B 1 189 ? 13.898 -3.076 -1.707 1 97.38 189 PRO B C 1
ATOM 3333 O O . PRO B 1 189 ? 12.859 -2.416 -1.782 1 97.38 189 PRO B O 1
ATOM 3336 N N . ALA B 1 190 ? 13.953 -4.207 -1.149 1 96.88 190 ALA B N 1
ATOM 3337 C CA . ALA B 1 190 ? 12.734 -4.871 -0.686 1 96.88 190 ALA B CA 1
ATOM 3338 C C . ALA B 1 190 ? 12.141 -4.145 0.514 1 96.88 190 ALA B C 1
ATOM 3340 O O . ALA B 1 190 ? 10.977 -4.375 0.872 1 96.88 190 ALA B O 1
ATOM 3341 N N . LEU B 1 191 ? 12.875 -3.307 1.111 1 97.44 191 LEU B N 1
ATOM 3342 C CA . LEU B 1 191 ? 12.477 -2.783 2.412 1 97.44 191 LEU B CA 1
ATOM 3343 C C . LEU B 1 191 ? 11.836 -1.407 2.271 1 97.44 191 LEU B C 1
ATOM 3345 O O . LEU B 1 191 ? 11.305 -0.864 3.242 1 97.44 191 LEU B O 1
ATOM 3349 N N . PHE B 1 192 ? 11.883 -0.862 1.105 1 98 192 PHE B N 1
ATOM 3350 C CA . PHE B 1 192 ? 11.305 0.453 0.87 1 98 192 PHE B CA 1
ATOM 3351 C C . PHE B 1 192 ? 10.562 0.487 -0.463 1 98 192 PHE B C 1
ATOM 3353 O O . PHE B 1 192 ? 11.164 0.256 -1.516 1 98 192 PHE B O 1
ATOM 3360 N N . ASP B 1 193 ? 9.297 0.764 -0.377 1 97.5 193 ASP B N 1
ATOM 3361 C CA . ASP B 1 193 ? 8.469 0.918 -1.57 1 97.5 193 ASP B CA 1
ATOM 3362 C C . ASP B 1 193 ? 7.973 2.355 -1.712 1 97.5 193 ASP B C 1
ATOM 3364 O O . ASP B 1 193 ? 7.102 2.795 -0.957 1 97.5 193 ASP B O 1
ATOM 3368 N N . PRO B 1 194 ? 8.461 3.047 -2.74 1 98 194 PRO B N 1
ATOM 3369 C CA . PRO B 1 194 ? 8.047 4.438 -2.932 1 98 194 PRO B CA 1
ATOM 3370 C C . PRO B 1 194 ? 6.539 4.582 -3.139 1 98 194 PRO B C 1
ATOM 3372 O O . PRO B 1 194 ? 5.977 5.652 -2.896 1 98 194 PRO B O 1
ATOM 3375 N N . GLU B 1 195 ? 5.898 3.477 -3.529 1 96.56 195 GLU B N 1
ATOM 3376 C CA . GLU B 1 195 ? 4.488 3.588 -3.883 1 96.56 195 GLU B CA 1
ATOM 3377 C C . GLU B 1 195 ? 3.594 3.107 -2.744 1 96.56 195 GLU B C 1
ATOM 3379 O O . GLU B 1 195 ? 2.371 3.258 -2.801 1 96.56 195 GLU B O 1
ATOM 3384 N N . ASN B 1 196 ? 4.199 2.416 -1.802 1 94.69 196 ASN B N 1
ATOM 3385 C CA . ASN B 1 196 ? 3.469 2.188 -0.561 1 94.69 196 ASN B CA 1
ATOM 3386 C C . ASN B 1 196 ? 3.338 3.469 0.257 1 94.69 196 ASN B C 1
ATOM 3388 O O . ASN B 1 196 ? 3.988 3.617 1.294 1 94.69 196 ASN B O 1
ATOM 3392 N N . PHE B 1 197 ? 2.455 4.277 -0.255 1 94 197 PHE B N 1
ATOM 3393 C CA . PHE B 1 197 ? 2.34 5.672 0.163 1 94 197 PHE B CA 1
ATOM 3394 C C . PHE B 1 197 ? 0.878 6.078 0.286 1 94 197 PHE B C 1
ATOM 3396 O O . PHE B 1 197 ? 0.099 5.91 -0.654 1 94 197 PHE B O 1
ATOM 3403 N N . SER B 1 198 ? 0.491 6.469 1.509 1 95.75 198 SER B N 1
ATOM 3404 C CA . SER B 1 198 ? -0.875 6.902 1.789 1 95.75 198 SER B CA 1
ATOM 3405 C C . SER B 1 198 ? -0.909 8.352 2.26 1 95.75 198 SER B C 1
ATOM 3407 O O . SER B 1 198 ? -1.217 8.625 3.422 1 95.75 198 SER B O 1
ATOM 3409 N N . PRO B 1 199 ? -0.694 9.25 1.333 1 97.75 199 PRO B N 1
ATOM 3410 C CA . PRO B 1 199 ? -0.633 10.656 1.748 1 97.75 199 PRO B CA 1
ATOM 3411 C C . PRO B 1 199 ? -1.987 11.195 2.199 1 97.75 199 PRO B C 1
ATOM 3413 O O . PRO B 1 199 ? -3.02 10.844 1.62 1 97.75 199 PRO B O 1
ATOM 3416 N N . HIS B 1 200 ? -1.949 11.945 3.188 1 98.44 200 HIS B N 1
ATOM 3417 C CA . HIS B 1 200 ? -3.137 12.578 3.756 1 98.44 200 HIS B CA 1
ATOM 3418 C C . HIS B 1 200 ? -2.77 13.805 4.586 1 98.44 200 HIS B C 1
ATOM 3420 O O . HIS B 1 200 ? -1.594 14.023 4.887 1 98.44 200 HIS B O 1
ATOM 3426 N N . ILE B 1 201 ? -3.707 14.594 4.828 1 98.31 201 ILE B N 1
ATOM 3427 C CA . ILE B 1 201 ? -3.605 15.711 5.762 1 98.31 201 ILE B CA 1
ATOM 3428 C C . ILE B 1 201 ? -4.41 15.398 7.023 1 98.31 201 ILE B C 1
ATOM 3430 O O . ILE B 1 201 ? -5.637 15.328 6.984 1 98.31 201 ILE B O 1
ATOM 3434 N N . THR B 1 202 ? -3.727 15.234 8.094 1 98.12 202 THR B N 1
ATOM 3435 C CA . THR B 1 202 ? -4.418 14.992 9.359 1 98.12 202 THR B CA 1
ATOM 3436 C C . THR B 1 202 ? -5.102 16.266 9.852 1 98.12 202 THR B C 1
ATOM 3438 O O . THR B 1 202 ? -4.461 17.312 9.977 1 98.12 202 THR B O 1
ATOM 3441 N N . LEU B 1 203 ? -6.355 16.156 10.133 1 98 203 LEU B N 1
ATOM 3442 C CA . LEU B 1 203 ? -7.121 17.297 10.633 1 98 203 LEU B CA 1
ATOM 3443 C C . LEU B 1 203 ? -7.195 17.266 12.156 1 98 203 LEU B C 1
ATOM 3445 O O . LEU B 1 203 ? -7.055 18.312 12.797 1 98 203 LEU B O 1
ATOM 3449 N N . GLY B 1 204 ? -7.465 16.156 12.672 1 98 204 GLY B N 1
ATOM 3450 C CA . GLY B 1 204 ? -7.594 15.984 14.109 1 98 204 GLY B CA 1
ATOM 3451 C C . GLY B 1 204 ? -7.711 14.531 14.531 1 98 204 GLY B C 1
ATOM 3452 O O . GLY B 1 204 ? -7.875 13.648 13.688 1 98 204 GLY B O 1
ATOM 3453 N N . TYR B 1 205 ? -7.527 14.32 15.82 1 97.81 205 TYR B N 1
ATOM 3454 C CA . TYR B 1 205 ? -7.582 12.961 16.359 1 97.81 205 TYR B CA 1
ATOM 3455 C C . TYR B 1 205 ? -8 12.969 17.812 1 97.81 205 TYR B C 1
ATOM 3457 O O . TYR B 1 205 ? -7.914 14 18.484 1 97.81 205 TYR B O 1
ATOM 3465 N N . ARG B 1 206 ? -8.508 11.836 18.203 1 95.69 206 ARG B N 1
ATOM 3466 C CA . ARG B 1 206 ? -8.836 11.617 19.609 1 95.69 206 ARG B CA 1
ATOM 3467 C C . ARG B 1 206 ? -7.688 10.945 20.344 1 95.69 206 ARG B C 1
ATOM 3469 O O . ARG B 1 206 ? -7.25 9.859 19.969 1 95.69 206 ARG B O 1
ATOM 3476 N N . HIS B 1 207 ? -7.074 11.469 21.359 1 92.38 207 HIS B N 1
ATOM 3477 C CA . HIS B 1 207 ? -5.984 11.023 22.219 1 92.38 207 HIS B CA 1
ATOM 3478 C C . HIS B 1 207 ? -4.645 11.102 21.5 1 92.38 207 HIS B C 1
ATOM 3480 O O . HIS B 1 207 ? -3.744 11.828 21.922 1 92.38 207 HIS B O 1
ATOM 3486 N N . ARG B 1 208 ? -4.52 10.375 20.391 1 92.25 208 ARG B N 1
ATOM 3487 C CA . ARG B 1 208 ? -3.314 10.453 19.578 1 92.25 208 ARG B CA 1
ATOM 3488 C C . ARG B 1 208 ? -3.631 10.172 18.109 1 92.25 208 ARG B C 1
ATOM 3490 O O . ARG B 1 208 ? -4.695 9.633 17.797 1 92.25 208 ARG B O 1
ATOM 3497 N N . ASP B 1 209 ? -2.707 10.531 17.312 1 92.69 209 ASP B N 1
ATOM 3498 C CA . ASP B 1 209 ? -2.857 10.172 15.898 1 92.69 209 ASP B CA 1
ATOM 3499 C C . ASP B 1 209 ? -2.723 8.664 15.703 1 92.69 209 ASP B C 1
ATOM 3501 O O . ASP B 1 209 ? -2.137 7.973 16.531 1 92.69 209 ASP B O 1
ATOM 3505 N N . ILE B 1 210 ? -3.363 8.242 14.672 1 93.31 210 ILE B N 1
ATOM 3506 C CA . ILE B 1 210 ? -3.367 6.828 14.312 1 93.31 210 ILE B CA 1
ATOM 3507 C C . ILE B 1 210 ? -2.502 6.605 13.078 1 93.31 210 ILE B C 1
ATOM 3509 O O . ILE B 1 210 ? -2.504 7.426 12.156 1 93.31 210 ILE B O 1
ATOM 3513 N N . PHE B 1 211 ? -1.757 5.488 13.062 1 90.44 211 PHE B N 1
ATOM 3514 C CA . PHE B 1 211 ? -0.846 5.195 11.961 1 90.44 211 PHE B CA 1
ATOM 3515 C C . PHE B 1 211 ? -1.04 3.77 11.461 1 90.44 211 PHE B C 1
ATOM 3517 O O . PHE B 1 211 ? -1.835 3.012 12.023 1 90.44 211 PHE B O 1
ATOM 3524 N N . GLU B 1 212 ? -0.363 3.457 10.391 1 89 212 GLU B N 1
ATOM 3525 C CA . GLU B 1 212 ? -0.469 2.125 9.805 1 89 212 GLU B CA 1
ATOM 3526 C C . GLU B 1 212 ? -0.081 1.046 10.812 1 89 212 GLU B C 1
ATOM 3528 O O . GLU B 1 212 ? -0.639 -0.053 10.797 1 89 212 GLU B O 1
ATOM 3533 N N . GLY B 1 213 ? 0.836 1.336 11.641 1 88.5 213 GLY B N 1
ATOM 3534 C CA . GLY B 1 213 ? 1.25 0.409 12.68 1 88.5 213 GLY B CA 1
ATOM 3535 C C . GLY B 1 213 ? 0.131 0.05 13.641 1 88.5 213 GLY B C 1
ATOM 3536 O O . GLY B 1 213 ? 0.23 -0.932 14.375 1 88.5 213 GLY B O 1
ATOM 3537 N N . ASP B 1 214 ? -0.927 0.798 13.625 1 91.94 214 ASP B N 1
ATOM 3538 C CA . ASP B 1 214 ? -2.096 0.528 14.453 1 91.94 214 ASP B CA 1
ATOM 3539 C C . ASP B 1 214 ? -3.074 -0.404 13.742 1 91.94 214 ASP B C 1
ATOM 3541 O O . ASP B 1 214 ? -4.164 -0.676 14.25 1 91.94 214 ASP B O 1
ATOM 3545 N N . GLY B 1 215 ? -2.748 -0.831 12.523 1 91.44 215 GLY B N 1
ATOM 3546 C CA . GLY B 1 215 ? -3.561 -1.792 11.797 1 91.44 215 GLY B CA 1
ATOM 3547 C C . GLY B 1 215 ? -4.621 -1.14 10.922 1 91.44 215 GLY B C 1
ATOM 3548 O O . GLY B 1 215 ? -5.59 -1.788 10.531 1 91.44 215 GLY B O 1
ATOM 3549 N N . VAL B 1 216 ? -4.438 0.186 10.664 1 95.94 216 VAL B N 1
ATOM 3550 C CA . VAL B 1 216 ? -5.469 0.88 9.898 1 95.94 216 VAL B CA 1
ATOM 3551 C C . VAL B 1 216 ? -4.891 1.364 8.57 1 95.94 216 VAL B C 1
ATOM 3553 O O . VAL B 1 216 ? -3.674 1.534 8.445 1 95.94 216 VAL B O 1
ATOM 3556 N N . PHE B 1 217 ? -5.773 1.562 7.637 1 97.06 217 PHE B N 1
ATOM 3557 C CA . PHE B 1 217 ? -5.441 2.166 6.352 1 97.06 217 PHE B CA 1
ATOM 3558 C C . PHE B 1 217 ? -6.133 3.516 6.191 1 97.06 217 PHE B C 1
ATOM 3560 O O . PHE B 1 217 ? -7.32 3.648 6.492 1 97.06 217 PHE B O 1
ATOM 3567 N N . LYS B 1 218 ? -5.406 4.512 5.758 1 96.88 218 LYS B N 1
ATOM 3568 C CA . LYS B 1 218 ? -5.914 5.867 5.586 1 96.88 218 LYS B CA 1
ATOM 3569 C C . LYS B 1 218 ? -5.945 6.262 4.109 1 96.88 218 LYS B C 1
ATOM 3571 O O . LYS B 1 218 ? -5.344 7.262 3.719 1 96.88 218 LYS B O 1
ATOM 3576 N N . ARG B 1 219 ? -6.629 5.527 3.355 1 97.19 219 ARG B N 1
ATOM 3577 C CA . ARG B 1 219 ? -6.832 5.785 1.934 1 97.19 219 ARG B CA 1
ATOM 3578 C C . ARG B 1 219 ? -8.32 5.898 1.605 1 97.19 219 ARG B C 1
ATOM 3580 O O . ARG B 1 219 ? -9.102 6.402 2.412 1 97.19 219 ARG B O 1
ATOM 3587 N N . LYS B 1 220 ? -8.719 5.602 0.471 1 97.19 220 LYS B N 1
ATOM 3588 C CA . LYS B 1 220 ? -10.109 5.754 0.044 1 97.19 220 LYS B CA 1
ATOM 3589 C C . LYS B 1 220 ? -11.039 4.891 0.884 1 97.19 220 LYS B C 1
ATOM 3591 O O . LYS B 1 220 ? -12.234 5.176 0.988 1 97.19 220 LYS B O 1
ATOM 3596 N N . ASN B 1 221 ? -10.547 3.828 1.444 1 97.19 221 ASN B N 1
ATOM 3597 C CA . ASN B 1 221 ? -11.32 2.973 2.332 1 97.19 221 ASN B CA 1
ATOM 3598 C C . ASN B 1 221 ? -11.898 3.76 3.506 1 97.19 221 ASN B C 1
ATOM 3600 O O . ASN B 1 221 ? -12.898 3.354 4.102 1 97.19 221 ASN B O 1
ATOM 3604 N N . ALA B 1 222 ? -11.312 4.902 3.812 1 97 222 ALA B N 1
ATOM 3605 C CA . ALA B 1 222 ? -11.656 5.664 5.012 1 97 222 ALA B CA 1
ATOM 3606 C C . ALA B 1 222 ? -12.633 6.789 4.68 1 97 222 ALA B C 1
ATOM 3608 O O . ALA B 1 222 ? -13.078 7.516 5.574 1 97 222 ALA B O 1
ATOM 3609 N N . CYS B 1 223 ? -12.953 6.953 3.441 1 97 223 CYS B N 1
ATOM 3610 C CA . CYS B 1 223 ? -13.727 8.109 3.008 1 97 223 CYS B CA 1
ATOM 3611 C C . CYS B 1 223 ? -15.125 8.094 3.617 1 97 223 CYS B C 1
ATOM 3613 O O . CYS B 1 223 ? -15.82 7.078 3.551 1 97 223 CYS B O 1
ATOM 3615 N N . ILE B 1 224 ? -15.539 9.297 4.105 1 95.06 224 ILE B N 1
ATOM 3616 C CA . ILE B 1 224 ? -16.875 9.359 4.699 1 95.06 224 ILE B CA 1
ATOM 3617 C C . ILE B 1 224 ? -17.656 10.516 4.09 1 95.06 224 ILE B C 1
ATOM 3619 O O . ILE B 1 224 ? -18.891 10.562 4.199 1 95.06 224 ILE B O 1
ATOM 3623 N N . ARG B 1 225 ? -16.922 11.531 3.533 1 95.44 225 ARG B N 1
ATOM 3624 C CA . ARG B 1 225 ? -17.578 12.68 2.926 1 95.44 225 ARG B CA 1
ATOM 3625 C C . ARG B 1 225 ? -16.812 13.188 1.716 1 95.44 225 ARG B C 1
ATOM 3627 O O . ARG B 1 225 ? -15.578 13.109 1.688 1 95.44 225 ARG B O 1
ATOM 3634 N N . ASN B 1 226 ? -17.562 13.789 0.805 1 95.19 226 ASN B N 1
ATOM 3635 C CA . ASN B 1 226 ? -16.938 14.414 -0.352 1 95.19 226 ASN B CA 1
ATOM 3636 C C . ASN B 1 226 ? -16.328 15.773 0.004 1 95.19 226 ASN B C 1
ATOM 3638 O O . ASN B 1 226 ? -16.828 16.469 0.891 1 95.19 226 ASN B O 1
ATOM 3642 N N . ILE B 1 227 ? -15.281 16.031 -0.717 1 95.69 227 ILE B N 1
ATOM 3643 C CA . ILE B 1 227 ? -14.648 17.344 -0.611 1 95.69 227 ILE B CA 1
ATOM 3644 C C . ILE B 1 227 ? -14.703 18.047 -1.96 1 95.69 227 ILE B C 1
ATOM 3646 O O . ILE B 1 227 ? -14.492 17.438 -3.006 1 95.69 227 ILE B O 1
ATOM 3650 N N . VAL B 1 228 ? -15.023 19.344 -1.901 1 94.19 228 VAL B N 1
ATOM 3651 C CA . VAL B 1 228 ? -14.938 20.203 -3.072 1 94.19 228 VAL B CA 1
ATOM 3652 C C . VAL B 1 228 ? -13.984 21.375 -2.785 1 94.19 228 VAL B C 1
ATOM 3654 O O . VAL B 1 228 ? -14 21.938 -1.688 1 94.19 228 VAL B O 1
ATOM 3657 N N . VAL B 1 229 ? -13.203 21.656 -3.775 1 94 229 VAL B N 1
ATOM 3658 C CA . VAL B 1 229 ? -12.273 22.781 -3.65 1 94 229 VAL B CA 1
ATOM 3659 C C . VAL B 1 229 ? -12.75 23.938 -4.508 1 94 229 VAL B C 1
ATOM 3661 O O . VAL B 1 229 ? -13.016 23.781 -5.699 1 94 229 VAL B O 1
ATOM 3664 N N . GLU B 1 230 ? -12.898 25.094 -3.928 1 90.62 230 GLU B N 1
ATOM 3665 C CA . GLU B 1 230 ? -13.391 26.297 -4.602 1 90.62 230 GLU B CA 1
ATOM 3666 C C . GLU B 1 230 ? -12.461 27.484 -4.359 1 90.62 230 GLU B C 1
ATOM 3668 O O . GLU B 1 230 ? -11.828 27.578 -3.305 1 90.62 230 GLU B O 1
#

Foldseek 3Di:
DDPPPPPPPPPPPPPPPPPPPCPPDPVLVVQQDPDAAEFAQCQQVQQPPDFDFQDDPDQFSHFGKRWTDCVRQVVSLVVQQVDCVRVVDDWDDPSTKIKTLGGRCCVRVFQVVLPHDSVNLQCLCLDDDRGHQVSNFDKAWFAKFKDWDQADDVRDIKMWIKTWIGPRVSSLVSLVVSLVVSVVSPTDSVSGDSPPDGIIITNTMDPDDDDVVRVDGRHSVGHRHHYDYD/DPPPPPPPPPPPPPPPPPPPPPPPDPVLVVQQPPDAAEFAQCQQVQQPPDFDAQDDPDQFSHFGKRWTDCVRQVVVLVVQQVDCVRVVDDWDDPSTKIKTLGGRCCVRVFQVVLPDDSVNLQCLCLDDDRGHQVSNFDKAWFAKFKDWDQADDVRDIKMWIKTWIGDRVSSLVSLVVSLVVSVVSPTDSVSDDSPPDGIIITNTMDPDDDDVVRVDGRHSVGHRHHYDYD

pLDDT: mean 87.14, std 21.29, range [26.42, 98.88]

InterPro domains:
  IPR009097 Cyclic phosphodiesterase [SSF55144] (84-208)
  IPR054498 Swiss Army Knife, 2H phosphoesterase domain [PF22547] (63-211)

Radius of gyration: 28.03 Å; Cα contacts (8 Å, |Δi|>4): 854; chains: 2; bounding box: 130×80×73 Å

Secondary structure (DSSP, 8-state):
--------------------------HHHHHSEEEEEEE-GGGG--TTSPP--B--SSTT--BEEEEE-GGGTHHHHHHHHT-HHHH-S--B--S-EEEEEE-HHIIIIIIGGGT--HHHHHHHHT-TTTT-TGGG---EEEEEEEEEEEETTTTEEEEEEEEEEE--HHHHHHHHHHHHHHHHTT--GGG--TT----EEEEEEESS---GGGT---SGGGEEEEEEE-/--------------------------HHHHHSEEEEEEE-GGGG--TTSPP--B--SSTT--BEEEEE-GGGTHHHHHHHHT-HHHH-S--B--S-EEEEEE-HHIIIIIIGGGT--HHHHHHHHT-TTTT-TGGG---EEEEEEEEEEEETTTTEEEEEEEEEEE--HHHHHHHHHHHHHHHHTT--GGG--TT----EEEEEEESS---GGGT---SGGGEEEEEEE-

Sequence (460 aa):
MRFFIVLLLTVALAASAVLGESTPQRPLSSKLKDDTIVIDRNVFNTADTPFRPHNGTKPFTNWVGLTLDYSYIQPVFNLIMSTESIANGTLRTRGEAHITVITPPEFDRVLRPAGVTINELDDLATAGPQRNRLQKAKFGMECLGRVQVVTKPKNVFQQALQIILKEYEDLVEYRWDVFNLFVQKGGNPALFDPENFSPHITLGYRHRDIFEGDGVFKRKNACIRNIVVEMRFFIVLLLTVALAASAVLGESTPQRPLSSKLKDDTIVIDRNVFNTADTPFRPHNGTKPFTNWVGLTLDYSYIQPVFNLIMSTESIANGTLRTRGEAHITVITPPEFDRVLRPAGVTINELDDLATAGPQRNRLQKAKFGMECLGRVQVVTKPKNVFQQALQIILKEYEDLVEYRWDVFNLFVQKGGNPALFDPENFSPHITLGYRHRDIFEGDGVFKRKNACIRNIVVE